Protein AF-A0A7X8VST1-F1 (afdb_monomer)

Foldseek 3Di:
DQDDPVVQADDPPAQADALQDKDFLVRHRAQFAAPQVVVVVVVVVVVVVVVVVVVVCVVVVVVVVVVLVVVCVVCVPDASWDWDDDDQWTWIWHDPPFKTKIKIWHWDQDVPPGIWIWMWIWIAGPVQRKIKIWTDTGPQWIKIWIDGPFKIKMWIGHRQFKIKIKIWGADPQRKIKMKMKMFGAPHPPHGPDIKMKIWIDDQFKIWIWIQDDPDDPPWRKIKIWIATPNHSGTQWIWIWTDPDPPDTWIKIKGFPVLKPFFTIKHWDCDPPVQASIFIDTPPDPDTQDWDAPDDDDPRHRPTQKDKAWHWGWGWHADPVVRDIDTRTHGTIMIMGGLVCPVCVQVRRCVRCVSTNMDRNRDPVRNVVNVVCCVPPHVVCVVVVVVPDPVVSDVVSDDPDDDDD

Solvent-accessible surface area (backbone atoms only — not comparable to full-atom values): 22001 Å² total; per-residue (Å²): 109,74,36,61,77,77,82,65,50,48,62,93,77,62,59,68,80,71,37,80,43,81,38,49,51,87,79,54,80,76,40,38,37,45,64,41,58,42,52,55,52,53,52,55,55,57,52,46,62,59,54,59,56,47,65,73,42,49,65,55,51,56,52,49,52,53,55,51,51,56,46,44,77,75,38,78,87,57,68,56,62,50,76,51,74,59,95,81,31,44,36,38,40,38,44,83,86,47,42,43,35,38,38,39,38,36,75,46,76,44,88,96,70,43,76,35,54,30,39,41,40,40,37,36,30,73,83,74,62,32,35,39,39,36,43,32,59,34,98,33,28,38,40,24,37,40,38,45,94,51,36,42,36,38,27,39,34,45,84,48,32,36,39,37,38,37,38,36,39,47,52,97,86,67,33,35,40,33,43,37,40,40,34,38,34,73,45,98,85,43,73,79,46,78,38,40,30,36,37,42,34,55,89,62,34,35,43,28,38,20,50,61,68,102,70,64,105,80,64,77,42,42,37,28,37,33,25,33,13,69,70,57,29,48,67,32,31,34,34,42,36,65,80,49,104,87,43,73,45,50,36,36,36,31,53,46,77,47,34,43,62,61,56,27,38,27,43,40,95,44,61,73,87,83,43,74,49,39,44,28,45,62,87,43,94,58,63,69,51,66,48,56,62,47,81,88,62,96,56,21,83,40,63,35,36,51,77,49,72,40,72,26,43,36,39,26,76,39,81,88,81,69,41,78,43,80,41,80,15,80,36,58,25,38,37,29,26,57,96,42,54,94,46,42,47,61,54,46,31,70,56,34,72,93,42,67,48,39,76,63,70,48,70,67,58,56,49,47,44,52,51,47,46,71,62,44,50,64,53,48,56,63,55,55,70,68,71,37,75,66,56,45,51,61,69,50,49,75,85,89,72,86,80,132

Nearest PDB structures (foldseek):
  7pge-assembly1_B  TM=2.251E-01  e=2.191E+00  Escherichia coli
  8b4i-assembly1_B  TM=2.015E-01  e=1.252E+00  Neurospora crassa
  7qi2-assembly1_A  TM=1.702E-01  e=7.925E-01  Homo sapiens
  7tt0-assembly1_A  TM=1.715E-01  e=5.470E+00  Escherichia coli

Secondary structure (DSSP, 8-state):
--S-GGGGBPPTTTT---TTS-EEGGGS----B-HHHHHHHHHHHHHHHHHHHHHTTHHHHHHHHHHHHHHHHH-TTS-SEEEEEETTEEEEEEE-SSEEEEEEEEEEEETTTEEEEEEEEEEEETTT--EEEEEEETTTEEEEEEE-SSEEEEEEEETTTEEEEEEEEE-TTS-EEEEEEEEEESSTT-EEEEEEEEEEE-SSEEEEEE---SS-TT--EEEEEEEETTT--EEEEEEEEEEETTEEEEEEEEEGGGEES--EEEEESS--SSSSSEEEETT-SSPPPPEE--SSSTTTTSEEEEEEEEEEEEEEEETTTTEEEEEEEEEEEEEEEGGGGGGHHHHHHHH-TT---EE-S-HHHHHHHHHHHHHHHHHHHHHHTTS-HHHHHHHH-SPP----

Mean predicted aligned error: 7.91 Å

pLDDT: mean 85.66, std 12.48, range [32.5, 98.25]

Radius of gyration: 26.21 Å; Cα contacts (8 Å, |Δi|>4): 813; chains: 1; bounding box: 67×49×72 Å

Structure (mmCIF, N/CA/C/O backbone):
data_AF-A0A7X8VST1-F1
#
_entry.id   AF-A0A7X8VST1-F1
#
loop_
_atom_site.group_PDB
_atom_site.id
_atom_site.type_symbol
_atom_site.label_atom_id
_atom_site.label_alt_id
_atom_site.label_comp_id
_atom_site.label_asym_id
_atom_site.label_entity_id
_atom_site.label_seq_id
_atom_site.pdbx_PDB_ins_code
_atom_site.Cartn_x
_atom_site.Cartn_y
_atom_site.Cartn_z
_atom_site.occupancy
_atom_site.B_iso_or_equiv
_atom_site.auth_seq_id
_atom_site.auth_comp_id
_atom_site.auth_asym_id
_atom_site.auth_atom_id
_atom_site.pdbx_PDB_model_num
ATOM 1 N N . MET A 1 1 ? -10.195 -2.634 -3.842 1.00 68.38 1 MET A N 1
ATOM 2 C CA . MET A 1 1 ? -9.823 -3.284 -5.120 1.00 68.38 1 MET A CA 1
ATOM 3 C C . MET A 1 1 ? -10.963 -4.196 -5.541 1.00 68.38 1 MET A C 1
ATOM 5 O O . MET A 1 1 ? -11.584 -4.788 -4.665 1.00 68.38 1 MET A O 1
ATOM 9 N N . LYS A 1 2 ? -11.270 -4.243 -6.840 1.00 70.31 2 LYS A N 1
ATOM 10 C CA . LYS A 1 2 ? -12.309 -5.103 -7.431 1.00 70.31 2 LYS A CA 1
ATOM 11 C C . LYS A 1 2 ? -11.784 -6.525 -7.667 1.00 70.31 2 LYS A C 1
ATOM 13 O O . LYS A 1 2 ? -12.559 -7.471 -7.572 1.00 70.31 2 LYS A O 1
ATOM 18 N N . ALA A 1 3 ? -10.482 -6.665 -7.928 1.00 68.50 3 ALA A N 1
ATOM 19 C CA . ALA A 1 3 ? -9.807 -7.958 -7.982 1.00 68.50 3 ALA A CA 1
ATOM 20 C C . ALA A 1 3 ? -9.914 -8.710 -6.645 1.00 68.50 3 ALA A C 1
ATOM 22 O O . ALA A 1 3 ? -9.731 -8.119 -5.576 1.00 68.50 3 ALA A O 1
ATOM 23 N N . ASP A 1 4 ? -10.180 -10.017 -6.716 1.00 70.38 4 ASP A N 1
ATOM 24 C CA . ASP A 1 4 ? -10.080 -10.908 -5.561 1.00 70.38 4 ASP A CA 1
ATOM 25 C C . ASP A 1 4 ? -8.600 -11.037 -5.172 1.00 70.38 4 ASP A C 1
ATOM 27 O O . ASP A 1 4 ? -7.744 -11.285 -6.014 1.00 70.38 4 ASP A O 1
ATOM 31 N N . PHE A 1 5 ? -8.279 -10.899 -3.887 1.00 71.50 5 PHE A N 1
ATOM 32 C CA . PHE A 1 5 ? -6.912 -11.074 -3.393 1.00 71.50 5 PHE A CA 1
ATOM 33 C C . PHE A 1 5 ? -6.309 -12.429 -3.807 1.00 71.50 5 PHE A C 1
ATOM 35 O O . PHE A 1 5 ? -5.109 -12.532 -4.059 1.00 71.50 5 PHE A O 1
ATOM 42 N N . ASN A 1 6 ? -7.147 -13.460 -3.951 1.00 73.62 6 ASN A N 1
ATOM 43 C CA . ASN A 1 6 ? -6.716 -14.797 -4.350 1.00 73.62 6 ASN A CA 1
ATOM 44 C C . ASN A 1 6 ? -6.180 -14.877 -5.789 1.00 73.62 6 ASN A C 1
ATOM 46 O O . ASN A 1 6 ? -5.450 -15.816 -6.097 1.00 73.62 6 ASN A O 1
ATOM 50 N N . THR A 1 7 ? -6.505 -13.928 -6.677 1.00 71.69 7 THR A N 1
ATOM 51 C CA . THR A 1 7 ? -6.050 -13.974 -8.082 1.00 71.69 7 THR A CA 1
ATOM 52 C C . THR A 1 7 ? -4.589 -13.578 -8.271 1.00 71.69 7 THR A C 1
ATOM 54 O O . THR A 1 7 ? -4.066 -13.725 -9.373 1.00 71.69 7 THR A O 1
ATOM 57 N N . HIS A 1 8 ? -3.926 -13.100 -7.216 1.00 79.62 8 HIS A N 1
ATOM 58 C CA . HIS A 1 8 ? -2.539 -12.619 -7.253 1.00 79.62 8 HIS A CA 1
ATOM 59 C C . HIS A 1 8 ? -1.607 -13.413 -6.345 1.00 79.62 8 HIS A C 1
ATOM 61 O O . HIS A 1 8 ? -0.487 -12.979 -6.072 1.00 79.62 8 HIS A O 1
ATOM 67 N N . LEU A 1 9 ? -2.078 -14.562 -5.860 1.00 88.12 9 LEU A N 1
ATOM 68 C CA . LEU A 1 9 ? -1.257 -15.434 -5.048 1.00 88.12 9 LEU A CA 1
ATOM 69 C C . LEU A 1 9 ? -0.239 -16.154 -5.923 1.00 88.12 9 LEU A C 1
ATOM 71 O O . LEU A 1 9 ? -0.590 -16.704 -6.965 1.00 88.12 9 LEU A O 1
ATOM 75 N N . ILE A 1 10 ? 1.002 -16.164 -5.458 1.00 91.81 10 ILE A N 1
ATOM 76 C CA . ILE A 1 10 ? 2.074 -16.953 -6.051 1.00 91.81 10 ILE A CA 1
ATOM 77 C C . ILE A 1 10 ? 2.121 -18.350 -5.425 1.00 91.81 10 ILE A C 1
ATOM 79 O O . ILE A 1 10 ? 1.656 -18.563 -4.296 1.00 91.81 10 ILE A O 1
ATOM 83 N N . GLU A 1 11 ? 2.695 -19.302 -6.150 1.00 89.62 11 GLU A N 1
ATOM 84 C CA . GLU A 1 11 ? 2.945 -20.654 -5.653 1.00 89.62 11 GLU A CA 1
ATOM 85 C C . GLU A 1 11 ? 4.188 -20.712 -4.745 1.00 89.62 11 GLU A C 1
ATOM 87 O O . GLU A 1 11 ? 4.996 -19.784 -4.648 1.00 89.62 11 GLU A O 1
ATOM 92 N N . GLU A 1 12 ? 4.347 -21.823 -4.025 1.00 85.94 12 GLU A N 1
ATOM 93 C CA . GLU A 1 12 ? 5.535 -22.040 -3.203 1.00 85.94 12 GLU A CA 1
ATOM 94 C C . GLU A 1 12 ? 6.796 -22.140 -4.079 1.00 85.94 12 GLU A C 1
ATOM 96 O O . GLU A 1 12 ? 6.865 -22.938 -5.010 1.00 85.94 12 GLU A O 1
ATOM 101 N N . GLY A 1 13 ? 7.813 -21.336 -3.757 1.00 82.25 13 GLY A N 1
ATOM 102 C CA . GLY A 1 13 ? 9.069 -21.265 -4.511 1.00 82.25 13 GLY A CA 1
ATOM 103 C C . GLY A 1 13 ? 9.094 -20.197 -5.609 1.00 82.25 13 GLY A C 1
ATOM 104 O O . GLY A 1 13 ? 10.175 -19.889 -6.110 1.00 82.25 13 GLY A O 1
ATOM 105 N N . GLU A 1 14 ? 7.957 -19.585 -5.946 1.00 88.19 14 GLU A N 1
ATOM 106 C CA . GLU A 1 14 ? 7.918 -18.392 -6.798 1.00 88.19 14 GLU A CA 1
ATOM 107 C C . GLU A 1 14 ? 8.409 -17.142 -6.036 1.00 88.19 14 GLU A C 1
ATOM 109 O O . GLU A 1 14 ? 8.452 -17.112 -4.804 1.00 88.19 14 GLU A O 1
ATOM 114 N N . GLY A 1 15 ? 8.817 -16.094 -6.764 1.00 86.62 15 GLY A N 1
ATOM 115 C CA . GLY A 1 15 ? 9.317 -14.844 -6.171 1.00 86.62 15 GLY A CA 1
ATOM 116 C C . GLY A 1 15 ? 10.795 -14.857 -5.752 1.00 86.62 15 GLY A C 1
ATOM 117 O O . GLY A 1 15 ? 11.280 -13.874 -5.196 1.00 86.62 15 GLY A O 1
ATOM 118 N N . VAL A 1 16 ? 11.534 -15.939 -6.026 1.00 90.06 16 VAL A N 1
ATOM 119 C CA . VAL A 1 16 ? 12.986 -16.030 -5.793 1.00 90.06 16 VAL A CA 1
ATOM 120 C C . VAL A 1 16 ? 13.690 -16.388 -7.100 1.00 90.06 16 VAL A C 1
ATOM 122 O O . VAL A 1 16 ? 13.548 -17.497 -7.610 1.00 90.06 16 VAL A O 1
ATOM 125 N N . TYR A 1 17 ? 14.475 -15.453 -7.635 1.00 92.25 17 TYR A N 1
ATOM 126 C CA . TYR A 1 17 ? 15.098 -15.577 -8.955 1.00 92.25 17 TYR A CA 1
ATOM 127 C C . TYR A 1 17 ? 16.624 -15.491 -8.867 1.00 92.25 17 TYR A C 1
ATOM 129 O O . TYR A 1 17 ? 17.170 -14.555 -8.283 1.00 92.25 17 TYR A O 1
ATOM 137 N N . ASP A 1 18 ? 17.330 -16.439 -9.492 1.00 92.94 18 ASP A N 1
ATOM 138 C CA . ASP A 1 18 ? 18.784 -16.358 -9.661 1.00 92.94 18 ASP A CA 1
ATOM 139 C C . ASP A 1 18 ? 19.135 -15.572 -10.930 1.00 92.94 18 ASP A C 1
ATOM 141 O O . ASP A 1 18 ? 19.307 -16.129 -12.015 1.00 92.94 18 ASP A O 1
ATOM 145 N N . TYR A 1 19 ? 19.294 -14.258 -10.778 1.00 94.50 19 TYR A N 1
ATOM 146 C CA . TYR A 1 19 ? 19.702 -13.382 -11.876 1.00 94.50 19 TYR A CA 1
ATOM 147 C C . TYR A 1 19 ? 21.177 -13.529 -12.278 1.00 94.50 19 TYR A C 1
ATOM 149 O O . TYR A 1 19 ? 21.607 -12.856 -13.216 1.00 94.50 19 TYR A O 1
ATOM 157 N N . SER A 1 20 ? 21.982 -14.379 -11.625 1.00 92.38 20 SER A N 1
ATOM 158 C CA . SER A 1 20 ? 23.347 -14.668 -12.097 1.00 92.38 20 SER A CA 1
ATOM 159 C C . SER A 1 20 ? 23.345 -15.416 -13.436 1.00 92.38 20 SER A C 1
ATOM 161 O O . SER A 1 20 ? 24.331 -15.368 -14.184 1.00 92.38 20 SER A O 1
ATOM 163 N N . GLN A 1 21 ? 22.221 -16.055 -13.766 1.00 92.81 21 GLN A N 1
ATOM 164 C CA . GLN A 1 21 ? 21.909 -16.636 -15.066 1.00 92.81 21 GLN A CA 1
ATOM 165 C C . GLN A 1 21 ? 20.795 -15.838 -15.762 1.00 92.81 21 GLN A C 1
ATOM 167 O O . GLN A 1 21 ? 20.107 -15.046 -15.119 1.00 92.81 21 GLN A O 1
ATOM 172 N N . PRO A 1 22 ? 20.622 -15.997 -17.085 1.00 95.44 22 PRO A N 1
ATOM 173 C CA . PRO A 1 22 ? 19.469 -15.436 -17.777 1.00 95.44 22 PRO A CA 1
ATOM 174 C C . PRO A 1 22 ? 18.154 -15.988 -17.213 1.00 95.44 22 PRO A C 1
ATOM 176 O O . PRO A 1 22 ? 17.952 -17.200 -17.172 1.00 95.44 22 PRO A O 1
ATOM 179 N N . VAL A 1 23 ? 17.261 -15.085 -16.814 1.00 96.94 23 VAL A N 1
ATOM 180 C CA . VAL A 1 23 ? 15.889 -15.373 -16.372 1.00 96.94 23 VAL A CA 1
ATOM 181 C C . VAL A 1 23 ? 14.928 -14.808 -17.414 1.00 96.94 23 VAL A C 1
ATOM 183 O O . VAL A 1 23 ? 15.072 -13.645 -17.806 1.00 96.94 23 VAL A O 1
ATOM 186 N N . ASN A 1 24 ? 13.956 -15.595 -17.885 1.00 97.25 24 ASN A N 1
ATOM 187 C CA . ASN A 1 24 ? 12.942 -15.071 -18.802 1.00 97.25 24 ASN A CA 1
ATOM 188 C C . ASN A 1 24 ? 11.980 -14.159 -18.046 1.00 97.25 24 ASN A C 1
ATOM 190 O O . ASN A 1 24 ? 11.535 -14.485 -16.948 1.00 97.25 24 ASN A O 1
ATOM 194 N N . LEU A 1 25 ? 11.585 -13.047 -18.663 1.00 96.31 25 LEU A N 1
ATOM 195 C CA . LEU A 1 25 ? 10.613 -12.141 -18.055 1.00 96.31 25 LEU A CA 1
ATOM 196 C C . LEU A 1 25 ? 9.232 -12.790 -17.908 1.00 96.31 25 LEU A C 1
ATOM 198 O O . LEU A 1 25 ? 8.461 -12.374 -17.059 1.00 96.31 25 LEU A O 1
ATOM 202 N N . SER A 1 26 ? 8.899 -13.806 -18.707 1.00 95.12 26 SER A N 1
ATOM 203 C CA . SER A 1 26 ? 7.645 -14.552 -18.545 1.00 95.12 26 SER A CA 1
ATOM 204 C C . SER A 1 26 ? 7.572 -15.348 -17.244 1.00 95.12 26 SER A C 1
ATOM 206 O O . SER A 1 26 ? 6.472 -15.664 -16.807 1.00 95.12 26 SER A O 1
ATOM 208 N N . ASP A 1 27 ? 8.724 -15.678 -16.658 1.00 94.06 27 ASP A N 1
ATOM 209 C CA . ASP A 1 27 ? 8.832 -16.572 -15.502 1.00 94.06 27 ASP A CA 1
ATOM 210 C C . ASP A 1 27 ? 8.889 -15.775 -14.184 1.00 94.06 27 ASP A C 1
ATOM 212 O O . ASP A 1 27 ? 8.868 -16.342 -13.093 1.00 94.06 27 ASP A O 1
ATOM 216 N N . ILE A 1 28 ? 8.971 -14.443 -14.280 1.00 95.12 28 ILE A N 1
ATOM 217 C CA . ILE A 1 28 ? 9.007 -13.534 -13.139 1.00 95.12 28 ILE A CA 1
ATOM 218 C C . ILE A 1 28 ? 7.575 -13.128 -12.786 1.00 95.12 28 ILE A C 1
ATOM 220 O O . ILE A 1 28 ? 6.812 -12.662 -13.632 1.00 95.12 28 ILE A O 1
ATOM 224 N N . ALA A 1 29 ? 7.223 -13.255 -11.512 1.00 93.75 29 ALA A N 1
ATOM 225 C CA . ALA A 1 29 ? 5.984 -12.743 -10.963 1.00 93.75 29 ALA A CA 1
ATOM 226 C C . ALA A 1 29 ? 6.091 -11.218 -10.837 1.00 93.75 29 ALA A C 1
ATOM 228 O O . ALA A 1 29 ? 6.987 -10.686 -10.177 1.00 93.75 29 ALA A O 1
ATOM 229 N N . TYR A 1 30 ? 5.173 -10.514 -11.494 1.00 92.56 30 TYR A N 1
ATOM 230 C CA . TYR A 1 30 ? 5.122 -9.054 -11.538 1.00 92.56 30 TYR A CA 1
ATOM 231 C C . TYR A 1 30 ? 3.827 -8.519 -10.949 1.00 92.56 30 TYR A C 1
ATOM 233 O O . TYR A 1 30 ? 2.811 -9.207 -10.901 1.00 92.56 30 TYR A O 1
ATOM 241 N N . GLY A 1 31 ? 3.856 -7.230 -10.613 1.00 85.12 31 GLY A N 1
ATOM 242 C CA . GLY A 1 31 ? 2.669 -6.501 -10.183 1.00 85.12 31 GLY A CA 1
ATOM 243 C C . GLY A 1 31 ? 2.318 -6.744 -8.719 1.00 85.12 31 GLY A C 1
ATOM 244 O O . GLY A 1 31 ? 1.178 -6.498 -8.337 1.00 85.12 31 GLY A O 1
ATOM 245 N N . GLY A 1 32 ? 3.292 -7.189 -7.919 1.00 92.25 32 GLY A N 1
ATOM 246 C CA . GLY A 1 32 ? 3.181 -7.206 -6.465 1.00 92.25 32 GLY A CA 1
ATOM 247 C C . GLY A 1 32 ? 3.090 -5.797 -5.884 1.00 92.25 32 GLY A C 1
ATOM 248 O O . GLY A 1 32 ? 3.130 -4.793 -6.601 1.00 92.25 32 GLY A O 1
ATOM 249 N N . PHE A 1 33 ? 2.982 -5.716 -4.564 1.00 93.62 33 PHE A N 1
ATOM 250 C CA . PHE A 1 33 ? 2.877 -4.432 -3.883 1.00 93.62 33 PHE A CA 1
ATOM 251 C C . PHE A 1 33 ? 4.249 -3.778 -3.723 1.00 93.62 33 PHE A C 1
ATOM 253 O O . PHE A 1 33 ? 5.232 -4.440 -3.396 1.00 93.62 33 PHE A O 1
ATOM 260 N N . GLY A 1 34 ? 4.317 -2.473 -3.961 1.00 92.94 34 GLY A N 1
ATOM 261 C CA . GLY A 1 34 ? 5.448 -1.640 -3.576 1.00 92.94 34 GLY A CA 1
ATOM 262 C C . GLY A 1 34 ? 5.482 -1.394 -2.065 1.00 92.94 34 GLY A C 1
ATOM 263 O O . GLY A 1 34 ? 4.613 -1.840 -1.311 1.00 92.94 34 GLY A O 1
ATOM 264 N N . GLU A 1 35 ? 6.521 -0.702 -1.606 1.00 89.88 35 GLU A N 1
ATOM 265 C CA . GLU A 1 35 ? 6.776 -0.464 -0.185 1.00 89.88 35 GLU A CA 1
ATOM 266 C C . GLU A 1 35 ? 5.663 0.335 0.509 1.00 89.88 35 GLU A C 1
ATOM 268 O O . GLU A 1 35 ? 5.359 0.056 1.676 1.00 89.88 35 GLU A O 1
ATOM 273 N N . GLN A 1 36 ? 5.039 1.302 -0.181 1.00 92.94 36 GLN A N 1
ATOM 274 C CA . GLN A 1 36 ? 4.037 2.168 0.451 1.00 92.94 36 GLN A CA 1
ATOM 275 C C . GLN A 1 36 ? 2.761 1.383 0.737 1.00 92.94 36 GLN A C 1
ATOM 277 O O . GLN A 1 36 ? 2.276 1.371 1.871 1.00 92.94 36 GLN A O 1
ATOM 282 N N . TRP A 1 37 ? 2.242 0.665 -0.261 1.00 93.50 37 TRP A N 1
ATOM 283 C CA . TRP A 1 37 ? 1.055 -0.162 -0.061 1.00 93.50 37 TRP A CA 1
ATOM 284 C C . TRP A 1 37 ? 1.325 -1.349 0.866 1.00 93.50 37 TRP A C 1
ATOM 286 O O . TRP A 1 37 ? 0.483 -1.694 1.698 1.00 93.50 37 TRP A O 1
ATOM 296 N N . ASN A 1 38 ? 2.523 -1.936 0.806 1.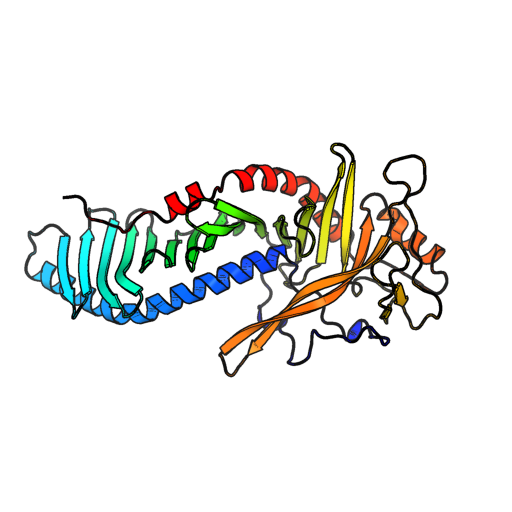00 91.00 38 ASN A N 1
ATOM 297 C CA . ASN A 1 38 ? 2.881 -3.021 1.711 1.00 91.00 38 ASN A CA 1
ATOM 298 C C . ASN A 1 38 ? 2.888 -2.582 3.185 1.00 91.00 38 ASN A C 1
ATOM 300 O O . ASN A 1 38 ? 2.470 -3.339 4.060 1.00 91.00 38 ASN A O 1
ATOM 304 N N . MET A 1 39 ? 3.295 -1.343 3.487 1.00 88.00 39 MET A N 1
ATOM 305 C CA . MET A 1 39 ? 3.188 -0.790 4.843 1.00 88.00 39 MET A CA 1
ATOM 306 C C . MET A 1 39 ? 1.737 -0.723 5.333 1.00 88.00 39 MET A C 1
ATOM 308 O O . MET A 1 39 ? 1.474 -1.058 6.492 1.00 88.00 39 MET A O 1
ATOM 312 N N . VAL A 1 40 ? 0.802 -0.323 4.465 1.00 90.62 40 VAL A N 1
ATOM 313 C CA . VAL A 1 40 ? -0.636 -0.302 4.776 1.00 90.62 40 VAL A CA 1
ATOM 314 C C . VAL A 1 40 ? -1.112 -1.714 5.132 1.00 90.62 40 VAL A C 1
ATOM 316 O O . VAL A 1 40 ? -1.681 -1.930 6.205 1.00 90.62 40 VAL A O 1
ATOM 319 N N . LEU A 1 41 ? -0.817 -2.698 4.276 1.00 88.00 41 LEU A N 1
ATOM 320 C CA . LEU A 1 41 ? -1.231 -4.091 4.476 1.00 88.00 41 LEU A CA 1
ATOM 321 C C . LEU A 1 41 ? -0.619 -4.718 5.732 1.00 88.00 41 LEU A C 1
ATOM 323 O O . LEU A 1 41 ? -1.321 -5.385 6.494 1.00 88.00 41 LEU A O 1
ATOM 327 N N . ASN A 1 42 ? 0.667 -4.478 5.988 1.00 82.56 42 ASN A N 1
ATOM 328 C CA . ASN A 1 42 ? 1.363 -5.044 7.140 1.00 82.56 42 ASN A CA 1
ATOM 329 C C . ASN A 1 42 ? 0.811 -4.542 8.471 1.00 82.56 42 ASN A C 1
ATOM 331 O O . ASN A 1 42 ? 0.705 -5.314 9.425 1.00 82.56 42 ASN A O 1
ATOM 335 N N . ASN A 1 43 ? 0.425 -3.273 8.551 1.00 80.81 43 ASN A N 1
ATOM 336 C CA . ASN A 1 43 ? -0.183 -2.732 9.761 1.00 80.81 43 ASN A CA 1
ATOM 337 C C . ASN A 1 43 ? -1.634 -3.200 9.941 1.00 80.81 43 ASN A C 1
ATOM 339 O O . ASN A 1 43 ? -2.029 -3.539 11.057 1.00 80.81 43 ASN A O 1
ATOM 343 N N . LEU A 1 44 ? -2.408 -3.315 8.856 1.00 83.25 44 LEU A N 1
ATOM 344 C CA . LEU A 1 44 ? -3.733 -3.939 8.908 1.00 83.25 44 LEU A CA 1
ATOM 345 C C . LEU A 1 44 ? -3.642 -5.391 9.400 1.00 83.25 44 LEU A C 1
ATOM 347 O O . LEU A 1 44 ? -4.386 -5.785 10.297 1.00 83.25 44 LEU A O 1
ATOM 351 N N . ASN A 1 45 ? -2.695 -6.179 8.889 1.00 77.50 45 ASN A N 1
ATOM 352 C CA . ASN A 1 45 ? -2.473 -7.547 9.359 1.00 77.50 45 ASN A CA 1
ATOM 353 C C . ASN A 1 45 ? -1.991 -7.603 10.818 1.00 77.50 45 ASN A C 1
ATOM 355 O O . ASN A 1 45 ? -2.451 -8.461 11.565 1.00 77.50 45 ASN A O 1
ATOM 359 N N . GLN A 1 46 ? -1.143 -6.674 11.267 1.00 72.31 46 GLN A N 1
ATOM 360 C CA . GLN A 1 46 ? -0.763 -6.584 12.684 1.00 72.31 46 GLN A CA 1
ATOM 361 C C . GLN A 1 46 ? -1.967 -6.270 13.583 1.00 72.31 46 GLN A C 1
ATOM 363 O O . GLN A 1 46 ? -2.098 -6.865 14.651 1.00 72.31 46 GLN A O 1
ATOM 368 N N . SER A 1 47 ? -2.888 -5.402 13.146 1.00 71.88 47 SER A N 1
ATOM 369 C CA . SER A 1 47 ? -4.116 -5.123 13.905 1.00 71.88 47 SER A CA 1
ATOM 370 C C . SER A 1 47 ? -5.021 -6.355 14.057 1.00 71.88 47 SER A C 1
ATOM 372 O O . SER A 1 47 ? -5.643 -6.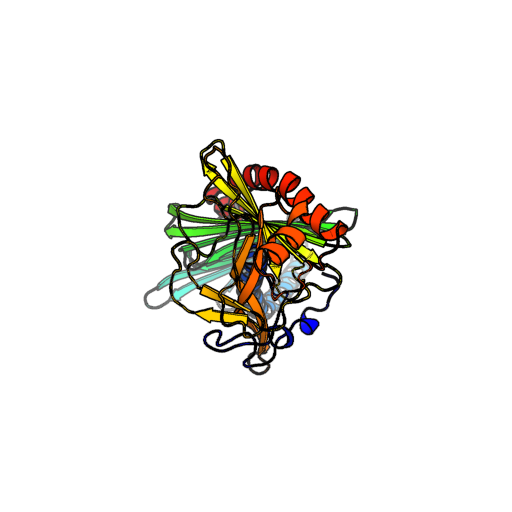516 15.106 1.00 71.88 47 SER A O 1
ATOM 374 N N . LYS A 1 48 ? -5.035 -7.281 13.081 1.00 72.50 48 LYS A N 1
ATOM 375 C CA . LYS A 1 48 ? -5.796 -8.549 13.163 1.00 72.50 48 LYS A CA 1
ATOM 376 C C . LYS A 1 48 ? -5.413 -9.403 14.368 1.00 72.50 48 LYS A C 1
ATOM 378 O O . LYS A 1 48 ? -6.298 -9.985 14.980 1.00 72.50 48 LYS A O 1
ATOM 383 N N . VAL A 1 49 ? -4.143 -9.393 14.779 1.00 66.75 49 VAL A N 1
ATOM 384 C CA . VAL A 1 49 ? -3.690 -10.124 15.977 1.00 66.75 49 VAL A CA 1
ATOM 385 C C . VAL A 1 49 ? -4.442 -9.669 17.235 1.00 66.75 49 VAL A C 1
ATOM 387 O O . VAL A 1 49 ? -4.736 -10.476 18.113 1.00 66.75 49 VAL A O 1
ATOM 390 N N . PHE A 1 50 ? -4.798 -8.384 17.326 1.00 65.00 50 PHE A N 1
ATOM 391 C CA . PHE A 1 50 ? -5.606 -7.877 18.434 1.00 65.00 50 PHE A CA 1
ATOM 392 C C . PHE A 1 50 ? -7.094 -8.204 18.284 1.00 65.00 50 PHE A C 1
ATOM 394 O O . PHE A 1 50 ? -7.770 -8.402 19.292 1.00 65.00 50 PHE A O 1
ATOM 401 N N . PHE A 1 51 ? -7.605 -8.297 17.053 1.00 66.75 51 PHE A N 1
ATOM 402 C CA . PHE A 1 51 ? -8.969 -8.770 16.818 1.00 66.75 51 PHE A CA 1
ATOM 403 C C . PHE A 1 51 ? -9.145 -10.227 17.260 1.00 66.75 51 PHE A C 1
ATOM 405 O O . PHE A 1 51 ? -10.140 -10.539 17.908 1.00 66.75 51 PHE A O 1
ATOM 412 N N . ASP A 1 52 ? -8.154 -11.091 17.034 1.00 65.88 52 ASP A N 1
ATOM 413 C CA . ASP A 1 52 ? -8.194 -12.481 17.512 1.00 65.88 52 ASP A CA 1
ATOM 414 C C . ASP A 1 52 ? -8.270 -12.568 19.050 1.00 65.88 52 ASP A C 1
ATOM 416 O O . ASP A 1 52 ? -8.895 -13.476 19.605 1.00 65.88 52 ASP A O 1
ATOM 420 N N . ALA A 1 53 ? -7.695 -11.592 19.767 1.00 61.50 53 ALA A N 1
ATOM 421 C CA . ALA A 1 53 ? -7.817 -11.506 21.223 1.00 61.50 53 ALA A CA 1
ATOM 422 C C . ALA A 1 53 ? -9.256 -11.203 21.687 1.00 61.50 53 ALA A C 1
ATOM 424 O O . ALA A 1 53 ? -9.647 -11.637 22.770 1.00 61.50 53 ALA A O 1
ATOM 425 N N . LEU A 1 54 ? -10.069 -10.513 20.879 1.00 62.62 54 LEU A N 1
ATOM 426 C CA . LEU A 1 54 ? -11.479 -10.256 21.202 1.00 62.62 54 LEU A CA 1
ATOM 427 C C . LEU A 1 54 ? -12.324 -11.521 21.127 1.00 62.62 54 LEU A C 1
ATOM 429 O O . LEU A 1 54 ? -13.213 -11.698 21.957 1.00 62.62 54 LEU A O 1
ATOM 433 N N . SER A 1 55 ? -12.023 -12.429 20.197 1.00 63.12 55 SER A N 1
ATOM 434 C CA . SER A 1 55 ? -12.746 -13.700 20.079 1.00 63.12 55 SER A CA 1
ATOM 435 C C . SER A 1 55 ? -12.627 -14.561 21.344 1.00 63.12 55 SER A C 1
ATOM 437 O O . SER A 1 55 ? -13.565 -15.269 21.699 1.00 63.12 55 SER A O 1
ATOM 439 N N . LEU A 1 56 ? -11.521 -14.459 22.093 1.00 59.47 56 LEU A N 1
ATOM 440 C CA . LEU A 1 56 ? -11.377 -15.105 23.410 1.00 59.47 56 LEU A CA 1
ATOM 441 C C . LEU A 1 56 ? -12.317 -14.510 24.475 1.00 59.47 56 LEU A C 1
ATOM 443 O O . LEU A 1 56 ? -12.667 -15.187 25.442 1.00 59.47 56 LEU A O 1
ATOM 447 N N . VAL A 1 57 ? -12.731 -13.256 24.305 1.00 63.41 57 VAL A N 1
ATOM 448 C CA . VAL A 1 57 ? -13.508 -12.481 25.283 1.00 63.41 57 VAL A CA 1
ATOM 449 C C . VAL A 1 57 ? -15.008 -12.512 24.960 1.00 63.41 57 VAL A C 1
ATOM 451 O O . VAL A 1 57 ? -15.826 -12.264 25.843 1.00 63.41 57 VAL A O 1
ATOM 454 N N . GLU A 1 58 ? -15.410 -12.913 23.750 1.00 66.25 58 GLU A N 1
ATOM 455 C CA . GLU A 1 58 ? -16.822 -13.059 23.348 1.00 66.25 58 GLU A CA 1
ATOM 456 C C . GLU A 1 58 ? -17.650 -13.922 24.320 1.00 66.25 58 GLU A C 1
ATOM 458 O O . GLU A 1 58 ? -18.803 -13.601 24.633 1.00 66.25 58 GLU A O 1
ATOM 463 N N . GLY A 1 59 ? -17.056 -14.994 24.859 1.00 66.88 59 GLY A N 1
ATOM 464 C CA . GLY A 1 59 ? -17.704 -15.839 25.868 1.00 66.88 59 GLY A CA 1
ATOM 465 C C . GLY A 1 59 ? -17.962 -15.109 27.193 1.00 66.88 59 GLY A C 1
ATOM 466 O O . GLY A 1 59 ? -19.014 -15.295 27.815 1.00 66.88 59 GLY A O 1
ATOM 467 N N . LEU A 1 60 ? -17.036 -14.235 27.602 1.00 70.56 60 LEU A N 1
ATOM 468 C CA . LEU A 1 60 ? -17.193 -13.386 28.785 1.00 70.56 60 LEU A CA 1
ATOM 469 C C . LEU A 1 60 ? -18.278 -12.337 28.539 1.00 70.56 60 LEU A C 1
ATOM 471 O O . LEU A 1 60 ? -19.182 -12.226 29.358 1.00 70.56 60 LEU A O 1
ATOM 475 N N . ILE A 1 61 ? -18.266 -11.666 27.382 1.00 72.00 61 ILE A N 1
ATOM 476 C CA . ILE A 1 61 ? -19.277 -10.660 27.009 1.00 72.00 61 ILE A CA 1
ATOM 477 C C . ILE A 1 61 ? -20.684 -11.258 27.047 1.00 72.00 61 ILE A C 1
ATOM 479 O O . ILE A 1 61 ? -21.585 -10.671 27.639 1.00 72.00 61 ILE A O 1
ATOM 483 N N . THR A 1 62 ? -20.883 -12.446 26.471 1.00 76.75 62 THR A N 1
ATOM 484 C CA . THR A 1 62 ? -22.200 -13.109 26.475 1.00 76.75 62 THR A CA 1
ATOM 485 C C . THR A 1 62 ? -22.697 -13.359 27.901 1.00 76.75 62 THR A C 1
ATOM 487 O O . THR A 1 62 ? -23.862 -13.107 28.213 1.00 76.75 62 THR A O 1
ATOM 490 N N . THR A 1 63 ? -21.806 -13.809 28.788 1.00 78.38 63 THR A N 1
ATOM 491 C CA . THR A 1 63 ? -22.122 -14.029 30.207 1.00 78.38 63 THR A CA 1
ATOM 492 C C . THR A 1 63 ? -22.446 -12.708 30.907 1.00 78.38 63 THR A C 1
ATOM 494 O O . THR A 1 63 ? -23.439 -12.623 31.628 1.00 78.38 63 THR A O 1
ATOM 497 N N . SER A 1 64 ? -21.669 -11.658 30.640 1.00 78.00 64 SER A N 1
ATOM 498 C CA . SER A 1 64 ? -21.885 -10.316 31.181 1.00 78.00 64 SER A CA 1
ATOM 499 C C . SER A 1 64 ? -23.229 -9.720 30.774 1.00 78.00 64 SER A C 1
ATOM 501 O O . SER A 1 64 ? -23.923 -9.158 31.615 1.00 78.00 64 SER A O 1
ATOM 503 N N . VAL A 1 65 ? -23.632 -9.876 29.509 1.00 75.62 65 VAL A N 1
ATOM 504 C CA . VAL A 1 65 ? -24.928 -9.391 29.003 1.00 75.62 65 VAL A CA 1
ATOM 505 C C . VAL A 1 65 ? -26.088 -10.082 29.718 1.00 75.62 65 VAL A C 1
ATOM 507 O O . VAL A 1 65 ? -27.057 -9.426 30.094 1.00 75.62 65 VAL A O 1
ATOM 510 N N . ILE A 1 66 ? -25.995 -11.395 29.947 1.00 80.81 66 ILE A N 1
ATOM 511 C CA . ILE A 1 66 ? -27.019 -12.138 30.696 1.00 80.81 66 ILE A CA 1
ATOM 512 C C . ILE A 1 66 ? -27.103 -11.621 32.136 1.00 80.81 66 ILE A C 1
ATOM 514 O O . ILE A 1 66 ? -28.202 -11.343 32.618 1.00 80.81 66 ILE A O 1
ATOM 518 N N . SER A 1 67 ? -25.962 -11.462 32.813 1.00 78.69 67 SER A N 1
ATOM 519 C CA . SER A 1 67 ? -25.908 -10.922 34.178 1.00 78.69 67 SER A CA 1
ATOM 520 C C . SER A 1 67 ? -26.512 -9.520 34.265 1.00 78.69 67 SER A C 1
ATOM 522 O O . SER A 1 67 ? -27.314 -9.255 35.158 1.00 78.69 67 SER A O 1
ATOM 524 N N . PHE A 1 68 ? -26.205 -8.654 33.300 1.00 78.88 68 PHE A N 1
ATOM 525 C CA . PHE A 1 68 ? -26.732 -7.295 33.239 1.00 78.88 68 PHE A CA 1
ATOM 526 C C . PHE A 1 68 ? -28.241 -7.245 32.996 1.00 78.88 68 PHE A C 1
ATOM 528 O O . PHE A 1 68 ? -28.952 -6.541 33.708 1.00 78.88 68 PHE A O 1
ATOM 535 N N . ASN A 1 69 ? -28.757 -8.029 32.046 1.00 79.75 69 ASN A N 1
ATOM 536 C CA . ASN A 1 69 ? -30.197 -8.087 31.786 1.00 79.75 69 ASN A CA 1
ATOM 537 C C . ASN A 1 69 ? -30.965 -8.614 33.006 1.00 79.75 69 ASN A C 1
ATOM 539 O O . ASN A 1 69 ? -31.963 -8.021 33.400 1.00 79.75 69 ASN A O 1
ATOM 543 N N . ASN A 1 70 ? -30.454 -9.660 33.667 1.00 82.25 70 ASN A N 1
ATOM 544 C CA . ASN A 1 70 ? -31.042 -10.160 34.914 1.00 82.25 70 ASN A CA 1
ATOM 545 C C . ASN A 1 70 ? -31.045 -9.090 36.020 1.00 82.25 70 ASN A C 1
ATOM 547 O O . ASN A 1 70 ? -31.986 -9.011 36.813 1.00 82.25 70 ASN A O 1
ATOM 551 N N . TYR A 1 71 ? -29.995 -8.267 36.094 1.00 80.06 71 TYR A N 1
ATOM 552 C CA . TYR A 1 71 ? -29.931 -7.151 37.031 1.00 80.06 71 TYR A CA 1
ATOM 553 C C . TYR A 1 71 ? -30.986 -6.082 36.718 1.00 80.06 71 TYR A C 1
ATOM 555 O O . TYR A 1 71 ? -31.709 -5.684 37.629 1.00 80.06 71 TYR A O 1
ATOM 563 N N . LEU A 1 72 ? -31.141 -5.670 35.456 1.00 79.62 72 LEU A N 1
ATOM 564 C CA . LEU A 1 72 ? -32.172 -4.706 35.050 1.00 79.62 72 LEU A CA 1
ATOM 565 C C . LEU A 1 72 ? -33.591 -5.232 35.308 1.00 79.62 72 LEU A C 1
ATOM 567 O O . LEU A 1 72 ? -34.419 -4.509 35.861 1.00 79.62 72 LEU A O 1
ATOM 571 N N . ASP A 1 73 ? -33.853 -6.504 34.994 1.00 81.75 73 ASP A N 1
ATOM 572 C CA . ASP A 1 73 ? -35.150 -7.153 35.231 1.00 81.75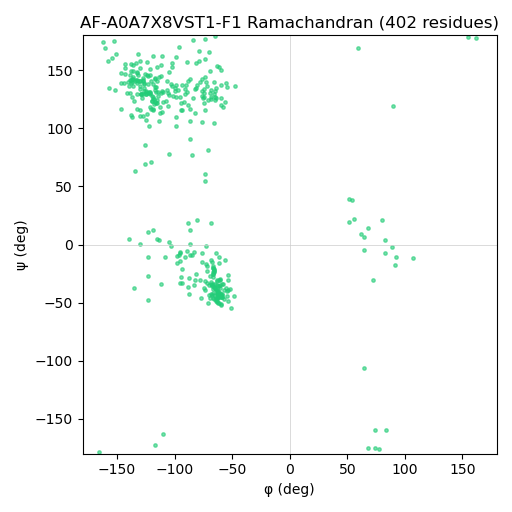 73 ASP A CA 1
ATOM 573 C C . ASP A 1 73 ? -35.531 -7.170 36.720 1.00 81.75 73 ASP A C 1
ATOM 575 O O . ASP A 1 73 ? -36.710 -7.129 37.079 1.00 81.75 73 ASP A O 1
ATOM 579 N N . THR A 1 74 ? -34.532 -7.230 37.604 1.00 81.69 74 THR A N 1
ATOM 580 C CA . THR A 1 74 ? -34.727 -7.258 39.061 1.00 81.69 74 THR A CA 1
ATOM 581 C C . THR A 1 74 ? -34.618 -5.883 39.722 1.00 81.69 74 THR A C 1
ATOM 583 O O . THR A 1 74 ? -35.060 -5.734 40.862 1.00 81.69 74 THR A O 1
ATOM 586 N N . ASN A 1 75 ? -34.098 -4.872 39.019 1.00 77.19 75 ASN A N 1
ATOM 587 C CA . ASN A 1 75 ? -33.884 -3.510 39.518 1.00 77.19 75 ASN A CA 1
ATOM 588 C C . ASN A 1 75 ? -34.376 -2.454 38.503 1.00 77.19 75 ASN A C 1
ATOM 590 O O . ASN A 1 75 ? -33.579 -1.641 38.035 1.00 77.19 75 ASN A O 1
ATOM 594 N N . PRO A 1 76 ? -35.684 -2.409 38.180 1.00 74.12 76 PRO A N 1
ATOM 595 C CA . PRO A 1 76 ? -36.219 -1.563 37.105 1.00 74.12 76 PRO A CA 1
ATOM 596 C C . PRO A 1 76 ? -36.106 -0.052 37.369 1.00 74.12 76 PRO A C 1
ATOM 598 O O . PRO A 1 76 ? -36.219 0.743 36.442 1.00 74.12 76 PRO A O 1
ATOM 601 N N . GLU A 1 77 ? -35.903 0.342 38.628 1.00 74.50 77 GLU A N 1
ATOM 602 C CA . GLU A 1 77 ? -35.736 1.739 39.049 1.00 74.50 77 GLU A CA 1
ATOM 603 C C . GLU A 1 77 ? -34.267 2.193 39.044 1.00 74.50 77 GLU A C 1
ATOM 605 O O . GLU A 1 77 ? -33.993 3.380 39.226 1.00 74.50 77 GLU A O 1
ATOM 610 N N . ASN A 1 78 ? -33.310 1.268 38.884 1.00 70.81 78 ASN A N 1
ATOM 611 C CA . ASN A 1 78 ? -31.902 1.638 38.843 1.00 70.81 78 ASN A CA 1
ATOM 612 C C . ASN A 1 78 ? -31.541 2.255 37.496 1.00 70.81 78 ASN A C 1
ATOM 614 O O . ASN A 1 78 ? -31.996 1.837 36.431 1.00 70.81 78 ASN A O 1
ATOM 618 N N . THR A 1 79 ? -30.668 3.256 37.569 1.00 64.69 79 THR A N 1
ATOM 619 C CA . THR A 1 79 ? -29.994 3.811 36.402 1.00 64.69 79 THR A CA 1
ATOM 620 C C . THR A 1 79 ? -29.153 2.722 35.754 1.00 64.69 79 THR A C 1
ATOM 622 O O . THR A 1 79 ? -28.726 1.784 36.426 1.00 64.69 79 THR A O 1
ATOM 625 N N . ALA A 1 80 ? -28.932 2.829 34.449 1.00 76.94 80 ALA A N 1
ATOM 626 C CA . ALA A 1 80 ? -28.291 1.801 33.648 1.00 76.94 80 ALA A CA 1
ATOM 627 C C . ALA A 1 80 ? -26.774 1.708 33.904 1.00 76.94 80 ALA A C 1
ATOM 629 O O . ALA A 1 80 ? -25.999 1.796 32.973 1.00 76.94 80 ALA A O 1
ATOM 630 N N . HIS A 1 81 ? -26.366 1.540 35.160 1.00 86.31 81 HIS A N 1
ATOM 631 C CA . HIS A 1 81 ? -25.008 1.340 35.640 1.00 86.31 81 HIS A CA 1
ATOM 632 C C . HIS A 1 81 ? -24.992 0.103 36.547 1.00 86.31 81 HIS A C 1
ATOM 634 O O . HIS A 1 81 ? -25.820 -0.016 37.460 1.00 86.31 81 HIS A O 1
ATOM 640 N N . HIS A 1 82 ? -24.079 -0.832 36.303 1.00 86.94 82 HIS A N 1
ATOM 641 C CA . HIS A 1 82 ? -23.946 -2.047 37.099 1.00 86.94 82 HIS A CA 1
ATOM 642 C C . HIS A 1 82 ? -22.511 -2.569 37.103 1.00 86.94 82 HIS A C 1
ATOM 644 O O . HIS A 1 82 ? -21.909 -2.724 36.041 1.00 86.94 82 HIS A O 1
ATOM 650 N N . GLU A 1 83 ? -22.018 -2.912 38.291 1.00 88.94 83 GLU A N 1
ATOM 651 C CA . GLU A 1 83 ? -20.710 -3.530 38.514 1.00 88.94 83 GLU A CA 1
ATOM 652 C C . GLU A 1 83 ? -20.878 -4.926 39.116 1.00 88.94 83 GLU A C 1
ATOM 654 O O . GLU A 1 83 ? -21.693 -5.128 40.023 1.00 88.94 83 GLU A O 1
ATOM 659 N N . PHE A 1 84 ? -20.121 -5.897 38.609 1.00 87.88 84 PHE A N 1
ATOM 660 C CA . PHE A 1 84 ? -20.155 -7.285 39.068 1.00 87.88 84 PHE A CA 1
ATOM 661 C C . PHE A 1 84 ? -18.886 -8.050 38.671 1.00 87.88 84 PHE A C 1
ATOM 663 O O . PHE A 1 84 ? -18.089 -7.601 37.853 1.00 87.88 84 PHE A O 1
ATOM 670 N N . GLU A 1 85 ? -18.712 -9.247 39.234 1.00 87.62 85 GLU A N 1
ATOM 671 C CA . GLU A 1 85 ? -17.577 -10.123 38.935 1.00 87.62 85 GLU A CA 1
ATOM 672 C C . GLU A 1 85 ? -17.996 -11.325 38.076 1.00 87.62 85 GLU A C 1
ATOM 674 O O . GLU A 1 85 ? -19.034 -11.954 38.310 1.00 87.62 85 GLU A O 1
ATOM 679 N N . ILE A 1 86 ? -17.146 -11.702 37.118 1.00 80.88 86 ILE A N 1
ATOM 680 C CA . ILE A 1 86 ? -17.201 -13.000 36.431 1.00 80.88 86 ILE A CA 1
ATOM 681 C C . ILE A 1 86 ? -15.857 -13.699 36.625 1.00 80.88 86 ILE A C 1
ATOM 683 O O . ILE A 1 86 ? -14.874 -13.413 35.942 1.00 80.88 86 ILE A O 1
ATOM 687 N N . GLY A 1 87 ? -15.811 -14.667 37.539 1.00 83.50 87 GLY A N 1
ATOM 688 C CA . GLY A 1 87 ? -14.588 -15.416 37.825 1.00 83.50 87 GLY A CA 1
ATOM 689 C C . GLY A 1 87 ? -13.502 -14.518 38.419 1.00 83.50 87 GLY A C 1
ATOM 690 O O . GLY A 1 87 ? -13.581 -14.168 39.587 1.00 83.50 87 GLY A O 1
ATOM 691 N N . ILE A 1 88 ? -12.481 -14.192 37.622 1.00 82.50 88 ILE A N 1
ATOM 692 C CA . ILE A 1 88 ? -11.361 -13.312 38.010 1.00 82.50 88 ILE A CA 1
ATOM 693 C C . ILE A 1 88 ? -11.464 -11.908 37.395 1.00 82.50 88 ILE A C 1
ATOM 695 O O . ILE A 1 88 ? -10.550 -11.105 37.563 1.00 82.50 88 ILE A O 1
ATOM 699 N N . TYR A 1 89 ? -12.532 -11.639 36.642 1.00 85.00 89 TYR A N 1
ATOM 700 C CA . TYR A 1 89 ? -12.743 -10.391 35.916 1.00 85.00 89 TYR A CA 1
ATOM 701 C C . TYR A 1 89 ? -13.730 -9.494 36.660 1.00 85.00 89 TYR A C 1
ATOM 703 O O . TYR A 1 89 ? -14.781 -9.974 37.095 1.00 85.00 89 TYR A O 1
ATOM 711 N N . SER A 1 90 ? -13.417 -8.202 36.737 1.00 89.44 90 SER A N 1
ATOM 712 C CA . SER A 1 90 ? -14.367 -7.159 37.130 1.00 89.44 90 SER A CA 1
ATOM 713 C C . SER A 1 90 ? -15.045 -6.620 35.879 1.00 89.44 90 SER A C 1
ATOM 715 O O . SER A 1 90 ? -14.372 -6.363 34.881 1.00 89.44 90 SER A O 1
ATOM 717 N N . VAL A 1 91 ? -16.366 -6.478 35.907 1.00 89.31 91 VAL A N 1
ATOM 718 C CA . VAL A 1 91 ? -17.160 -6.006 34.772 1.00 89.31 91 VAL A CA 1
ATOM 719 C C . VAL A 1 91 ? -18.037 -4.843 35.209 1.00 89.31 91 VAL A C 1
ATOM 721 O O . VAL A 1 91 ? -18.797 -4.968 36.168 1.00 89.31 91 VAL A O 1
ATOM 724 N N . THR A 1 92 ? -17.986 -3.754 34.446 1.00 91.06 92 THR A N 1
ATOM 725 C CA . THR A 1 92 ? -18.872 -2.597 34.600 1.00 91.06 92 THR A CA 1
ATOM 726 C C . THR A 1 92 ? -19.610 -2.335 33.294 1.00 91.06 92 THR A C 1
ATOM 728 O O . THR A 1 92 ? -19.003 -2.261 32.224 1.00 91.06 92 THR A O 1
ATOM 731 N N . ILE A 1 93 ? -20.932 -2.187 33.368 1.00 89.19 93 ILE A N 1
ATOM 732 C CA . ILE A 1 93 ? -21.791 -1.832 32.234 1.00 89.19 93 ILE A CA 1
ATOM 733 C C . ILE A 1 93 ? -22.531 -0.548 32.573 1.00 89.19 93 ILE A C 1
ATOM 735 O O . ILE A 1 93 ? -23.116 -0.448 33.648 1.00 89.19 93 ILE A O 1
ATOM 739 N N . ASP A 1 94 ? -22.511 0.411 31.652 1.00 89.25 94 ASP A N 1
ATOM 740 C CA . ASP A 1 94 ? -23.088 1.742 31.834 1.00 89.25 94 ASP A CA 1
ATOM 741 C C . ASP A 1 94 ? -23.843 2.200 30.577 1.00 89.25 94 ASP A C 1
ATOM 743 O O . ASP A 1 94 ? -23.402 1.956 29.457 1.00 89.25 94 ASP A O 1
ATOM 747 N N . PHE A 1 95 ? -24.973 2.880 30.737 1.00 86.94 95 PHE A N 1
ATOM 748 C CA . PHE A 1 95 ? -25.697 3.543 29.662 1.00 86.94 95 PHE A CA 1
ATOM 749 C C . PHE A 1 95 ? -26.171 4.920 30.122 1.00 86.94 95 PHE A C 1
ATOM 751 O O . PHE A 1 95 ? -27.100 5.058 30.919 1.00 86.94 95 PHE A O 1
ATOM 758 N N . ASP A 1 96 ? -25.553 5.955 29.558 1.00 85.56 96 ASP A N 1
ATOM 759 C CA . ASP A 1 96 ? -25.802 7.361 29.905 1.00 85.56 96 ASP A CA 1
ATOM 760 C C . ASP A 1 96 ? -26.966 7.995 29.113 1.00 85.56 96 ASP A C 1
ATOM 762 O O . ASP A 1 96 ? -27.146 9.213 29.100 1.00 85.56 96 ASP A O 1
ATOM 766 N N . GLY A 1 97 ? -27.765 7.171 28.429 1.00 84.56 97 GLY A N 1
ATOM 767 C CA . GLY A 1 97 ? -28.827 7.603 27.520 1.00 84.56 97 GLY A CA 1
ATOM 768 C C . GLY A 1 97 ? -28.376 7.760 26.067 1.00 84.56 97 GLY A C 1
ATOM 769 O O . GLY A 1 97 ? -29.225 7.749 25.178 1.00 84.56 97 GLY A O 1
ATOM 770 N N . THR A 1 98 ? -27.069 7.863 25.804 1.00 90.50 98 THR A N 1
ATOM 771 C CA . THR A 1 98 ? -26.512 7.941 24.441 1.00 90.50 98 THR A CA 1
ATOM 772 C C . THR A 1 98 ? -25.503 6.831 24.177 1.00 90.50 98 THR A C 1
ATOM 774 O O . THR A 1 98 ? -25.591 6.159 23.147 1.00 90.50 98 THR A O 1
ATOM 777 N N . ASN A 1 99 ? -24.566 6.612 25.094 1.00 91.06 99 ASN A N 1
ATOM 778 C CA . ASN A 1 99 ? -23.480 5.653 24.957 1.00 91.06 99 ASN A CA 1
ATOM 779 C C . ASN A 1 99 ? -23.726 4.455 25.862 1.00 91.06 99 ASN A C 1
ATOM 781 O O . ASN A 1 99 ? -23.858 4.615 27.073 1.00 91.06 99 ASN A O 1
ATOM 785 N N . LEU A 1 100 ? -23.745 3.264 25.272 1.00 90.56 100 LEU A N 1
ATOM 786 C CA . LEU A 1 100 ? -23.641 2.006 26.002 1.00 90.56 100 LEU A CA 1
ATOM 787 C C . LEU A 1 100 ? -22.161 1.666 26.146 1.00 90.56 100 LEU A C 1
ATOM 789 O O . LEU A 1 100 ? -21.483 1.493 25.138 1.00 90.56 100 LEU A O 1
ATOM 793 N N . LYS A 1 101 ? -21.675 1.549 27.376 1.00 92.56 101 LYS A N 1
ATOM 794 C CA . LYS A 1 101 ? -20.281 1.283 27.719 1.00 92.56 101 LYS A CA 1
ATOM 795 C C . LYS A 1 101 ? -20.169 -0.047 28.446 1.00 92.56 101 LYS A C 1
ATOM 797 O O . LYS A 1 101 ? -21.010 -0.401 29.270 1.00 92.56 101 LYS A O 1
ATOM 802 N N . TYR A 1 102 ? -19.100 -0.761 28.148 1.00 90.69 102 TYR A N 1
ATOM 803 C CA . TYR A 1 102 ? -18.735 -2.026 28.757 1.00 90.69 102 TYR A CA 1
ATOM 804 C C . TYR A 1 102 ? -17.249 -1.976 29.079 1.00 90.69 102 TYR A C 1
ATOM 806 O O . TYR A 1 102 ? -16.434 -1.753 28.186 1.00 90.69 102 TYR A O 1
ATOM 814 N N . VAL A 1 103 ? -16.897 -2.191 30.338 1.00 92.12 103 VAL A N 1
ATOM 815 C CA . VAL A 1 103 ? -15.513 -2.287 30.796 1.00 92.12 103 VAL A CA 1
ATOM 816 C C . VAL A 1 103 ? -15.328 -3.648 31.441 1.00 92.12 103 VAL A C 1
ATOM 818 O O . VAL A 1 103 ? -16.117 -4.051 32.291 1.00 92.12 103 VAL A O 1
ATOM 821 N N . LEU A 1 104 ? -14.291 -4.359 31.019 1.00 89.06 104 LEU A N 1
ATOM 822 C CA . LEU A 1 104 ? -13.821 -5.580 31.651 1.00 89.06 104 LEU A CA 1
ATOM 823 C C . LEU A 1 104 ? -12.376 -5.375 32.077 1.00 89.06 104 LEU A C 1
ATOM 825 O O . LEU A 1 104 ? -11.508 -5.175 31.227 1.00 89.06 104 LEU A O 1
ATOM 829 N N . ASP A 1 105 ? -12.132 -5.474 33.375 1.00 90.44 105 ASP A N 1
ATOM 830 C CA . ASP A 1 105 ? -10.820 -5.325 33.987 1.00 90.44 105 ASP A CA 1
ATOM 831 C C . ASP A 1 105 ? -10.324 -6.654 34.554 1.00 90.44 105 ASP A C 1
ATOM 833 O O . ASP A 1 105 ? -11.075 -7.477 35.091 1.00 90.44 105 ASP A O 1
ATOM 837 N N . TYR A 1 106 ? -9.015 -6.849 34.455 1.00 84.88 106 TYR A N 1
ATOM 838 C CA . TYR A 1 106 ? -8.295 -7.928 35.108 1.00 84.88 106 TYR A CA 1
ATOM 839 C C . TYR A 1 106 ? -6.952 -7.432 35.622 1.00 84.88 106 TYR A C 1
ATOM 841 O O . TYR A 1 106 ? -6.148 -6.880 34.867 1.00 84.88 106 TYR A O 1
ATOM 849 N N . THR A 1 107 ? -6.675 -7.736 36.884 1.00 83.31 107 THR A N 1
ATOM 850 C CA . THR A 1 107 ? -5.376 -7.498 37.507 1.00 83.31 107 THR A CA 1
ATOM 851 C C . THR A 1 107 ? -4.786 -8.833 37.924 1.00 83.31 107 THR A C 1
ATOM 853 O O . THR A 1 107 ? -5.379 -9.569 38.712 1.00 83.31 107 THR A O 1
ATOM 856 N N . GLY A 1 108 ? -3.606 -9.156 37.399 1.00 72.31 108 GLY A N 1
ATOM 857 C CA . GLY A 1 108 ? -2.918 -10.405 37.710 1.00 72.31 108 GLY A CA 1
ATOM 858 C C . GLY A 1 108 ? -1.411 -10.237 37.804 1.00 72.31 108 GLY A C 1
ATOM 859 O O . GLY A 1 108 ? -0.813 -9.451 37.076 1.00 72.31 108 GLY A O 1
ATOM 860 N N . THR A 1 109 ? -0.773 -11.012 38.677 1.00 70.75 109 THR A N 1
ATOM 861 C CA . THR A 1 109 ? 0.686 -10.988 38.838 1.00 70.75 109 THR A CA 1
ATOM 862 C C . THR A 1 109 ? 1.333 -12.057 37.968 1.00 70.75 109 THR A C 1
ATOM 864 O O . THR A 1 109 ? 1.154 -13.253 38.206 1.00 70.75 109 THR A O 1
ATOM 867 N N . LEU A 1 110 ? 2.129 -11.643 36.983 1.00 58.62 110 LEU A N 1
ATOM 868 C CA . LEU A 1 110 ? 2.940 -12.549 36.174 1.00 58.62 110 LEU A CA 1
ATOM 869 C C . LEU A 1 110 ? 4.360 -12.669 36.758 1.00 58.62 110 LEU A C 1
ATOM 871 O O . LEU A 1 110 ? 4.970 -11.654 37.117 1.00 58.62 110 LEU A O 1
ATOM 875 N N . PRO A 1 111 ? 4.941 -13.884 36.828 1.00 40.97 111 PRO A N 1
ATOM 876 C CA . PRO A 1 111 ? 6.346 -14.050 37.183 1.00 40.97 111 PRO A CA 1
ATOM 877 C C . PRO A 1 111 ? 7.233 -13.213 36.251 1.00 40.97 111 PRO A C 1
ATOM 879 O O . PRO A 1 111 ? 7.029 -13.219 35.042 1.00 40.97 111 PRO A O 1
ATOM 882 N N . VAL A 1 112 ? 8.223 -12.506 36.806 1.00 49.50 112 VAL A N 1
ATOM 883 C CA . VAL A 1 112 ? 9.164 -11.611 36.089 1.00 49.50 112 VAL A CA 1
ATOM 884 C C . VAL A 1 112 ? 8.558 -10.290 35.583 1.00 49.50 112 VAL A C 1
ATOM 886 O O . VAL A 1 112 ? 9.266 -9.288 35.576 1.00 49.50 112 VAL A O 1
ATOM 889 N N . LEU A 1 113 ? 7.271 -10.246 35.229 1.00 55.03 113 LEU A N 1
ATOM 890 C CA . LEU A 1 113 ? 6.612 -9.040 34.702 1.00 55.03 113 LEU A CA 1
ATOM 891 C C . LEU A 1 113 ? 5.848 -8.225 35.761 1.00 55.03 113 LEU A C 1
ATOM 893 O O . LEU A 1 113 ? 5.429 -7.108 35.477 1.00 55.03 113 LEU A O 1
ATOM 897 N N . GLY A 1 114 ? 5.688 -8.745 36.981 1.00 65.50 114 GLY A N 1
ATOM 898 C CA . GLY A 1 114 ? 4.988 -8.043 38.059 1.00 65.50 114 GLY A CA 1
ATOM 899 C C . GLY A 1 114 ? 3.471 -8.020 37.865 1.00 65.50 114 GLY A C 1
ATOM 900 O O . GLY A 1 114 ? 2.916 -8.870 37.167 1.00 65.50 114 GLY A O 1
ATOM 901 N N . GLU A 1 115 ? 2.798 -7.078 38.525 1.00 76.88 115 GLU A N 1
ATOM 902 C CA . GLU A 1 115 ? 1.359 -6.866 38.351 1.00 76.88 115 GLU A CA 1
ATOM 903 C C . GLU A 1 115 ? 1.080 -6.318 36.949 1.00 76.88 115 GLU A C 1
ATOM 905 O O . GLU A 1 115 ? 1.687 -5.342 36.508 1.00 76.88 115 GLU A O 1
ATOM 910 N N . GLN A 1 116 ? 0.180 -6.982 36.238 1.00 74.62 116 GLN A N 1
ATOM 911 C CA . GLN A 1 116 ? -0.269 -6.606 34.913 1.00 74.62 116 GLN A CA 1
ATOM 912 C C . GLN A 1 116 ? -1.758 -6.305 34.981 1.00 74.62 116 GLN A C 1
ATOM 914 O O . GLN A 1 116 ? -2.552 -7.144 35.409 1.00 74.62 116 GLN A O 1
ATOM 919 N N . GLN A 1 117 ? -2.115 -5.105 34.532 1.00 83.62 117 GLN A N 1
ATOM 920 C CA . GLN A 1 117 ? -3.497 -4.691 34.349 1.00 83.62 117 GLN A CA 1
ATOM 921 C C . GLN A 1 117 ? -3.871 -4.851 32.883 1.00 83.62 117 GLN A C 1
ATOM 923 O O . GLN A 1 117 ? -3.168 -4.374 31.984 1.00 83.62 117 GLN A O 1
ATOM 928 N N . SER A 1 118 ? -4.965 -5.560 32.652 1.00 84.69 118 SER A N 1
ATOM 929 C CA . SER A 1 118 ? -5.576 -5.718 31.341 1.00 84.69 118 SER A CA 1
ATOM 930 C C . SER A 1 118 ? -6.979 -5.139 31.383 1.00 84.69 118 SER A C 1
ATOM 932 O O . SER A 1 118 ? -7.696 -5.356 32.356 1.00 84.69 118 SER A O 1
ATOM 934 N N . GLN A 1 119 ? -7.357 -4.425 30.328 1.00 89.88 119 GLN A N 1
ATOM 935 C CA . GLN A 1 119 ? -8.679 -3.825 30.211 1.00 89.88 119 GLN A CA 1
ATOM 936 C C . GLN A 1 119 ? -9.216 -4.012 28.799 1.00 89.88 119 GLN A C 1
ATOM 938 O O . GLN A 1 119 ? -8.489 -3.830 27.820 1.00 89.88 119 GLN A O 1
ATOM 943 N N . ILE A 1 120 ? -10.503 -4.322 28.704 1.00 88.75 120 ILE A N 1
ATOM 944 C CA . ILE A 1 120 ? -11.277 -4.213 27.473 1.00 88.75 120 ILE A CA 1
ATOM 945 C C . ILE A 1 120 ? -12.393 -3.218 27.721 1.00 88.75 120 ILE A C 1
ATOM 947 O O . ILE A 1 120 ? -13.279 -3.458 28.534 1.00 88.75 120 ILE A O 1
ATOM 951 N N . TYR A 1 121 ? -12.341 -2.112 26.997 1.00 91.94 121 TYR A N 1
ATOM 952 C CA . TYR A 1 121 ? -13.397 -1.121 26.936 1.00 91.94 121 TYR A CA 1
ATOM 953 C C . TYR A 1 121 ? -14.101 -1.241 25.590 1.00 91.94 121 TYR A C 1
ATOM 955 O O . TYR A 1 121 ? -13.446 -1.317 24.550 1.00 91.94 121 TYR A O 1
ATOM 963 N N . LEU A 1 122 ? -15.427 -1.258 25.615 1.00 92.06 122 LEU A N 1
ATOM 964 C CA . LEU A 1 122 ? -16.292 -1.163 24.449 1.00 92.06 122 LEU A CA 1
ATOM 965 C C . LEU A 1 122 ? -17.283 -0.031 24.689 1.00 92.06 122 LEU A C 1
ATOM 967 O O . LEU A 1 122 ? -17.830 0.094 25.784 1.00 92.06 122 LEU A O 1
ATOM 971 N N . SER A 1 123 ? -17.552 0.756 23.658 1.00 94.00 123 SER A N 1
ATOM 972 C CA . SER A 1 123 ? -18.607 1.758 23.667 1.00 94.00 123 SER A CA 1
ATOM 973 C C . SER A 1 123 ? -19.379 1.732 22.360 1.00 94.00 123 SER A C 1
ATOM 975 O O . SER A 1 123 ? -18.818 1.524 21.284 1.00 94.00 123 SER A O 1
ATOM 977 N N . TYR A 1 124 ? -20.685 1.928 22.461 1.00 94.12 124 TYR A N 1
ATOM 978 C CA . TYR A 1 124 ? -21.584 2.061 21.332 1.00 94.12 124 TYR A CA 1
ATOM 979 C C . TYR A 1 124 ? -22.448 3.302 21.510 1.00 94.12 124 TYR A C 1
ATOM 981 O O . TYR A 1 124 ? -23.276 3.376 22.422 1.00 94.12 124 TYR A O 1
ATOM 989 N N . ASN A 1 125 ? -22.273 4.269 20.615 1.00 94.88 125 ASN A N 1
ATOM 990 C CA . ASN A 1 125 ? -23.109 5.452 20.563 1.00 94.88 125 ASN A CA 1
ATOM 991 C C . ASN A 1 125 ? -24.396 5.129 19.796 1.00 94.88 125 ASN A C 1
ATOM 993 O O . ASN A 1 125 ? -24.386 4.887 18.592 1.00 94.88 125 ASN A O 1
ATOM 997 N N . THR A 1 126 ? -25.527 5.140 20.490 1.00 92.44 126 THR A N 1
ATOM 998 C CA . THR A 1 126 ? -26.832 4.786 19.911 1.00 92.44 126 THR A CA 1
ATOM 999 C C . THR A 1 126 ? -27.379 5.836 18.939 1.00 92.44 126 THR A C 1
ATOM 1001 O O . THR A 1 126 ? -28.243 5.512 18.127 1.00 92.44 126 THR A O 1
ATOM 1004 N N . ALA A 1 127 ? -26.875 7.074 18.988 1.00 92.62 127 ALA A N 1
ATOM 1005 C CA . ALA A 1 127 ? -27.294 8.156 18.102 1.00 92.62 127 ALA A CA 1
ATOM 1006 C C . ALA A 1 127 ? -26.497 8.180 16.790 1.00 92.62 127 ALA A C 1
ATOM 1008 O O . ALA A 1 127 ? -27.083 8.371 15.728 1.00 92.62 127 ALA A O 1
ATOM 1009 N N . THR A 1 128 ? -25.176 7.985 16.852 1.00 93.75 128 THR A N 1
ATOM 1010 C CA . THR A 1 128 ? -24.282 8.015 15.677 1.00 93.75 128 THR A CA 1
ATOM 1011 C C . THR A 1 128 ? -23.946 6.630 15.129 1.00 93.75 128 THR A C 1
ATOM 1013 O O . THR A 1 128 ? -23.346 6.525 14.066 1.00 93.75 128 THR A O 1
ATOM 1016 N N . LEU A 1 129 ? -24.309 5.564 15.850 1.00 93.25 129 LEU A N 1
ATOM 1017 C CA . LEU A 1 129 ? -23.949 4.167 15.576 1.00 93.25 129 LEU A CA 1
ATOM 1018 C C . LEU A 1 129 ? -22.435 3.875 15.627 1.00 93.25 129 LEU A C 1
ATOM 1020 O O . LEU A 1 129 ? -22.014 2.765 15.271 1.00 93.25 129 LEU A O 1
ATOM 1024 N N . GLU A 1 130 ? -21.637 4.843 16.092 1.00 96.12 130 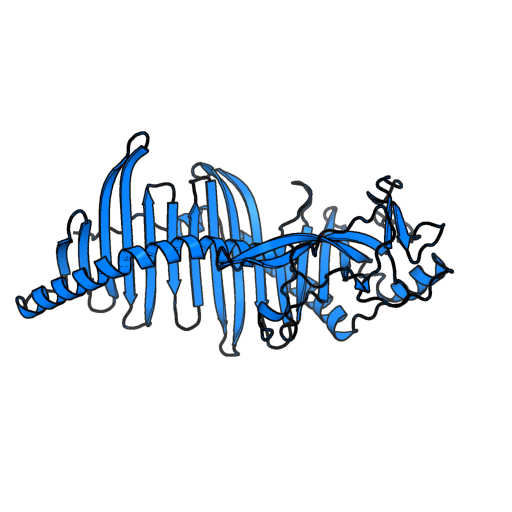GLU A N 1
ATOM 1025 C CA . GLU A 1 130 ? -20.194 4.712 16.274 1.00 96.12 130 GLU A CA 1
ATOM 1026 C C . GLU A 1 130 ? -19.891 3.654 17.340 1.00 96.12 130 GLU A C 1
ATOM 1028 O O . GLU A 1 130 ? -20.523 3.605 18.400 1.00 96.12 130 GLU A O 1
ATOM 1033 N N . LYS A 1 131 ? -18.928 2.785 17.039 1.00 94.62 131 LYS A N 1
ATOM 1034 C CA . LYS A 1 131 ? -18.423 1.750 17.940 1.00 94.62 131 LYS A CA 1
ATOM 1035 C C . LYS A 1 131 ? -16.980 2.069 18.269 1.00 94.62 131 LYS A C 1
ATOM 1037 O O . LYS A 1 131 ? -16.164 2.211 17.363 1.00 94.62 131 LYS A O 1
ATOM 1042 N N . GLU A 1 132 ? -16.659 2.115 19.546 1.00 95.06 132 GLU A N 1
ATOM 1043 C CA . GLU A 1 132 ? -15.300 2.256 20.043 1.00 95.06 132 GLU A CA 1
ATOM 1044 C C . GLU A 1 132 ? -14.917 0.995 20.809 1.00 95.06 132 GLU A C 1
ATOM 1046 O O . GLU A 1 132 ? -15.715 0.430 21.557 1.00 95.06 132 GLU A O 1
ATOM 1051 N N . CYS A 1 133 ? -13.678 0.560 20.642 1.00 91.31 133 CYS A N 1
ATOM 1052 C CA . CYS A 1 133 ? -13.083 -0.444 21.499 1.00 91.31 133 CYS A CA 1
ATOM 1053 C C . CYS A 1 133 ? -11.649 -0.070 21.815 1.00 91.31 133 CYS A C 1
ATOM 1055 O O . CYS A 1 133 ? -10.902 0.372 20.943 1.00 91.31 133 CYS A O 1
ATOM 1057 N N . ARG A 1 134 ? -11.249 -0.323 23.054 1.00 91.94 134 ARG A N 1
ATOM 1058 C CA . ARG A 1 134 ? -9.869 -0.245 23.499 1.00 91.94 134 ARG A CA 1
ATOM 1059 C C . ARG A 1 134 ? -9.508 -1.529 24.228 1.00 91.94 134 ARG A C 1
ATOM 1061 O O . ARG A 1 134 ? -10.211 -1.945 25.142 1.00 91.94 134 ARG A O 1
ATOM 1068 N N . ILE A 1 135 ? -8.398 -2.138 23.834 1.00 86.44 135 ILE A N 1
ATOM 1069 C CA . ILE A 1 135 ? -7.848 -3.339 24.459 1.00 86.44 135 ILE A CA 1
ATOM 1070 C C . ILE A 1 135 ? -6.462 -2.991 24.970 1.00 86.44 135 ILE A C 1
ATOM 1072 O O . ILE A 1 135 ? -5.613 -2.514 24.217 1.00 86.44 135 ILE A O 1
ATOM 1076 N N . GLN A 1 136 ? -6.223 -3.273 26.239 1.00 87.69 136 GLN A N 1
ATOM 1077 C CA . GLN A 1 136 ? -4.938 -3.104 26.885 1.00 87.69 136 GLN A CA 1
ATOM 1078 C C . GLN A 1 136 ? -4.495 -4.416 27.517 1.00 87.69 136 GLN A C 1
ATOM 1080 O O . GLN A 1 136 ? -5.249 -5.038 28.261 1.00 87.69 136 GLN A O 1
ATOM 1085 N N . LEU A 1 137 ? -3.247 -4.796 27.248 1.00 79.75 137 LEU A N 1
ATOM 1086 C CA . LEU A 1 137 ? -2.561 -5.948 27.826 1.00 79.75 137 LEU A CA 1
ATOM 1087 C C . LEU A 1 137 ? -1.245 -5.461 28.447 1.00 79.75 137 LEU A C 1
ATOM 1089 O O . LEU A 1 137 ? -0.190 -5.448 27.799 1.00 79.75 137 LEU A O 1
ATOM 1093 N N . GLY A 1 138 ? -1.322 -5.004 29.698 1.00 79.81 138 GLY A N 1
ATOM 1094 C CA . GLY A 1 138 ? -0.231 -4.277 30.348 1.00 79.81 138 GLY A CA 1
ATOM 1095 C C . GLY A 1 138 ? 0.015 -2.897 29.722 1.00 79.81 138 GLY A C 1
ATOM 1096 O O . GLY A 1 138 ? -0.691 -2.461 28.819 1.00 79.81 138 GLY A O 1
ATOM 1097 N N . SER A 1 139 ? 1.047 -2.186 30.176 1.00 79.25 139 SER A N 1
ATOM 1098 C CA . SER A 1 139 ? 1.352 -0.819 29.702 1.00 79.25 139 SER A CA 1
ATOM 1099 C C . SER A 1 139 ? 2.014 -0.754 28.314 1.00 79.25 139 SER A C 1
ATOM 1101 O O . SER A 1 139 ? 2.106 0.315 27.699 1.00 79.25 139 SER A O 1
ATOM 1103 N N . ALA A 1 140 ? 2.513 -1.892 27.824 1.00 80.00 140 ALA A N 1
ATOM 1104 C CA . ALA A 1 140 ? 3.300 -1.980 26.597 1.00 80.00 140 ALA A CA 1
ATOM 1105 C C . ALA A 1 140 ? 2.469 -2.300 25.347 1.00 80.00 140 ALA A C 1
ATOM 1107 O O . ALA A 1 140 ? 2.937 -2.020 24.241 1.00 80.00 140 ALA A O 1
ATOM 1108 N N . ASN A 1 141 ? 1.276 -2.883 25.514 1.00 81.06 141 ASN A N 1
ATOM 1109 C CA . ASN A 1 141 ? 0.435 -3.336 24.410 1.00 81.06 141 ASN A CA 1
ATOM 1110 C C . ASN A 1 141 ? -0.968 -2.759 24.555 1.00 81.06 141 ASN A C 1
ATOM 1112 O O . ASN A 1 141 ? -1.716 -3.143 25.455 1.00 81.06 141 ASN A O 1
ATOM 1116 N N . VAL A 1 142 ? -1.312 -1.838 23.662 1.00 86.69 142 VAL A N 1
ATOM 1117 C CA . VAL A 1 142 ? -2.621 -1.189 23.643 1.00 86.69 142 VAL A CA 1
ATOM 1118 C C . VAL A 1 142 ? -3.069 -1.048 22.203 1.00 86.69 142 VAL A C 1
ATOM 1120 O O . VAL A 1 142 ? -2.282 -0.637 21.355 1.00 86.69 142 VAL A O 1
ATOM 1123 N N . VAL A 1 143 ? -4.330 -1.342 21.929 1.00 88.75 143 VAL A N 1
ATOM 1124 C CA . VAL A 1 143 ? -4.987 -0.965 20.680 1.00 88.75 143 VAL A CA 1
ATOM 1125 C C . VAL A 1 143 ? -6.273 -0.229 21.008 1.00 88.75 143 VAL A C 1
ATOM 1127 O O . VAL A 1 143 ? -6.969 -0.571 21.964 1.00 88.75 143 VAL A O 1
ATOM 1130 N N . LYS A 1 144 ? -6.600 0.771 20.203 1.00 92.81 144 LYS A N 1
ATOM 1131 C CA . LYS A 1 144 ? -7.919 1.388 20.179 1.00 92.81 144 LYS A CA 1
ATOM 1132 C C . LYS A 1 144 ? -8.400 1.454 18.747 1.00 92.81 144 LYS A C 1
ATOM 1134 O O . LYS A 1 144 ? -7.627 1.841 17.877 1.00 92.81 144 LYS A O 1
ATOM 1139 N N . TYR A 1 145 ? -9.658 1.116 18.511 1.00 91.94 145 TYR A N 1
ATOM 1140 C CA . TYR A 1 145 ? -10.296 1.296 17.220 1.00 91.94 145 TYR A CA 1
ATOM 1141 C C . TYR A 1 145 ? -11.669 1.947 17.352 1.00 91.94 145 TYR A C 1
ATOM 1143 O O . TYR A 1 145 ? -12.377 1.756 18.340 1.00 91.94 145 TYR A O 1
ATOM 1151 N N . ILE A 1 146 ? -12.021 2.735 16.340 1.00 95.19 146 ILE A N 1
ATOM 1152 C CA . ILE A 1 146 ? -13.307 3.410 16.201 1.00 95.19 146 ILE A CA 1
ATOM 1153 C C . ILE A 1 146 ? -13.862 3.073 14.820 1.00 95.19 146 ILE A C 1
ATOM 1155 O O . ILE A 1 146 ? -13.182 3.264 13.811 1.00 95.19 146 ILE A O 1
ATOM 1159 N N . ILE A 1 147 ? -15.089 2.565 14.781 1.00 94.38 147 ILE A N 1
ATOM 1160 C CA . ILE A 1 147 ? -15.813 2.194 13.565 1.00 94.38 147 ILE A CA 1
ATOM 1161 C C . ILE A 1 147 ? -17.076 3.047 13.486 1.00 94.38 147 ILE A C 1
ATOM 1163 O O . ILE A 1 147 ? -17.896 3.022 14.406 1.00 94.38 147 ILE A O 1
ATOM 1167 N N . SER A 1 148 ? -17.258 3.747 12.374 1.00 94.62 148 SER A N 1
ATOM 1168 C CA . SER A 1 148 ? -18.505 4.425 12.017 1.00 94.62 148 SER A CA 1
ATOM 1169 C C . SER A 1 148 ? -19.088 3.823 10.730 1.00 94.62 148 SER A C 1
ATOM 1171 O O . SER A 1 148 ? -18.613 2.786 10.265 1.00 94.62 148 SER A O 1
ATOM 1173 N N . GLU A 1 149 ? -20.148 4.420 10.184 1.00 90.88 149 GLU A N 1
ATOM 1174 C CA . GLU A 1 149 ? -20.742 3.986 8.911 1.00 90.88 149 GLU A CA 1
ATOM 1175 C C . GLU A 1 149 ? -19.740 4.087 7.751 1.00 90.88 149 GLU A C 1
ATOM 1177 O O . GLU A 1 149 ? -19.563 3.127 7.001 1.00 90.88 149 GLU A O 1
ATOM 1182 N N . ASP A 1 150 ? -19.017 5.207 7.688 1.00 93.75 150 ASP A N 1
ATOM 1183 C CA . ASP A 1 150 ? -18.146 5.555 6.564 1.00 93.75 150 ASP A CA 1
ATOM 1184 C C . ASP A 1 150 ? -16.659 5.585 6.934 1.00 93.75 150 ASP A C 1
ATOM 1186 O O . ASP A 1 150 ? -15.820 5.940 6.109 1.00 93.75 150 ASP A O 1
ATOM 1190 N N . SER A 1 151 ? -16.293 5.229 8.169 1.00 94.94 151 SER A N 1
ATOM 1191 C CA . SER A 1 151 ? -14.899 5.306 8.608 1.00 94.94 151 SER A CA 1
ATOM 1192 C C . SER A 1 151 ? -14.460 4.185 9.532 1.00 94.94 151 SER A C 1
ATOM 1194 O O . SER A 1 151 ? -15.235 3.624 10.313 1.00 94.94 151 SER A O 1
ATOM 1196 N N . TYR A 1 152 ? -13.167 3.891 9.467 1.00 93.38 152 TYR A N 1
ATOM 1197 C CA . TYR A 1 152 ? -12.485 3.015 10.402 1.00 93.38 152 TYR A CA 1
ATOM 1198 C C . TYR A 1 152 ? -11.143 3.625 10.790 1.00 93.38 152 TYR A C 1
ATOM 1200 O O . TYR A 1 152 ? -10.328 3.982 9.942 1.00 93.38 152 TYR A O 1
ATOM 1208 N N . ARG A 1 153 ? -10.915 3.742 12.094 1.00 94.38 153 ARG A N 1
ATOM 1209 C CA . ARG A 1 153 ? -9.685 4.282 12.671 1.00 94.38 153 ARG A CA 1
ATOM 1210 C C . ARG A 1 153 ? -9.136 3.301 13.675 1.00 94.38 153 ARG A C 1
ATOM 1212 O O . A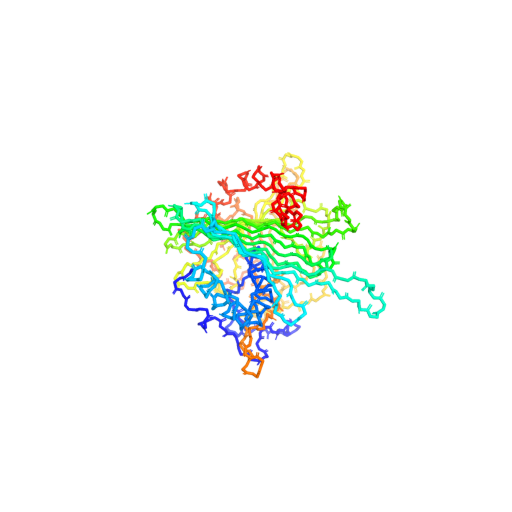RG A 1 153 ? -9.905 2.747 14.459 1.00 94.38 153 ARG A O 1
ATOM 1219 N N . PHE A 1 154 ? -7.823 3.140 13.717 1.00 92.69 154 PHE A N 1
ATOM 1220 C CA . PHE A 1 154 ? -7.179 2.488 14.843 1.00 92.69 154 PHE A CA 1
ATOM 1221 C C . PHE A 1 154 ? -5.845 3.127 15.185 1.00 92.69 154 PHE A C 1
ATOM 1223 O O . PHE A 1 154 ? -5.159 3.695 14.340 1.00 92.69 154 PHE A O 1
ATOM 1230 N N . ALA A 1 155 ? -5.453 2.964 16.439 1.00 92.81 155 ALA A N 1
ATOM 1231 C CA . ALA A 1 155 ? -4.106 3.216 16.894 1.00 92.81 155 ALA A CA 1
ATOM 1232 C C . ALA A 1 155 ? -3.618 2.042 17.729 1.00 92.81 155 ALA A C 1
ATOM 1234 O O . ALA A 1 155 ? -4.393 1.425 18.463 1.00 92.81 155 ALA A O 1
ATOM 1235 N N . VAL A 1 156 ? -2.330 1.746 17.632 1.00 88.50 156 VAL A N 1
ATOM 1236 C CA . VAL A 1 156 ? -1.705 0.627 18.332 1.00 88.50 156 VAL A CA 1
ATOM 1237 C C . VAL A 1 156 ? -0.364 1.039 18.923 1.00 88.50 156 VAL A C 1
ATOM 1239 O O . VAL A 1 156 ? 0.415 1.743 18.286 1.00 88.50 156 VAL A O 1
ATOM 1242 N N . LYS A 1 157 ? -0.089 0.563 20.137 1.00 87.12 157 LYS A N 1
ATOM 1243 C CA . LYS A 1 157 ? 1.217 0.535 20.802 1.00 87.12 157 LYS A CA 1
ATOM 1244 C C . LYS A 1 157 ? 1.585 -0.935 20.983 1.00 87.12 157 LYS A C 1
ATOM 1246 O O . LYS A 1 157 ? 0.827 -1.669 21.612 1.00 87.12 157 LYS A O 1
ATOM 1251 N N . TYR A 1 158 ? 2.718 -1.368 20.438 1.00 79.31 158 TYR A N 1
ATOM 1252 C CA . TYR A 1 158 ? 3.173 -2.760 20.502 1.00 79.31 158 TYR A CA 1
ATOM 1253 C C . TYR A 1 158 ? 4.580 -2.853 21.092 1.00 79.31 158 TYR A C 1
ATOM 1255 O O . TYR A 1 158 ? 5.496 -2.138 20.667 1.00 79.31 158 TYR A O 1
ATOM 1263 N N . LEU A 1 159 ? 4.746 -3.733 22.087 1.00 74.50 159 LEU A N 1
ATOM 1264 C CA . LEU A 1 159 ? 5.999 -3.964 22.823 1.00 74.50 159 LEU A CA 1
ATOM 1265 C C . LEU A 1 159 ? 6.651 -2.685 23.388 1.00 74.50 159 LEU A C 1
ATOM 1267 O O . LEU A 1 159 ? 7.845 -2.672 23.675 1.00 74.50 159 LEU A O 1
ATOM 1271 N N . GLY A 1 160 ? 5.893 -1.592 23.521 1.00 71.12 160 GLY A N 1
ATOM 1272 C CA . GLY A 1 160 ? 6.400 -0.280 23.936 1.00 71.12 160 GLY A CA 1
ATOM 1273 C C . GLY A 1 160 ? 7.392 0.396 22.977 1.00 71.12 160 GLY A C 1
ATOM 1274 O O . GLY A 1 160 ? 7.931 1.441 23.335 1.00 71.12 160 GLY A O 1
ATOM 1275 N N . VAL A 1 161 ? 7.635 -0.169 21.788 1.00 76.94 161 VAL A N 1
ATOM 1276 C CA . VAL A 1 161 ? 8.649 0.313 20.822 1.00 76.94 161 VAL A CA 1
ATOM 1277 C C . VAL A 1 161 ? 8.081 0.642 19.443 1.00 76.94 161 VAL A C 1
ATOM 1279 O O . VAL A 1 161 ? 8.782 1.200 18.602 1.00 76.94 161 VAL A O 1
ATOM 1282 N N . ARG A 1 162 ? 6.830 0.268 19.167 1.00 81.38 162 ARG A N 1
ATOM 1283 C CA . ARG A 1 162 ? 6.137 0.613 17.923 1.00 81.38 162 ARG A CA 1
ATOM 1284 C C . ARG A 1 162 ? 4.812 1.267 18.237 1.00 81.38 162 ARG A C 1
ATOM 1286 O O . ARG A 1 162 ? 4.052 0.743 19.050 1.00 81.38 162 ARG A O 1
ATOM 1293 N N . VAL A 1 163 ? 4.552 2.387 17.577 1.00 88.00 163 VAL A N 1
ATOM 1294 C CA . VAL A 1 163 ? 3.287 3.113 17.656 1.00 88.00 163 VAL A CA 1
ATOM 1295 C C . VAL A 1 163 ? 2.804 3.369 16.239 1.00 88.00 163 VAL A C 1
ATOM 1297 O O . VAL A 1 163 ? 3.579 3.857 15.422 1.00 88.00 163 VAL A O 1
ATOM 1300 N N . ALA A 1 164 ? 1.554 3.039 15.938 1.00 89.94 164 ALA A N 1
ATOM 1301 C CA . ALA A 1 164 ? 0.970 3.314 14.632 1.00 89.94 164 ALA A CA 1
ATOM 1302 C C . ALA A 1 164 ? -0.448 3.866 14.759 1.00 89.94 164 ALA A C 1
ATOM 1304 O O . ALA A 1 164 ? -1.166 3.522 15.698 1.00 89.94 164 ALA A O 1
ATOM 1305 N N . TYR A 1 165 ? -0.830 4.702 13.800 1.00 93.00 165 TYR A N 1
ATOM 1306 C CA . TYR A 1 165 ? -2.187 5.196 13.592 1.00 93.00 165 TYR A CA 1
ATOM 1307 C C . TYR A 1 165 ? -2.594 4.929 12.154 1.00 93.00 165 TYR A C 1
ATOM 1309 O O . TYR A 1 165 ? -1.802 5.136 11.235 1.00 93.00 165 TYR A O 1
ATOM 1317 N N . PHE A 1 166 ? -3.827 4.487 11.975 1.00 93.75 166 PHE A N 1
ATOM 1318 C CA . PHE A 1 166 ? -4.442 4.232 10.690 1.00 93.75 166 PHE A CA 1
ATOM 1319 C C . PHE A 1 166 ? -5.843 4.823 10.678 1.00 93.75 166 PHE A C 1
ATOM 1321 O O . PHE A 1 166 ? -6.601 4.684 11.640 1.00 93.75 166 PHE A O 1
ATOM 1328 N N . GLU A 1 167 ? -6.204 5.403 9.549 1.00 94.31 167 GLU A N 1
ATOM 1329 C CA . GLU A 1 167 ? -7.536 5.906 9.275 1.00 94.31 167 GLU A CA 1
ATOM 1330 C C . GLU A 1 167 ? -7.910 5.593 7.840 1.00 94.31 167 GLU A C 1
ATOM 1332 O O . GLU A 1 167 ? -7.092 5.708 6.929 1.00 94.31 167 GLU A O 1
ATOM 1337 N N . VAL A 1 168 ? -9.163 5.207 7.653 1.00 95.12 168 VAL A N 1
ATOM 1338 C CA . VAL A 1 168 ? -9.791 5.086 6.349 1.00 95.12 168 VAL A CA 1
ATOM 1339 C C . VAL A 1 168 ? -11.183 5.693 6.412 1.00 95.12 168 VAL A C 1
ATOM 1341 O O . VAL A 1 168 ? -11.923 5.483 7.377 1.00 95.12 168 VAL A O 1
ATOM 1344 N N . LEU A 1 169 ? -11.518 6.453 5.382 1.00 95.50 169 LEU A N 1
ATOM 1345 C CA . LEU A 1 169 ? -12.751 7.202 5.211 1.00 95.50 169 LEU A CA 1
ATOM 1346 C C . LEU A 1 169 ? -13.307 6.877 3.829 1.00 95.50 169 LEU A C 1
ATOM 1348 O O . LEU A 1 169 ? -12.554 6.756 2.862 1.00 95.50 169 LEU A O 1
ATOM 1352 N N . ARG A 1 170 ? -14.622 6.733 3.735 1.00 95.50 170 ARG A N 1
ATOM 1353 C CA . ARG A 1 170 ? -15.346 6.613 2.477 1.00 95.50 170 ARG A CA 1
ATOM 1354 C C . ARG A 1 170 ? -16.153 7.884 2.251 1.00 95.50 170 ARG A C 1
ATOM 1356 O O . ARG A 1 170 ? -16.852 8.329 3.156 1.00 95.50 170 ARG A O 1
ATOM 1363 N N . ASP A 1 171 ? -16.050 8.463 1.063 1.00 92.62 171 ASP A N 1
ATOM 1364 C CA . ASP A 1 171 ? -16.873 9.611 0.683 1.00 92.62 171 ASP A CA 1
ATOM 1365 C C . ASP A 1 171 ? -18.256 9.185 0.148 1.00 92.62 171 ASP A C 1
ATOM 1367 O O . ASP A 1 171 ? -18.568 7.998 0.003 1.00 92.62 171 ASP A O 1
ATOM 1371 N N . ALA A 1 172 ? -19.110 10.169 -0.145 1.00 90.69 172 ALA A N 1
ATOM 1372 C CA . ALA A 1 172 ? -20.466 9.928 -0.644 1.00 90.69 172 ALA A CA 1
ATOM 1373 C C . ALA A 1 172 ? -20.487 9.284 -2.046 1.00 90.69 172 ALA A C 1
ATOM 1375 O O . ALA A 1 172 ? -21.477 8.657 -2.436 1.00 90.69 172 ALA A O 1
ATOM 1376 N N . GLU A 1 173 ? -19.400 9.426 -2.799 1.00 90.69 173 GLU A N 1
ATOM 1377 C CA . GLU A 1 173 ? -19.171 8.837 -4.111 1.00 90.69 173 GLU A CA 1
ATOM 1378 C C . GLU A 1 173 ? -18.583 7.411 -4.038 1.00 90.69 173 GLU A C 1
ATOM 1380 O O . GLU A 1 173 ? -18.443 6.760 -5.072 1.00 90.69 173 GLU A O 1
ATOM 1385 N N . ASN A 1 174 ? -18.350 6.871 -2.836 1.00 88.94 174 ASN A N 1
ATOM 1386 C CA . ASN A 1 174 ? -17.668 5.600 -2.547 1.00 88.94 174 ASN A CA 1
ATOM 1387 C C . ASN A 1 174 ? -16.167 5.568 -2.867 1.00 88.94 174 ASN A C 1
ATOM 1389 O O . ASN A 1 174 ? -15.581 4.478 -2.854 1.00 88.94 174 ASN A O 1
ATOM 1393 N N . ASN A 1 175 ? -15.525 6.713 -3.093 1.00 93.62 175 ASN A N 1
ATOM 1394 C CA . ASN A 1 175 ? -14.070 6.762 -3.070 1.00 93.62 175 ASN A CA 1
ATOM 1395 C C . ASN A 1 175 ? -13.595 6.556 -1.635 1.00 93.62 175 ASN A C 1
ATOM 1397 O O . ASN A 1 175 ? -14.277 6.898 -0.665 1.00 93.62 175 ASN A O 1
ATOM 1401 N N . VAL A 1 176 ? -12.419 5.958 -1.500 1.00 95.31 176 VAL A N 1
ATOM 1402 C CA . VAL A 1 176 ? -11.828 5.663 -0.199 1.00 95.31 176 VAL A CA 1
ATOM 1403 C C . VAL A 1 176 ? -10.517 6.408 -0.071 1.00 95.31 176 VAL A C 1
ATOM 1405 O O . VAL A 1 176 ? -9.627 6.245 -0.901 1.00 95.31 176 VAL A O 1
ATOM 1408 N N . GLU A 1 177 ? -10.378 7.165 1.005 1.00 95.25 177 GLU A N 1
ATOM 1409 C CA . GLU A 1 177 ? -9.134 7.815 1.388 1.00 95.25 177 GLU A CA 1
ATOM 1410 C C . GLU A 1 177 ? -8.632 7.203 2.683 1.00 95.25 177 GLU A C 1
ATOM 1412 O O . GLU A 1 177 ? -9.415 6.853 3.568 1.00 95.25 177 GLU A O 1
ATOM 1417 N N . GLY A 1 178 ? -7.323 7.074 2.827 1.00 94.62 178 GLY A N 1
ATOM 1418 C CA . GLY A 1 178 ? -6.767 6.628 4.086 1.00 94.62 178 GLY A CA 1
ATOM 1419 C C . GLY A 1 178 ? -5.353 7.094 4.323 1.00 94.62 178 GLY A C 1
ATOM 1420 O O . GLY A 1 178 ? -4.628 7.486 3.412 1.00 94.62 178 GLY A O 1
ATOM 1421 N N . THR A 1 179 ? -4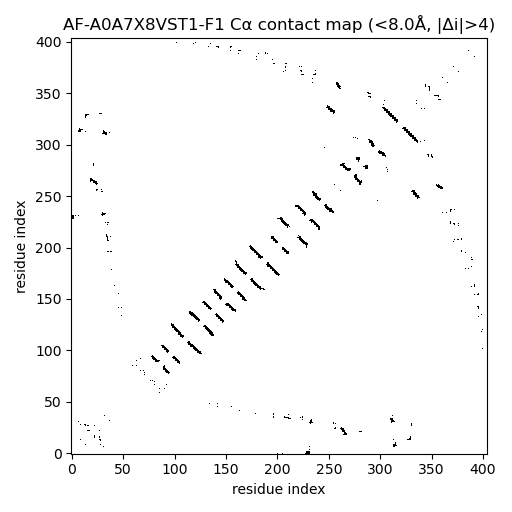.979 7.064 5.591 1.00 93.81 179 THR A N 1
ATOM 1422 C CA . THR A 1 179 ? -3.676 7.478 6.092 1.00 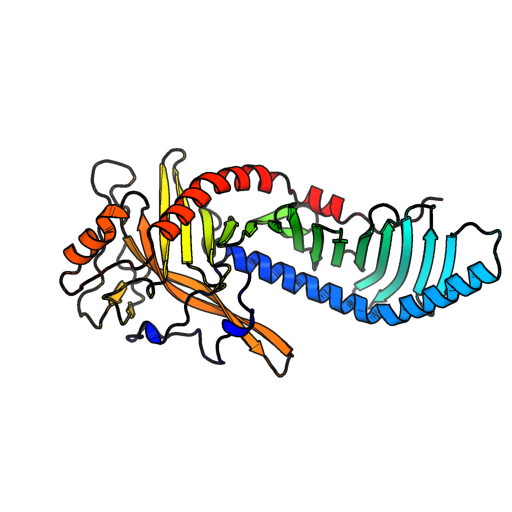93.81 179 THR A CA 1
ATOM 1423 C C . THR A 1 179 ? -3.164 6.421 7.049 1.00 93.81 179 THR A C 1
ATOM 1425 O O . THR A 1 179 ? -3.913 5.884 7.863 1.00 93.81 179 THR A O 1
ATOM 1428 N N . ILE A 1 180 ? -1.867 6.158 6.988 1.00 92.81 180 ILE A N 1
ATOM 1429 C CA . ILE A 1 180 ? -1.150 5.411 8.002 1.00 92.81 180 ILE A CA 1
ATOM 1430 C C . ILE A 1 180 ? 0.137 6.123 8.383 1.00 92.81 180 ILE A C 1
ATOM 1432 O O . ILE A 1 180 ? 0.863 6.622 7.524 1.00 92.81 180 ILE A O 1
ATOM 1436 N N . VAL A 1 181 ? 0.433 6.139 9.678 1.00 91.19 181 VAL A N 1
ATOM 1437 C CA . VAL A 1 181 ? 1.694 6.635 10.228 1.00 91.19 181 VAL A CA 1
ATOM 1438 C C . VAL A 1 181 ? 2.219 5.622 11.231 1.00 91.19 181 VAL A C 1
ATOM 1440 O O . VAL A 1 181 ? 1.489 5.210 12.129 1.00 91.19 181 VAL A O 1
ATOM 1443 N N . GLU A 1 182 ? 3.487 5.241 11.097 1.00 88.19 182 GLU A N 1
ATOM 1444 C CA . GLU A 1 182 ? 4.202 4.383 12.039 1.00 88.19 182 GLU A CA 1
ATOM 1445 C C . GLU A 1 182 ? 5.437 5.090 12.608 1.00 88.19 182 GLU A C 1
ATOM 1447 O O . GLU A 1 182 ? 6.184 5.783 11.910 1.00 88.19 182 GLU A O 1
ATOM 1452 N N . TYR A 1 183 ? 5.661 4.870 13.897 1.00 86.25 183 TYR A N 1
ATOM 1453 C CA . TYR A 1 183 ? 6.811 5.324 14.656 1.00 86.25 183 TYR A CA 1
ATOM 1454 C C . TYR A 1 183 ? 7.519 4.125 15.278 1.00 86.25 183 TYR A C 1
ATOM 1456 O O . TYR A 1 183 ? 6.901 3.303 15.962 1.00 86.25 183 TYR A O 1
ATOM 1464 N N . VAL A 1 184 ? 8.837 4.065 15.102 1.00 82.25 184 VAL A N 1
ATOM 1465 C CA . VAL A 1 184 ? 9.714 3.217 15.917 1.00 82.25 184 VAL A CA 1
ATOM 1466 C C . VAL A 1 184 ? 10.283 4.072 17.041 1.00 82.25 184 VAL A C 1
ATOM 1468 O O . VAL A 1 184 ? 10.850 5.133 16.778 1.00 82.25 184 VAL A O 1
ATOM 1471 N N . THR A 1 185 ? 10.145 3.624 18.287 1.00 74.75 185 THR A N 1
ATOM 1472 C CA . THR A 1 185 ? 10.489 4.395 19.486 1.00 74.75 185 THR A CA 1
ATOM 1473 C C . THR A 1 185 ? 11.542 3.696 20.350 1.00 74.75 185 THR A C 1
ATOM 1475 O O . THR A 1 185 ? 11.636 2.468 20.385 1.00 74.75 185 THR A O 1
ATOM 1478 N N . LEU A 1 186 ? 12.338 4.483 21.081 1.00 66.88 186 LEU A N 1
ATOM 1479 C CA . LEU A 1 186 ? 13.144 4.016 22.218 1.00 66.88 186 LEU A CA 1
ATOM 1480 C C . LEU A 1 186 ? 12.478 4.479 23.517 1.00 66.88 186 LEU A C 1
ATOM 1482 O O . LEU A 1 186 ? 12.901 5.459 24.125 1.00 66.88 186 LEU A O 1
ATOM 1486 N N . GLY A 1 187 ? 11.415 3.788 23.930 1.00 58.12 187 GLY A N 1
ATOM 1487 C CA . GLY A 1 187 ? 10.627 4.186 25.099 1.00 58.12 187 GLY A CA 1
ATOM 1488 C C . GLY A 1 187 ? 9.732 5.406 24.846 1.00 58.12 187 GLY A C 1
ATOM 1489 O O . GLY A 1 187 ? 9.588 5.875 23.715 1.00 58.12 187 GLY A O 1
ATOM 1490 N N . GLU A 1 188 ? 9.067 5.881 25.901 1.00 59.50 188 GLU A N 1
ATOM 1491 C CA . GLU A 1 188 ? 8.008 6.894 25.809 1.00 59.50 188 GLU A CA 1
ATOM 1492 C C . GLU A 1 188 ? 8.554 8.250 25.326 1.00 59.50 188 GLU A C 1
ATOM 1494 O O . GLU A 1 188 ? 9.212 8.977 26.065 1.00 59.50 188 GLU A O 1
ATOM 1499 N N . GLY A 1 189 ? 8.289 8.570 24.053 1.00 55.25 189 GLY A N 1
ATOM 1500 C CA . GLY A 1 189 ? 8.456 9.907 23.468 1.00 55.25 189 GLY A CA 1
ATOM 1501 C C . GLY A 1 189 ? 9.640 10.097 22.513 1.00 55.25 189 GLY A C 1
ATOM 1502 O O . GLY A 1 189 ? 9.679 11.097 21.801 1.00 55.25 189 GLY A O 1
ATOM 1503 N N . VAL A 1 190 ? 10.591 9.158 22.425 1.00 63.66 190 VAL A N 1
ATOM 1504 C CA . VAL A 1 190 ? 11.743 9.291 21.508 1.00 63.66 190 VAL A CA 1
ATOM 1505 C C . VAL A 1 190 ? 11.497 8.499 20.227 1.00 63.66 190 VAL A C 1
ATOM 1507 O O . VAL A 1 190 ? 11.656 7.279 20.210 1.00 63.66 190 VAL A O 1
ATOM 1510 N N . SER A 1 191 ? 11.134 9.198 19.148 1.00 63.53 191 SER A N 1
ATOM 1511 C CA . SER A 1 191 ? 11.052 8.621 17.801 1.00 63.53 191 SER A CA 1
ATOM 1512 C C . SER A 1 191 ? 12.448 8.426 17.205 1.00 63.53 191 SER A C 1
ATOM 1514 O O . SER A 1 191 ? 13.236 9.368 17.127 1.00 63.53 191 SER A O 1
ATOM 1516 N N . LEU A 1 192 ? 12.740 7.205 16.761 1.00 69.44 192 LEU A N 1
ATOM 1517 C CA . LEU A 1 192 ? 13.915 6.883 15.952 1.00 69.44 192 LEU A CA 1
ATOM 1518 C C . LEU A 1 192 ? 13.648 7.051 14.460 1.00 69.44 192 LEU A C 1
ATOM 1520 O O . LEU A 1 192 ? 14.544 7.430 13.709 1.00 69.44 192 LEU A O 1
ATOM 1524 N N . HIS A 1 193 ? 12.437 6.710 14.030 1.00 75.19 193 HIS A N 1
ATOM 1525 C CA . HIS A 1 193 ? 12.057 6.712 12.629 1.00 75.19 193 HIS A CA 1
ATOM 1526 C C . HIS A 1 193 ? 10.542 6.838 12.507 1.00 75.19 193 HIS A C 1
ATOM 1528 O O . HIS A 1 193 ? 9.799 6.146 13.206 1.00 75.19 193 HIS A O 1
ATOM 1534 N N . ARG A 1 194 ? 10.111 7.718 11.603 1.00 84.88 194 ARG A N 1
ATOM 1535 C CA . ARG A 1 194 ? 8.729 7.877 11.160 1.00 84.88 194 ARG A CA 1
ATOM 1536 C C . ARG A 1 194 ? 8.600 7.401 9.716 1.00 84.88 194 ARG A C 1
ATOM 1538 O O . ARG A 1 194 ? 9.385 7.852 8.882 1.00 84.88 194 ARG A O 1
ATOM 1545 N N . SER A 1 195 ? 7.598 6.576 9.441 1.00 87.94 195 SER A N 1
ATOM 1546 C CA . SER A 1 195 ? 7.139 6.278 8.080 1.00 87.94 195 SER A CA 1
ATOM 1547 C C . SER A 1 195 ? 5.644 6.560 7.979 1.00 87.94 195 SER A C 1
ATOM 1549 O O . SER A 1 195 ? 4.915 6.406 8.957 1.00 87.94 195 SER A O 1
ATOM 1551 N N . ALA A 1 196 ? 5.186 7.008 6.819 1.00 91.62 196 ALA A N 1
ATOM 1552 C CA . ALA A 1 196 ? 3.792 7.328 6.571 1.00 91.62 196 ALA A CA 1
ATOM 1553 C C . ALA A 1 196 ? 3.411 7.028 5.124 1.00 91.62 196 ALA A C 1
ATOM 1555 O O . ALA A 1 196 ? 4.237 7.157 4.217 1.00 91.62 196 ALA A O 1
ATOM 1556 N N . ALA A 1 197 ? 2.158 6.630 4.928 1.00 94.31 197 ALA A N 1
ATOM 1557 C CA . ALA A 1 197 ? 1.551 6.521 3.615 1.00 94.31 197 ALA A CA 1
ATOM 1558 C C . ALA A 1 197 ? 0.121 7.053 3.641 1.00 94.31 197 ALA A C 1
ATOM 1560 O O . ALA A 1 197 ? -0.580 6.953 4.646 1.00 94.31 197 ALA A O 1
ATOM 1561 N N . GLN A 1 198 ? -0.303 7.597 2.513 1.00 95.31 198 GLN A N 1
ATOM 1562 C CA . GLN A 1 198 ? -1.672 7.968 2.215 1.00 95.31 198 GLN A CA 1
ATOM 1563 C C . GLN A 1 198 ? -2.110 7.276 0.948 1.00 95.31 198 GLN A C 1
ATOM 1565 O O . GLN A 1 198 ? -1.304 7.058 0.045 1.00 95.31 198 GLN A O 1
ATOM 1570 N N . PHE A 1 199 ? -3.381 6.920 0.884 1.00 96.00 199 PHE A N 1
ATOM 1571 C CA . PHE A 1 199 ? -3.926 6.251 -0.275 1.00 96.00 199 PHE A CA 1
ATOM 1572 C C . PHE A 1 199 ? -5.298 6.781 -0.644 1.00 96.00 199 PHE A C 1
ATOM 1574 O O . PHE A 1 199 ? -6.103 7.102 0.225 1.00 96.00 199 PHE A O 1
ATOM 1581 N N . HIS A 1 200 ? -5.552 6.806 -1.947 1.00 95.69 200 HIS A N 1
ATOM 1582 C CA . HIS A 1 200 ? -6.837 7.135 -2.545 1.00 95.69 200 HIS A CA 1
ATOM 1583 C C . HIS A 1 200 ? -7.240 5.980 -3.457 1.00 95.69 200 HIS A C 1
ATOM 1585 O O . HIS A 1 200 ? -6.439 5.515 -4.270 1.00 95.69 200 HIS A O 1
ATOM 1591 N N . ILE A 1 201 ? -8.464 5.494 -3.301 1.00 95.56 201 ILE A N 1
ATOM 1592 C CA . ILE A 1 201 ? -9.043 4.417 -4.098 1.00 95.56 201 ILE A CA 1
ATOM 1593 C C . ILE A 1 201 ? -10.285 4.981 -4.767 1.00 95.56 201 ILE A C 1
ATOM 1595 O O . ILE A 1 201 ? -11.243 5.336 -4.080 1.00 95.56 201 ILE A O 1
ATOM 1599 N N . ASP A 1 202 ? -10.263 5.022 -6.091 1.00 93.94 202 ASP A N 1
ATOM 1600 C CA . ASP A 1 202 ? -11.430 5.328 -6.909 1.00 93.94 202 ASP A CA 1
ATOM 1601 C C . ASP A 1 202 ? -11.894 4.064 -7.655 1.00 93.94 202 ASP A C 1
ATOM 1603 O O . ASP A 1 202 ? -11.566 2.928 -7.286 1.00 93.94 202 ASP A O 1
ATOM 1607 N N . ASP A 1 203 ? -12.713 4.243 -8.685 1.00 93.00 203 ASP A N 1
ATOM 1608 C CA . ASP A 1 203 ? -13.220 3.139 -9.487 1.00 93.00 203 ASP A CA 1
ATOM 1609 C C . ASP A 1 203 ? -12.154 2.449 -10.346 1.00 93.00 203 ASP A C 1
ATOM 1611 O O . ASP A 1 203 ? -12.302 1.256 -10.628 1.00 93.00 203 ASP A O 1
ATOM 1615 N N . ASP A 1 204 ? -11.089 3.149 -10.730 1.00 94.75 204 ASP A N 1
ATOM 1616 C CA . ASP A 1 204 ? -10.104 2.736 -11.736 1.00 94.75 204 ASP A CA 1
ATOM 1617 C C . ASP A 1 204 ? -8.719 2.447 -11.127 1.00 94.75 204 ASP A C 1
ATOM 1619 O O . ASP A 1 204 ? -7.991 1.556 -11.592 1.00 94.75 204 ASP A O 1
ATOM 1623 N N . TYR A 1 205 ? -8.342 3.184 -10.081 1.00 96.81 205 TYR A N 1
ATOM 1624 C CA . TYR A 1 205 ? -7.000 3.188 -9.519 1.00 96.81 205 TYR A CA 1
ATOM 1625 C C . TYR A 1 205 ? -6.952 3.195 -7.990 1.00 96.81 205 TYR A C 1
ATOM 1627 O O . TYR A 1 205 ? -7.852 3.655 -7.290 1.00 96.81 205 TYR A O 1
ATOM 1635 N N . VAL A 1 206 ? -5.830 2.685 -7.484 1.00 96.38 206 VAL A N 1
ATOM 1636 C CA . VAL A 1 206 ? -5.343 2.957 -6.132 1.00 96.38 206 VAL A CA 1
ATOM 1637 C C . VAL A 1 206 ? -4.057 3.758 -6.268 1.00 96.38 206 VAL A C 1
ATOM 1639 O O . VAL A 1 206 ? -3.091 3.258 -6.847 1.00 96.38 206 VAL A O 1
ATOM 1642 N N . SER A 1 207 ? -4.041 4.975 -5.741 1.00 97.56 207 SER A N 1
ATOM 1643 C CA . SER A 1 207 ? -2.855 5.832 -5.674 1.00 97.56 207 SER A CA 1
ATOM 1644 C C . SER A 1 207 ? -2.341 5.831 -4.245 1.00 97.56 207 SER A C 1
ATOM 1646 O O . SER A 1 207 ? -3.127 6.051 -3.327 1.00 97.56 207 SER A O 1
ATOM 1648 N N . VAL A 1 208 ? -1.053 5.565 -4.040 1.00 97.06 208 VAL A N 1
ATOM 1649 C CA . VAL A 1 208 ? -0.454 5.428 -2.706 1.00 97.06 208 VAL A CA 1
ATOM 1650 C C . VAL A 1 208 ? 0.798 6.281 -2.624 1.00 97.06 208 VAL A C 1
ATOM 1652 O O . VAL A 1 208 ? 1.815 5.960 -3.235 1.00 97.06 208 VAL A O 1
ATOM 1655 N N . VAL A 1 209 ? 0.738 7.353 -1.844 1.00 95.44 209 VAL A N 1
ATOM 1656 C CA . VAL A 1 209 ? 1.878 8.229 -1.584 1.00 95.44 209 VAL A CA 1
ATOM 1657 C C . VAL A 1 209 ? 2.505 7.864 -0.254 1.00 95.44 209 VAL A C 1
ATOM 1659 O O . VAL A 1 209 ? 1.793 7.676 0.723 1.00 95.44 209 VAL A O 1
ATOM 1662 N N . GLY A 1 210 ? 3.827 7.813 -0.172 1.00 93.19 210 GLY A N 1
ATOM 1663 C CA . GLY A 1 210 ? 4.492 7.648 1.112 1.00 93.19 210 GLY A CA 1
ATOM 1664 C C . GLY A 1 210 ? 5.981 7.952 1.082 1.00 93.19 210 GLY A C 1
ATOM 1665 O O . GLY A 1 210 ? 6.539 8.369 0.063 1.00 93.19 210 GLY A O 1
ATOM 1666 N N . ASN A 1 211 ? 6.616 7.780 2.238 1.00 88.50 211 ASN A N 1
ATOM 1667 C CA . ASN A 1 211 ? 8.035 8.067 2.461 1.00 88.50 211 ASN A CA 1
ATOM 1668 C C . ASN A 1 211 ? 8.836 6.856 2.969 1.00 88.50 211 ASN A C 1
ATOM 1670 O O . ASN A 1 211 ? 9.980 7.020 3.403 1.00 88.50 211 ASN A O 1
ATOM 1674 N N . LYS A 1 212 ? 8.256 5.649 2.939 1.00 82.06 212 LYS A N 1
ATOM 1675 C CA . LYS A 1 212 ? 9.000 4.431 3.269 1.00 82.06 212 LYS A CA 1
ATOM 1676 C C . LYS A 1 212 ? 10.014 4.166 2.158 1.00 82.06 212 LYS A C 1
ATOM 1678 O O . LYS A 1 212 ? 9.660 4.263 0.987 1.00 82.06 212 LYS A O 1
ATOM 1683 N N . THR A 1 213 ? 11.273 3.927 2.521 1.00 65.75 213 THR A N 1
ATOM 1684 C CA . THR A 1 213 ? 12.324 3.583 1.553 1.00 65.75 213 THR A CA 1
ATOM 1685 C C . THR A 1 213 ? 13.209 2.473 2.123 1.00 65.75 213 THR A C 1
ATOM 1687 O O . THR A 1 213 ? 13.712 2.611 3.241 1.00 65.75 213 THR A O 1
ATOM 1690 N N . ASP A 1 214 ? 13.456 1.404 1.357 1.00 50.31 214 ASP A N 1
ATOM 1691 C CA . ASP A 1 214 ? 14.349 0.286 1.729 1.00 50.31 214 ASP A CA 1
ATOM 1692 C C . ASP A 1 214 ? 15.829 0.707 1.897 1.00 50.31 214 ASP A C 1
ATOM 1694 O O . ASP A 1 214 ? 16.673 -0.076 2.344 1.00 50.31 214 ASP A O 1
ATOM 1698 N N . SER A 1 215 ? 16.197 1.949 1.557 1.00 39.12 215 SER A N 1
ATOM 1699 C CA . SER A 1 215 ? 17.594 2.381 1.550 1.00 39.12 215 SER A CA 1
ATOM 1700 C C . SER A 1 215 ? 17.806 3.849 1.936 1.00 39.12 215 SER A C 1
ATOM 1702 O O . SER A 1 215 ? 17.494 4.752 1.165 1.00 39.12 215 SER A O 1
ATOM 1704 N N . LEU A 1 216 ? 18.520 4.014 3.058 1.00 32.69 216 LEU A N 1
ATOM 1705 C CA . LEU A 1 216 ? 19.207 5.198 3.599 1.00 32.69 216 LEU A CA 1
ATOM 1706 C C . LEU A 1 216 ? 18.385 6.117 4.531 1.00 32.69 216 LEU A C 1
ATOM 1708 O O . LEU A 1 216 ? 17.485 6.812 4.072 1.00 32.69 216 LEU A O 1
ATOM 1712 N N . PRO A 1 217 ? 18.814 6.291 5.802 1.00 36.28 217 PRO A N 1
ATOM 1713 C CA . PRO A 1 217 ? 18.241 7.263 6.748 1.00 36.28 217 PRO A CA 1
ATOM 1714 C C . PRO A 1 217 ? 18.505 8.741 6.374 1.00 36.28 217 PRO A C 1
ATOM 1716 O O . PRO A 1 217 ? 18.449 9.617 7.231 1.00 36.28 217 PRO A O 1
ATOM 1719 N N . VAL A 1 218 ? 18.857 9.036 5.115 1.00 32.50 218 VAL A N 1
ATOM 1720 C CA . VAL A 1 218 ? 19.356 10.351 4.673 1.00 32.50 218 VAL A CA 1
ATOM 1721 C C . VAL A 1 218 ? 18.805 10.809 3.314 1.00 32.50 218 VAL A C 1
ATOM 1723 O O . VAL A 1 218 ? 19.221 11.857 2.823 1.00 32.50 218 VAL A O 1
ATOM 1726 N N . SER A 1 219 ? 17.880 10.074 2.686 1.00 42.22 219 SER A N 1
ATOM 1727 C CA . SER A 1 219 ? 17.198 10.546 1.472 1.00 42.22 219 SER A CA 1
ATOM 1728 C C . SER A 1 219 ? 15.719 10.800 1.727 1.00 42.22 219 SER A C 1
ATOM 1730 O O . SER A 1 219 ? 14.956 9.864 1.931 1.00 42.22 219 SER A O 1
ATOM 1732 N N . TYR A 1 220 ? 15.323 12.072 1.654 1.00 56.91 220 TYR A N 1
ATOM 1733 C CA . TYR A 1 220 ? 13.930 12.512 1.587 1.00 56.91 220 TYR A CA 1
ATOM 1734 C C . TYR A 1 220 ? 13.366 12.144 0.208 1.00 56.91 220 TYR A C 1
ATOM 1736 O O . TYR A 1 220 ? 13.409 12.941 -0.732 1.00 56.91 220 TYR A O 1
ATOM 1744 N N . GLY A 1 221 ? 12.964 10.885 0.057 1.00 75.44 221 GLY A N 1
ATOM 1745 C CA . GLY A 1 221 ? 12.264 10.387 -1.119 1.00 75.44 221 GLY A CA 1
ATOM 1746 C C . GLY A 1 221 ? 10.769 10.312 -0.844 1.00 75.44 221 GLY A C 1
ATOM 1747 O O . GLY A 1 221 ? 10.374 9.814 0.206 1.00 75.44 221 GLY A O 1
ATOM 1748 N N . TYR A 1 222 ? 9.957 10.785 -1.783 1.00 88.00 222 TYR A N 1
ATOM 1749 C CA . TYR A 1 222 ? 8.510 10.561 -1.773 1.00 88.00 222 TYR A CA 1
ATOM 1750 C C . TYR A 1 222 ? 8.156 9.693 -2.970 1.00 88.00 222 TYR A C 1
ATOM 1752 O O . TYR A 1 222 ? 8.624 9.959 -4.079 1.00 88.00 222 TYR A O 1
ATOM 1760 N N . ILE A 1 223 ? 7.374 8.646 -2.737 1.00 92.00 223 ILE A N 1
ATOM 1761 C CA . ILE A 1 223 ? 6.983 7.669 -3.753 1.00 92.00 223 ILE A CA 1
ATOM 1762 C C . ILE A 1 223 ? 5.473 7.749 -3.919 1.00 92.00 223 ILE A C 1
ATOM 1764 O O . ILE A 1 223 ? 4.766 7.714 -2.919 1.00 92.00 223 ILE A O 1
ATOM 1768 N N . ASN A 1 224 ? 4.997 7.835 -5.160 1.00 95.75 224 ASN A N 1
ATOM 1769 C CA . ASN A 1 224 ? 3.589 7.681 -5.517 1.00 95.75 224 ASN A CA 1
ATOM 1770 C C . ASN A 1 224 ? 3.404 6.415 -6.365 1.00 95.75 224 ASN A C 1
ATOM 1772 O O . ASN A 1 224 ? 3.793 6.391 -7.536 1.00 95.75 224 ASN A O 1
ATOM 1776 N N . GLU A 1 225 ? 2.836 5.369 -5.772 1.00 97.44 225 GLU A N 1
ATOM 1777 C CA . GLU A 1 225 ? 2.526 4.088 -6.408 1.00 97.44 225 GLU A CA 1
ATOM 1778 C C . GLU A 1 225 ? 1.121 4.096 -7.007 1.00 97.44 225 GLU A C 1
ATOM 1780 O O . GLU A 1 225 ? 0.180 4.554 -6.367 1.00 97.44 225 GLU A O 1
ATOM 1785 N N . LEU A 1 226 ? 0.968 3.557 -8.219 1.00 98.00 226 LEU A N 1
ATOM 1786 C CA . LEU A 1 226 ? -0.326 3.443 -8.885 1.00 98.00 226 LEU A CA 1
ATOM 1787 C C . LEU A 1 226 ? -0.656 1.980 -9.179 1.00 98.00 226 LEU A C 1
ATOM 1789 O O . LEU A 1 226 ? 0.069 1.297 -9.909 1.00 98.00 226 LEU A O 1
ATOM 1793 N N . TYR A 1 227 ? -1.801 1.526 -8.687 1.00 97.00 227 TYR A N 1
ATOM 1794 C CA . TYR A 1 227 ? -2.354 0.198 -8.939 1.00 97.00 227 TYR A CA 1
ATOM 1795 C C . TYR A 1 227 ? -3.663 0.314 -9.706 1.00 97.00 227 TYR A C 1
ATOM 1797 O O . TYR A 1 227 ? -4.378 1.303 -9.585 1.00 97.00 227 TYR A O 1
ATOM 1805 N N . SER A 1 228 ? -4.001 -0.716 -10.474 1.00 95.19 228 SER A N 1
ATOM 1806 C CA . SER A 1 228 ? -5.329 -0.842 -11.080 1.00 95.19 228 SER A CA 1
ATOM 1807 C C . SER A 1 228 ? -6.302 -1.436 -10.062 1.00 95.19 228 SER A C 1
ATOM 1809 O O . SER A 1 228 ? -5.988 -2.438 -9.426 1.00 95.19 228 SER A O 1
ATOM 1811 N N . THR A 1 229 ? -7.499 -0.875 -9.917 1.00 93.50 229 THR A N 1
ATOM 1812 C CA . THR A 1 229 ? -8.548 -1.464 -9.059 1.00 93.50 229 THR A CA 1
ATOM 1813 C C . THR A 1 229 ? -9.088 -2.770 -9.632 1.00 93.50 229 THR A C 1
ATOM 1815 O O . THR A 1 229 ? -9.402 -3.677 -8.858 1.00 93.50 229 THR A O 1
ATOM 1818 N N . ASP A 1 230 ? -9.161 -2.869 -10.961 1.00 91.69 230 ASP A N 1
ATOM 1819 C CA . ASP A 1 230 ? -9.651 -4.035 -11.700 1.00 91.69 230 ASP A CA 1
ATOM 1820 C C . ASP A 1 230 ? -8.738 -5.247 -11.551 1.00 91.69 230 ASP A C 1
ATOM 1822 O O . ASP A 1 230 ? -9.225 -6.363 -11.396 1.00 91.69 230 ASP A O 1
ATOM 1826 N N . THR A 1 231 ? -7.421 -5.034 -11.608 1.00 91.31 231 THR A N 1
ATOM 1827 C CA . THR A 1 231 ? -6.440 -6.128 -11.546 1.00 91.31 231 THR A CA 1
ATOM 1828 C C . THR A 1 231 ? -5.669 -6.188 -10.238 1.00 91.31 231 THR A C 1
ATOM 1830 O O . THR A 1 231 ? -4.922 -7.126 -10.061 1.00 91.31 231 THR A O 1
ATOM 1833 N N . GLY A 1 232 ? -5.744 -5.196 -9.352 1.00 90.44 232 GLY A N 1
ATOM 1834 C CA . GLY A 1 232 ? -4.928 -5.134 -8.131 1.00 90.44 232 GLY A CA 1
ATOM 1835 C C . GLY A 1 232 ? -3.413 -4.988 -8.355 1.00 90.44 232 GLY A C 1
ATOM 1836 O O . GLY A 1 232 ? -2.675 -4.824 -7.388 1.00 90.44 232 GLY A O 1
ATOM 1837 N N . LEU A 1 233 ? -2.939 -5.018 -9.607 1.00 93.19 233 LEU A N 1
ATOM 1838 C CA . LEU A 1 233 ? -1.517 -5.036 -9.944 1.00 93.19 233 LEU A CA 1
ATOM 1839 C C . LEU A 1 233 ? -0.925 -3.628 -10.024 1.00 93.19 233 LEU A C 1
ATOM 1841 O O . LEU A 1 233 ? -1.536 -2.708 -10.590 1.00 93.19 233 LEU A O 1
ATOM 1845 N N . LEU A 1 234 ? 0.318 -3.502 -9.552 1.00 95.88 234 LEU A N 1
ATOM 1846 C CA . LEU A 1 234 ? 1.135 -2.298 -9.707 1.00 95.88 234 LEU A CA 1
ATOM 1847 C C . LEU A 1 234 ? 1.344 -1.973 -11.193 1.00 95.88 234 LEU A C 1
ATOM 1849 O O . LEU A 1 234 ? 1.931 -2.756 -11.944 1.00 95.88 234 LEU A O 1
ATOM 1853 N N . GLN A 1 235 ? 0.897 -0.790 -11.606 1.00 96.88 235 GLN A N 1
ATOM 1854 C CA . GLN A 1 235 ? 1.053 -0.275 -12.970 1.00 96.88 235 GLN A CA 1
ATOM 1855 C C . GLN A 1 235 ? 2.384 0.463 -13.159 1.00 96.88 235 GLN A C 1
ATOM 1857 O O . GLN A 1 235 ? 2.941 0.504 -14.259 1.00 96.88 235 GLN A O 1
ATOM 1862 N N . GLY A 1 236 ? 2.894 1.043 -12.077 1.00 96.81 236 GLY A N 1
ATOM 1863 C CA . GLY A 1 236 ? 4.128 1.810 -12.020 1.00 96.81 236 GLY A CA 1
ATOM 1864 C C . GLY A 1 236 ? 4.080 2.801 -10.867 1.00 96.81 236 GLY A C 1
ATOM 1865 O O . GLY A 1 236 ? 3.080 2.893 -10.155 1.00 96.81 236 GLY A O 1
ATOM 1866 N N . TYR A 1 237 ? 5.160 3.542 -10.679 1.00 96.38 237 TYR A N 1
ATOM 1867 C CA . TYR A 1 237 ? 5.231 4.571 -9.648 1.00 96.38 237 TYR A CA 1
ATOM 1868 C C . TYR A 1 237 ? 6.175 5.692 -10.050 1.00 96.38 237 TYR A C 1
ATOM 1870 O O . TYR A 1 237 ? 6.988 5.536 -10.963 1.00 96.38 237 TYR A O 1
ATOM 1878 N N . GLU A 1 238 ? 6.080 6.825 -9.372 1.00 94.75 238 GLU A N 1
ATOM 1879 C CA . GLU A 1 238 ? 7.009 7.936 -9.537 1.00 94.75 238 GLU A CA 1
ATOM 1880 C C . GLU A 1 238 ? 7.649 8.300 -8.204 1.00 94.75 238 GLU A C 1
ATOM 1882 O O . GLU A 1 238 ? 7.000 8.286 -7.160 1.00 94.75 238 GLU A O 1
ATOM 1887 N N . VAL A 1 239 ? 8.950 8.573 -8.247 1.00 90.81 239 VAL A N 1
ATOM 1888 C CA . VAL A 1 239 ? 9.757 8.916 -7.078 1.00 90.81 239 VAL A CA 1
ATOM 1889 C C . VAL A 1 239 ? 10.288 10.326 -7.245 1.00 90.81 239 VAL A C 1
ATOM 1891 O O . VAL A 1 239 ? 11.047 10.570 -8.190 1.00 90.81 239 VAL A O 1
ATOM 1894 N N . ARG A 1 240 ? 9.975 11.204 -6.288 1.00 86.81 240 ARG A N 1
ATOM 1895 C CA . ARG A 1 240 ? 10.639 12.496 -6.104 1.00 86.81 240 ARG A CA 1
ATOM 1896 C C . ARG A 1 240 ? 11.861 12.308 -5.224 1.00 86.81 240 ARG A C 1
ATOM 1898 O O . ARG A 1 240 ? 11.737 11.960 -4.050 1.00 86.81 240 ARG A O 1
ATOM 1905 N N . LYS A 1 241 ? 13.044 12.574 -5.771 1.00 75.69 241 LYS A N 1
ATOM 1906 C CA . LYS A 1 241 ? 14.304 12.595 -5.021 1.00 75.69 241 LYS A CA 1
ATOM 1907 C C . LYS A 1 241 ? 14.934 13.979 -5.075 1.00 75.69 241 LYS A C 1
ATOM 1909 O O . LYS A 1 241 ? 15.384 14.403 -6.142 1.00 75.69 241 LYS A O 1
ATOM 1914 N N . ALA A 1 242 ? 15.051 14.624 -3.919 1.00 68.56 242 ALA A N 1
ATOM 1915 C CA . ALA A 1 242 ? 15.778 15.881 -3.799 1.00 68.56 242 ALA A CA 1
ATOM 1916 C C . ALA A 1 242 ? 17.291 15.652 -3.933 1.00 68.56 242 ALA A C 1
ATOM 1918 O O . ALA A 1 242 ? 17.884 14.850 -3.207 1.00 68.56 242 ALA A O 1
ATOM 1919 N N . LEU A 1 243 ? 17.927 16.348 -4.877 1.00 63.50 243 LEU A N 1
ATOM 1920 C CA . LEU A 1 243 ? 19.389 16.421 -4.997 1.00 63.50 243 LEU A CA 1
ATOM 1921 C C . LEU A 1 243 ? 19.951 17.643 -4.261 1.00 63.50 243 LEU A C 1
ATOM 1923 O O . LEU A 1 243 ? 21.065 17.604 -3.742 1.00 63.50 243 LEU A O 1
ATOM 1927 N N . SER A 1 244 ? 19.183 18.727 -4.241 1.00 58.66 244 SER A N 1
ATOM 1928 C CA . SER A 1 244 ? 19.434 19.954 -3.489 1.00 58.66 244 SER A CA 1
ATOM 1929 C C . SER A 1 244 ? 18.096 20.624 -3.176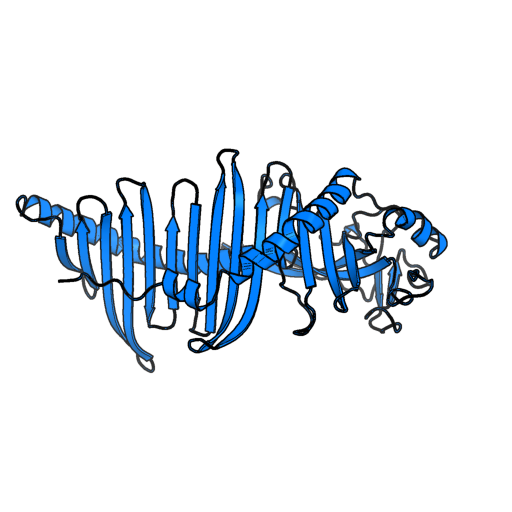 1.00 58.66 244 SER A C 1
ATOM 1931 O O . SER A 1 244 ? 17.070 20.214 -3.706 1.00 58.66 244 SER A O 1
ATOM 1933 N N . GLU A 1 245 ? 18.111 21.709 -2.398 1.00 57.81 245 GLU A N 1
ATOM 1934 C CA . GLU A 1 245 ? 16.915 22.520 -2.089 1.00 57.81 245 GLU A CA 1
ATOM 1935 C C . GLU A 1 245 ? 16.170 23.063 -3.329 1.00 57.81 245 GLU A C 1
ATOM 1937 O O . GLU A 1 245 ? 15.064 23.575 -3.213 1.00 57.81 245 GLU A O 1
ATOM 1942 N N . THR A 1 246 ? 16.782 22.998 -4.515 1.00 55.59 246 THR A N 1
ATOM 1943 C CA . THR A 1 246 ? 16.276 23.603 -5.758 1.00 55.59 246 THR A CA 1
ATOM 1944 C C . THR A 1 246 ? 16.245 22.645 -6.948 1.00 55.59 246 THR A C 1
ATOM 1946 O O . THR A 1 246 ? 15.884 23.061 -8.050 1.00 55.59 246 THR A O 1
ATOM 1949 N N . VAL A 1 247 ? 16.660 21.385 -6.771 1.00 62.81 247 VAL A N 1
ATOM 1950 C CA . VAL A 1 247 ? 16.744 20.406 -7.862 1.00 62.81 247 VAL A CA 1
ATOM 1951 C C . VAL A 1 247 ? 16.226 19.054 -7.399 1.00 62.81 247 VAL A C 1
ATOM 1953 O O . VAL A 1 247 ? 16.907 18.344 -6.659 1.00 62.81 247 VAL A O 1
ATOM 1956 N N . ASP A 1 248 ? 15.081 18.669 -7.956 1.00 72.75 248 ASP A N 1
ATOM 1957 C CA . ASP A 1 248 ? 14.495 17.343 -7.797 1.00 72.75 248 ASP A CA 1
ATOM 1958 C C . ASP A 1 248 ? 14.680 16.491 -9.059 1.00 72.75 248 ASP A C 1
ATOM 1960 O O . ASP A 1 248 ? 14.698 16.986 -10.198 1.00 72.75 248 ASP A O 1
ATOM 1964 N N . TYR A 1 249 ? 14.807 15.182 -8.852 1.00 78.25 249 TYR A N 1
ATOM 1965 C CA . TYR A 1 249 ? 14.619 14.174 -9.887 1.00 78.25 249 TYR A CA 1
ATOM 1966 C C . TYR A 1 249 ? 13.292 13.474 -9.666 1.00 78.25 249 TYR A C 1
ATOM 1968 O O . TYR A 1 249 ? 13.126 12.790 -8.658 1.00 78.25 249 TYR A O 1
ATOM 1976 N N . ASN A 1 250 ? 12.412 13.588 -10.654 1.00 89.06 250 ASN A N 1
ATOM 1977 C CA . ASN A 1 250 ? 11.241 12.737 -10.751 1.00 89.06 250 ASN A CA 1
ATOM 1978 C C . ASN A 1 250 ? 11.585 11.566 -11.667 1.00 89.06 250 ASN A C 1
ATOM 1980 O O . ASN A 1 250 ? 11.933 11.748 -12.842 1.00 89.06 250 ASN A O 1
ATOM 1984 N N . THR A 1 251 ? 11.570 10.364 -11.105 1.00 91.56 251 THR A N 1
ATOM 1985 C CA . THR A 1 251 ? 11.835 9.128 -11.845 1.00 91.56 251 THR A CA 1
ATOM 1986 C C . THR A 1 251 ? 10.600 8.260 -11.832 1.00 91.56 251 THR A C 1
ATOM 1988 O O . THR A 1 251 ? 10.123 7.898 -10.762 1.00 91.56 251 THR A O 1
ATOM 1991 N N . MET A 1 252 ? 10.104 7.922 -13.017 1.00 95.88 252 MET A N 1
ATOM 1992 C CA . MET A 1 252 ? 9.019 6.971 -13.194 1.00 95.88 252 MET A CA 1
ATOM 1993 C C . MET A 1 252 ? 9.590 5.564 -13.315 1.00 95.88 252 MET A C 1
ATOM 1995 O O . MET A 1 252 ? 10.597 5.366 -13.995 1.00 95.88 252 MET A O 1
ATOM 1999 N N . TRP A 1 253 ? 8.919 4.601 -12.703 1.00 96.62 253 TRP A N 1
ATOM 2000 C CA . TRP A 1 253 ? 9.319 3.208 -12.608 1.00 96.62 253 TRP A CA 1
ATOM 2001 C C . TRP A 1 253 ? 8.215 2.311 -13.142 1.00 96.62 253 TRP A C 1
ATOM 2003 O O . TRP A 1 253 ? 7.050 2.443 -12.767 1.00 96.62 253 TRP A O 1
ATOM 2013 N N . PHE A 1 254 ? 8.594 1.372 -14.003 1.00 97.88 254 PHE A N 1
ATOM 2014 C CA . PHE A 1 254 ? 7.683 0.419 -14.623 1.00 97.88 254 PHE A CA 1
ATOM 2015 C C . PHE A 1 254 ? 8.258 -0.989 -14.534 1.00 97.88 254 PHE A C 1
ATOM 2017 O O . PHE A 1 254 ? 9.460 -1.184 -14.723 1.00 97.88 254 PHE A O 1
ATOM 2024 N N . ASN A 1 255 ? 7.400 -1.978 -14.287 1.00 97.25 255 ASN A N 1
ATOM 2025 C CA . ASN A 1 255 ? 7.791 -3.383 -14.373 1.00 97.25 255 ASN A CA 1
ATOM 2026 C C . ASN A 1 255 ? 8.381 -3.680 -15.752 1.00 97.25 255 ASN A C 1
ATOM 2028 O O . ASN A 1 255 ? 7.878 -3.192 -16.767 1.00 97.25 255 ASN A O 1
ATOM 2032 N N . LEU A 1 256 ? 9.450 -4.476 -15.811 1.00 97.12 256 LEU A N 1
ATOM 2033 C CA . LEU A 1 256 ? 10.118 -4.732 -17.086 1.00 97.12 256 LEU A CA 1
ATOM 2034 C C . LEU A 1 256 ? 9.233 -5.527 -18.065 1.00 97.12 256 LEU A C 1
ATOM 2036 O O . LEU A 1 256 ? 9.370 -5.350 -19.275 1.00 97.12 256 LEU A O 1
ATOM 2040 N N . ASN A 1 257 ? 8.268 -6.315 -17.571 1.00 95.75 257 ASN A N 1
ATOM 2041 C CA . ASN A 1 257 ? 7.256 -6.967 -18.414 1.00 95.75 257 ASN A CA 1
ATOM 2042 C C . ASN A 1 257 ? 6.258 -5.986 -19.061 1.00 95.75 257 ASN A C 1
ATOM 2044 O O . ASN A 1 257 ? 5.574 -6.352 -20.013 1.00 95.75 257 ASN A O 1
ATOM 2048 N N . SER A 1 258 ? 6.215 -4.726 -18.622 1.00 96.38 258 SER A N 1
ATOM 2049 C CA . SER A 1 258 ? 5.460 -3.646 -19.270 1.00 96.38 258 SER A CA 1
ATOM 2050 C C . SER A 1 258 ? 6.205 -3.054 -20.473 1.00 96.38 258 SER A C 1
ATOM 2052 O O . SER A 1 258 ? 5.950 -1.918 -20.887 1.00 96.38 258 SER A O 1
ATOM 2054 N N . THR A 1 259 ? 7.149 -3.802 -21.042 1.00 96.94 259 THR A N 1
ATOM 2055 C CA . THR A 1 259 ? 7.947 -3.426 -22.208 1.00 96.94 259 THR A CA 1
ATOM 2056 C C . THR A 1 259 ? 7.920 -4.544 -23.249 1.00 96.94 259 THR A C 1
ATOM 2058 O O . THR A 1 259 ? 7.651 -5.699 -22.936 1.00 96.94 259 THR A O 1
ATOM 2061 N N . SER A 1 260 ? 8.186 -4.208 -24.508 1.00 97.56 260 SER A N 1
ATOM 2062 C CA . SER A 1 260 ? 8.450 -5.181 -25.567 1.00 97.56 260 SER A CA 1
ATOM 2063 C C . SER A 1 260 ? 9.899 -5.092 -26.019 1.00 97.56 260 SER A C 1
ATOM 2065 O O . SER A 1 260 ? 10.506 -4.022 -25.963 1.00 97.56 260 SER A O 1
ATOM 2067 N N . GLY A 1 261 ? 10.422 -6.193 -26.555 1.00 96.81 261 GLY A N 1
ATOM 2068 C CA . GLY A 1 261 ? 11.785 -6.257 -27.080 1.00 96.81 261 GLY A CA 1
ATOM 2069 C C . GLY A 1 261 ? 12.830 -6.651 -26.040 1.00 96.81 261 GLY A C 1
ATOM 2070 O O . GLY A 1 261 ? 13.983 -6.820 -26.418 1.00 96.81 261 GLY A O 1
ATOM 2071 N N . ILE A 1 262 ? 12.442 -6.847 -24.777 1.00 97.81 262 ILE A N 1
ATOM 2072 C CA . ILE A 1 262 ? 13.242 -7.488 -23.730 1.00 97.81 262 ILE A CA 1
ATOM 2073 C C . ILE A 1 262 ? 12.463 -8.719 -23.256 1.00 97.81 262 ILE A C 1
ATOM 2075 O O . ILE A 1 262 ? 11.310 -8.599 -22.864 1.00 97.81 262 ILE A O 1
ATOM 2079 N N . ASN A 1 263 ? 13.090 -9.889 -23.323 1.00 97.12 263 ASN A N 1
ATOM 2080 C CA . ASN A 1 263 ? 12.493 -11.196 -23.053 1.00 97.12 263 ASN A CA 1
ATOM 2081 C C . ASN A 1 263 ? 13.238 -11.958 -21.953 1.00 97.12 263 ASN A C 1
ATOM 2083 O O . ASN A 1 263 ? 12.625 -12.769 -21.268 1.00 97.12 263 ASN A O 1
ATOM 2087 N N . SER A 1 264 ? 14.534 -11.699 -21.771 1.00 97.69 264 SER A N 1
ATOM 2088 C CA . SER A 1 264 ? 15.329 -12.252 -20.673 1.00 97.69 264 SER A CA 1
ATOM 2089 C C . SER A 1 264 ? 16.214 -11.184 -20.042 1.00 97.69 264 SER A C 1
ATOM 2091 O O . SER A 1 264 ? 16.571 -10.193 -20.690 1.00 97.69 264 SER A O 1
ATOM 2093 N N . ILE A 1 265 ? 16.562 -11.382 -18.773 1.00 97.56 265 ILE A N 1
ATOM 2094 C CA . ILE A 1 265 ? 17.439 -10.501 -18.006 1.00 97.56 265 ILE A CA 1
ATOM 2095 C C . ILE A 1 265 ? 18.458 -11.304 -17.202 1.00 97.56 265 ILE A C 1
ATOM 2097 O O . ILE A 1 265 ? 18.161 -12.369 -16.668 1.00 97.56 265 ILE A O 1
ATOM 2101 N N . LYS A 1 266 ? 19.666 -10.759 -17.096 1.00 95.62 266 LYS A N 1
ATOM 2102 C CA . LYS A 1 266 ? 20.755 -11.265 -16.266 1.00 95.62 266 LYS A CA 1
ATOM 2103 C C . LYS A 1 266 ? 21.430 -10.104 -15.542 1.00 95.62 266 LYS A C 1
ATOM 2105 O O . LYS A 1 266 ? 21.630 -9.029 -16.109 1.00 95.62 266 LYS A O 1
ATOM 2110 N N . ARG A 1 267 ? 21.834 -10.340 -14.299 1.00 92.06 267 ARG A N 1
ATOM 2111 C CA . ARG A 1 267 ? 22.526 -9.409 -13.408 1.00 92.06 267 ARG A CA 1
ATOM 2112 C C . ARG A 1 267 ? 23.916 -9.936 -13.078 1.00 92.06 267 ARG A C 1
ATOM 2114 O O . ARG A 1 267 ? 24.095 -11.097 -12.731 1.00 92.06 267 ARG A O 1
ATOM 2121 N N . VAL A 1 268 ? 24.910 -9.058 -13.119 1.00 89.44 268 VAL A N 1
ATOM 2122 C CA . VAL A 1 268 ? 26.235 -9.320 -12.547 1.00 89.44 268 VAL A CA 1
ATOM 2123 C C . VAL A 1 268 ? 26.457 -8.353 -11.394 1.00 89.44 268 VAL A C 1
ATOM 2125 O O . VAL A 1 268 ? 26.383 -7.135 -11.576 1.00 89.44 268 VAL A O 1
ATOM 2128 N N . GLU A 1 269 ? 26.751 -8.896 -10.210 1.00 75.62 269 GLU A N 1
ATOM 2129 C CA . GLU A 1 269 ? 27.042 -8.159 -8.970 1.00 75.62 269 GLU A CA 1
ATOM 2130 C C . GLU A 1 269 ? 28.427 -7.503 -9.002 1.00 75.62 269 GLU A C 1
ATOM 2132 O O . GLU A 1 269 ? 29.333 -7.780 -8.219 1.00 75.62 269 GLU A O 1
ATOM 2137 N N . ARG A 1 270 ? 28.606 -6.617 -9.975 1.00 68.25 270 ARG A N 1
ATOM 2138 C CA . ARG A 1 270 ? 29.746 -5.723 -10.089 1.00 68.25 270 ARG A CA 1
ATOM 2139 C C . ARG A 1 270 ? 29.197 -4.335 -10.369 1.00 68.25 270 ARG A C 1
ATOM 2141 O O . ARG A 1 270 ? 28.617 -4.109 -11.433 1.00 68.25 270 ARG A O 1
ATOM 2148 N N . ALA A 1 271 ? 29.440 -3.418 -9.435 1.00 61.16 271 ALA A N 1
ATOM 2149 C CA . ALA A 1 271 ? 29.154 -2.009 -9.635 1.00 61.16 271 ALA A CA 1
ATOM 2150 C C . ALA A 1 271 ? 29.898 -1.525 -10.887 1.00 61.16 271 ALA A C 1
ATOM 2152 O O . ALA A 1 271 ? 31.123 -1.631 -10.976 1.00 61.16 271 ALA A O 1
ATOM 2153 N N . ASN A 1 272 ? 29.165 -0.993 -11.860 1.00 57.09 272 ASN A N 1
ATOM 2154 C CA . ASN A 1 272 ? 29.739 -0.444 -13.094 1.00 57.09 272 ASN A CA 1
ATOM 2155 C C . ASN A 1 272 ? 30.108 1.047 -12.948 1.00 57.09 272 ASN A C 1
ATOM 2157 O O . ASN A 1 272 ? 30.261 1.758 -13.937 1.00 57.09 272 ASN A O 1
ATOM 2161 N N . GLY A 1 273 ? 30.230 1.522 -11.703 1.00 54.78 273 GLY A N 1
ATOM 2162 C CA . GLY A 1 273 ? 30.479 2.920 -11.356 1.00 54.78 273 GLY A CA 1
ATOM 2163 C C . GLY A 1 273 ? 29.228 3.808 -11.321 1.00 54.78 273 GLY A C 1
ATOM 2164 O O . GLY A 1 273 ? 29.348 4.952 -10.893 1.00 54.78 273 GLY A O 1
ATOM 2165 N N . ILE A 1 274 ? 28.052 3.315 -11.743 1.00 56.50 274 ILE A N 1
ATOM 2166 C CA . ILE A 1 274 ? 26.811 4.110 -11.862 1.00 56.50 274 ILE A CA 1
ATOM 2167 C C . ILE A 1 274 ? 25.579 3.369 -11.300 1.00 56.50 274 ILE A C 1
ATOM 2169 O O . ILE A 1 274 ? 24.729 3.987 -10.664 1.00 56.50 274 ILE A O 1
ATOM 2173 N N . ASN A 1 275 ? 25.495 2.054 -11.499 1.00 60.25 275 ASN A N 1
ATOM 2174 C CA . ASN A 1 275 ? 24.460 1.151 -10.990 1.00 60.25 275 ASN A CA 1
ATOM 2175 C C . ASN A 1 275 ? 25.132 0.124 -10.051 1.00 60.25 275 ASN A C 1
ATOM 2177 O O . ASN A 1 275 ? 26.269 -0.286 -10.336 1.00 60.25 275 ASN A O 1
ATOM 2181 N N . PRO A 1 276 ? 24.491 -0.302 -8.941 1.00 68.19 276 PRO A N 1
ATOM 2182 C CA . PRO A 1 276 ? 25.000 -1.404 -8.117 1.00 68.19 276 PRO A CA 1
ATOM 2183 C C . PRO A 1 276 ? 25.270 -2.682 -8.924 1.00 68.19 276 PRO A C 1
ATOM 2185 O O . PRO A 1 276 ? 26.163 -3.453 -8.563 1.00 68.19 276 PRO A O 1
ATOM 2188 N N . HIS A 1 277 ? 24.573 -2.876 -10.049 1.00 80.06 277 HIS A N 1
ATOM 2189 C CA . HIS A 1 277 ? 24.717 -4.060 -10.883 1.00 80.06 277 HIS A CA 1
ATOM 2190 C C . HIS A 1 277 ? 24.931 -3.736 -12.362 1.00 80.06 277 HIS A C 1
ATOM 2192 O O . HIS A 1 277 ? 24.462 -2.730 -12.890 1.00 80.06 277 HIS A O 1
ATOM 2198 N N . THR A 1 278 ? 25.621 -4.640 -13.055 1.00 88.81 278 THR A N 1
ATOM 2199 C CA . THR A 1 278 ? 25.684 -4.638 -14.520 1.00 88.81 278 THR A CA 1
ATOM 2200 C C . THR A 1 278 ? 24.571 -5.534 -15.056 1.00 88.81 278 THR A C 1
ATOM 2202 O O . THR A 1 278 ? 24.522 -6.715 -14.710 1.00 88.81 278 THR A O 1
ATOM 2205 N N . VAL A 1 279 ? 23.690 -4.980 -15.888 1.00 93.69 279 VAL A N 1
ATOM 2206 C CA . VAL A 1 279 ? 22.524 -5.682 -16.442 1.00 93.69 279 VAL A CA 1
ATOM 2207 C C . VAL A 1 279 ? 22.788 -6.090 -17.888 1.00 93.69 279 VAL A C 1
ATOM 2209 O O . VAL A 1 279 ? 23.330 -5.310 -18.667 1.00 93.69 279 VAL A O 1
ATOM 2212 N N . PHE A 1 280 ? 22.380 -7.302 -18.246 1.00 95.75 280 PHE A N 1
ATOM 2213 C CA . PHE A 1 280 ? 22.359 -7.832 -19.607 1.00 95.75 280 PHE A CA 1
ATOM 2214 C C . PHE A 1 280 ? 20.933 -8.272 -19.931 1.00 95.75 280 PHE A C 1
ATOM 2216 O O . PHE A 1 280 ? 20.221 -8.757 -19.052 1.00 95.75 280 PHE A O 1
ATOM 2223 N N . VAL A 1 281 ? 20.515 -8.105 -21.183 1.00 97.50 281 VAL A N 1
ATOM 2224 C CA . VAL A 1 281 ? 19.167 -8.457 -21.642 1.00 97.50 281 VAL A CA 1
ATOM 2225 C C . VAL A 1 281 ? 19.231 -9.258 -22.937 1.00 97.50 281 VAL A C 1
ATOM 2227 O O . VAL A 1 281 ? 20.132 -9.036 -23.745 1.00 97.50 281 VAL A O 1
ATOM 2230 N N . ASN A 1 282 ? 18.279 -10.172 -23.142 1.00 96.69 282 ASN A N 1
ATOM 2231 C CA . ASN A 1 282 ? 18.185 -11.035 -24.332 1.00 96.69 282 ASN A CA 1
ATOM 2232 C C . ASN A 1 282 ? 19.480 -11.792 -24.659 1.00 96.69 282 ASN A C 1
ATOM 2234 O O . ASN A 1 282 ? 19.870 -11.870 -25.824 1.00 96.69 282 ASN A O 1
ATOM 2238 N N . ASP A 1 283 ? 20.174 -12.282 -23.630 1.00 93.25 283 ASP A N 1
ATOM 2239 C CA . ASP A 1 283 ? 21.449 -13.002 -23.761 1.00 93.25 283 ASP A CA 1
ATOM 2240 C C . ASP A 1 283 ? 22.550 -12.227 -24.509 1.00 93.25 283 ASP A C 1
ATOM 2242 O O . ASP A 1 283 ? 23.500 -12.816 -25.022 1.00 93.25 283 ASP A O 1
ATOM 2246 N N . ALA A 1 284 ? 22.446 -10.895 -24.574 1.00 94.00 284 ALA A N 1
ATOM 2247 C CA . ALA A 1 284 ? 23.452 -10.070 -25.224 1.00 94.00 284 ALA A CA 1
ATOM 2248 C C . ALA A 1 284 ? 24.791 -10.126 -24.470 1.00 94.00 284 ALA A C 1
ATOM 2250 O O . ALA A 1 284 ? 24.836 -10.033 -23.244 1.00 94.00 284 ALA A O 1
ATOM 2251 N N . ASP A 1 285 ? 25.898 -10.178 -25.215 1.00 90.69 285 ASP A N 1
ATOM 2252 C CA . ASP A 1 285 ? 27.256 -10.100 -24.653 1.00 90.69 285 ASP A CA 1
ATOM 2253 C C . ASP A 1 285 ? 27.619 -8.684 -24.167 1.00 90.69 285 ASP A C 1
ATOM 2255 O O . ASP A 1 285 ? 28.577 -8.481 -23.417 1.00 90.69 285 ASP A O 1
ATOM 2259 N N . THR A 1 286 ? 26.863 -7.678 -24.609 1.00 92.00 286 THR A N 1
ATOM 2260 C CA . THR A 1 286 ? 27.030 -6.277 -24.220 1.00 92.00 286 THR A CA 1
ATOM 2261 C C . THR A 1 286 ? 26.030 -5.899 -23.140 1.00 92.00 286 THR A C 1
ATOM 2263 O O . THR A 1 286 ? 24.835 -6.146 -23.290 1.00 92.00 286 THR A O 1
ATOM 2266 N N . ALA A 1 287 ? 26.512 -5.245 -22.082 1.00 92.81 287 ALA A N 1
ATOM 2267 C CA . ALA A 1 287 ? 25.649 -4.732 -21.025 1.00 92.81 287 ALA A CA 1
ATOM 2268 C C . ALA A 1 287 ? 24.630 -3.720 -21.574 1.00 92.81 287 ALA A C 1
ATOM 2270 O O . ALA A 1 287 ? 24.914 -2.990 -22.529 1.00 92.81 287 ALA A O 1
ATOM 2271 N N . PHE A 1 288 ? 23.464 -3.658 -20.936 1.00 94.62 288 PHE A N 1
ATOM 2272 C CA . PHE A 1 288 ? 22.435 -2.670 -21.223 1.00 94.62 288 PHE A CA 1
ATOM 2273 C C . PHE A 1 288 ? 23.004 -1.259 -21.040 1.00 94.62 288 PHE A C 1
ATOM 2275 O O . PHE A 1 288 ? 23.465 -0.879 -19.961 1.00 94.62 288 PHE A O 1
ATOM 2282 N N . ALA A 1 289 ? 23.016 -0.494 -22.126 1.00 93.81 289 ALA A N 1
ATOM 2283 C CA . ALA A 1 289 ? 23.601 0.831 -22.174 1.00 93.81 289 ALA A CA 1
ATOM 2284 C C . ALA A 1 289 ? 22.574 1.899 -21.781 1.00 93.81 289 ALA A C 1
ATOM 2286 O O . ALA A 1 289 ? 21.456 1.960 -22.312 1.00 93.81 289 ALA A O 1
ATOM 2287 N N . THR A 1 290 ? 22.993 2.783 -20.879 1.00 92.12 290 THR A N 1
ATOM 2288 C CA . THR A 1 290 ? 22.218 3.938 -20.421 1.00 92.12 290 THR A CA 1
ATOM 2289 C C . THR A 1 290 ? 22.600 5.200 -21.187 1.00 92.12 290 THR A C 1
ATOM 2291 O O . THR A 1 290 ? 23.591 5.248 -21.919 1.00 92.12 290 THR A O 1
ATOM 2294 N N . LYS A 1 291 ? 21.814 6.260 -21.001 1.00 92.75 291 LYS A N 1
ATOM 2295 C CA . LYS A 1 291 ? 22.115 7.598 -21.512 1.00 92.75 291 LYS A CA 1
ATOM 2296 C C . LYS A 1 291 ? 22.052 8.597 -20.369 1.00 92.75 291 LYS A C 1
ATOM 2298 O O . LYS A 1 291 ? 21.088 8.584 -19.612 1.00 92.75 291 LYS A O 1
ATOM 2303 N N . ASN A 1 292 ? 23.024 9.498 -20.274 1.00 90.12 292 ASN A N 1
ATOM 2304 C CA . ASN A 1 292 ? 22.977 10.594 -19.304 1.00 90.12 292 ASN A CA 1
ATOM 2305 C C . ASN A 1 292 ? 22.107 11.756 -19.808 1.00 90.12 292 ASN A C 1
ATOM 2307 O O . ASN A 1 292 ? 21.924 11.937 -21.017 1.00 90.12 292 ASN A O 1
ATOM 2311 N N . VAL A 1 293 ? 21.574 12.569 -18.892 1.00 85.88 293 VAL A N 1
ATOM 2312 C CA . VAL A 1 293 ? 20.814 13.790 -19.222 1.00 85.88 293 VAL A CA 1
ATOM 2313 C C . VAL A 1 293 ? 21.654 14.701 -20.125 1.00 85.88 293 VAL A C 1
ATOM 2315 O O . VAL A 1 293 ? 21.166 15.133 -21.174 1.00 85.88 293 VAL A O 1
ATOM 2318 N N . GLY A 1 294 ? 22.939 14.882 -19.795 1.00 82.75 294 GLY A N 1
ATOM 2319 C CA . GLY A 1 294 ? 23.873 15.730 -20.540 1.00 82.75 294 GLY A CA 1
ATOM 2320 C C . GLY A 1 294 ? 23.678 17.228 -20.268 1.00 82.75 294 GLY A C 1
ATOM 2321 O O . GLY A 1 294 ? 22.876 17.619 -19.427 1.00 82.75 294 GLY A O 1
ATOM 2322 N N . GLY A 1 295 ? 24.430 18.083 -20.971 1.00 80.81 295 GLY A N 1
ATOM 2323 C CA . GLY A 1 295 ? 24.322 19.546 -20.853 1.00 80.81 295 GLY A CA 1
ATOM 2324 C C . GLY A 1 295 ? 25.118 20.161 -19.692 1.00 80.81 295 GLY A C 1
ATOM 2325 O O . GLY A 1 295 ? 26.071 19.563 -19.197 1.00 80.81 295 GLY A O 1
ATOM 2326 N N . ILE A 1 296 ? 24.744 21.378 -19.282 1.00 72.62 296 ILE A N 1
ATOM 2327 C CA . ILE A 1 296 ? 25.370 22.136 -18.185 1.00 72.62 296 ILE A CA 1
ATOM 2328 C C . ILE A 1 296 ? 24.372 22.204 -17.022 1.00 72.62 296 ILE A C 1
ATOM 2330 O O . ILE A 1 296 ? 23.327 22.834 -17.157 1.00 72.62 296 ILE A O 1
ATOM 2334 N N . GLY A 1 297 ? 24.680 21.573 -15.888 1.00 75.44 297 GLY A N 1
ATOM 2335 C CA . GLY A 1 297 ? 23.856 21.641 -14.679 1.00 75.44 297 GLY A CA 1
ATOM 2336 C C . GLY A 1 297 ? 24.147 20.517 -13.683 1.00 75.44 297 GLY A C 1
ATOM 2337 O O . GLY A 1 297 ? 24.938 19.616 -13.951 1.00 75.44 297 GLY A O 1
ATOM 2338 N N . LEU A 1 298 ? 23.468 20.545 -12.531 1.00 77.25 298 LEU A N 1
ATOM 2339 C CA . LEU A 1 298 ? 23.596 19.503 -11.500 1.00 77.25 298 LEU A CA 1
ATOM 2340 C C . LEU A 1 298 ? 23.075 18.131 -11.972 1.00 77.25 298 LEU A C 1
ATOM 2342 O O . LEU A 1 298 ? 23.496 17.104 -11.446 1.00 77.25 298 LEU A O 1
ATOM 2346 N N . LYS A 1 299 ? 22.216 18.110 -13.005 1.00 77.19 299 LYS A N 1
ATOM 2347 C CA . LYS A 1 299 ? 21.654 16.888 -13.599 1.00 77.19 299 LYS A CA 1
ATOM 2348 C C . LYS A 1 299 ? 22.518 16.216 -14.663 1.00 77.19 299 LYS A C 1
ATOM 2350 O O . LYS A 1 299 ? 22.210 15.094 -15.052 1.00 77.19 299 LYS A O 1
ATOM 2355 N N . THR A 1 300 ? 23.607 16.840 -15.116 1.00 82.44 300 THR A N 1
ATOM 2356 C CA . THR A 1 300 ? 24.363 16.394 -16.303 1.00 82.44 300 THR A CA 1
ATOM 2357 C C . THR A 1 300 ? 24.828 14.936 -16.237 1.00 82.44 300 THR A C 1
ATOM 2359 O O . THR A 1 300 ? 24.809 14.248 -17.259 1.00 82.44 300 THR A O 1
ATOM 2362 N N . LEU A 1 301 ? 25.239 14.463 -15.056 1.00 81.31 301 LEU A N 1
ATOM 2363 C CA . LEU A 1 301 ? 25.735 13.096 -14.842 1.00 81.31 301 LEU A CA 1
ATOM 2364 C C . LEU A 1 301 ? 24.632 12.088 -14.494 1.00 81.31 301 LEU A C 1
ATOM 2366 O O . LEU A 1 301 ? 24.914 10.898 -14.382 1.00 81.31 301 LEU A O 1
ATOM 2370 N N . SER A 1 302 ? 23.393 12.543 -14.315 1.00 82.94 302 SER A N 1
ATOM 2371 C CA . SER A 1 302 ? 22.280 11.660 -13.991 1.00 82.94 302 SER A CA 1
ATOM 2372 C C . SER A 1 302 ? 21.851 10.852 -15.217 1.00 82.94 302 SER A C 1
ATOM 2374 O O . SER A 1 302 ? 21.869 11.355 -16.344 1.00 82.94 302 SER A O 1
ATOM 2376 N N . ARG A 1 303 ? 21.448 9.598 -14.999 1.00 87.69 303 ARG A N 1
ATOM 2377 C CA . ARG A 1 303 ? 20.936 8.699 -16.043 1.00 87.69 303 ARG A CA 1
ATOM 2378 C C . ARG A 1 303 ? 19.507 9.091 -16.406 1.00 87.69 303 ARG A C 1
ATOM 2380 O O . ARG A 1 303 ? 18.672 9.232 -15.517 1.00 87.69 303 ARG A O 1
ATOM 2387 N N . ARG A 1 304 ? 19.207 9.208 -17.699 1.00 92.38 304 ARG A N 1
ATOM 2388 C CA . ARG A 1 304 ? 17.843 9.404 -18.215 1.00 92.38 304 ARG A CA 1
ATOM 2389 C C . ARG A 1 304 ? 16.964 8.186 -17.974 1.00 92.38 304 ARG A C 1
ATOM 2391 O O . ARG A 1 304 ? 15.769 8.348 -17.788 1.00 92.38 304 ARG A O 1
ATOM 2398 N N . TYR A 1 305 ? 17.552 6.994 -18.029 1.00 94.50 305 TYR A N 1
ATOM 2399 C CA . TYR A 1 305 ? 16.895 5.713 -17.799 1.00 94.50 305 TYR A CA 1
ATOM 2400 C C . TYR A 1 305 ? 17.933 4.657 -17.397 1.00 94.50 305 TYR A C 1
ATOM 2402 O O . TYR A 1 305 ? 19.117 4.796 -17.727 1.00 94.50 305 TYR A O 1
ATOM 2410 N N . ASP A 1 306 ? 17.482 3.601 -16.729 1.00 93.62 306 ASP A N 1
ATOM 2411 C CA . ASP A 1 306 ? 18.209 2.339 -16.550 1.00 93.62 306 ASP A CA 1
ATOM 2412 C C . ASP A 1 306 ? 17.238 1.229 -16.125 1.00 93.62 306 ASP A C 1
ATOM 2414 O O . ASP A 1 306 ? 16.069 1.489 -15.836 1.00 93.62 306 ASP A O 1
ATOM 2418 N N . ILE A 1 307 ? 17.739 0.001 -16.046 1.00 94.50 307 ILE A N 1
ATOM 2419 C CA . ILE A 1 307 ? 17.067 -1.121 -15.400 1.00 94.50 307 ILE A CA 1
ATOM 2420 C C . ILE A 1 307 ? 17.694 -1.331 -14.018 1.00 94.50 307 ILE A C 1
ATOM 2422 O O . ILE A 1 307 ? 18.914 -1.454 -13.880 1.00 94.50 307 ILE A O 1
ATOM 2426 N N . GLU A 1 308 ? 16.860 -1.388 -12.984 1.00 91.69 308 GLU A N 1
ATOM 2427 C CA . GLU A 1 308 ? 17.271 -1.765 -11.628 1.00 91.69 308 GLU A CA 1
ATOM 2428 C C . GLU A 1 308 ? 16.318 -2.810 -11.053 1.00 91.69 308 GLU A C 1
ATOM 2430 O O . GLU A 1 308 ? 15.215 -3.011 -11.554 1.00 91.69 308 GLU A O 1
ATOM 2435 N N . PHE A 1 309 ? 16.751 -3.475 -9.988 1.00 91.56 309 PHE A N 1
ATOM 2436 C CA . PHE A 1 309 ? 15.937 -4.435 -9.253 1.00 91.56 309 PHE A CA 1
ATOM 2437 C C . PHE A 1 309 ? 15.328 -3.726 -8.049 1.00 91.56 309 PHE A C 1
ATOM 2439 O O . PHE A 1 309 ? 16.014 -2.965 -7.360 1.00 91.56 309 PHE A O 1
ATOM 2446 N N . LYS A 1 310 ? 14.029 -3.921 -7.843 1.00 90.31 310 LYS A N 1
ATOM 2447 C CA . LYS A 1 310 ? 13.258 -3.300 -6.768 1.00 90.31 310 LYS A CA 1
ATOM 2448 C C . LYS A 1 310 ? 12.521 -4.372 -5.997 1.00 90.31 310 LYS A C 1
ATOM 2450 O O . LYS A 1 310 ? 12.022 -5.320 -6.600 1.00 90.31 310 LYS A O 1
ATOM 2455 N N . THR A 1 311 ? 12.452 -4.206 -4.685 1.00 91.94 311 THR A N 1
ATOM 2456 C CA . THR A 1 311 ? 11.641 -5.068 -3.837 1.00 91.94 311 THR A CA 1
ATOM 2457 C C . THR A 1 311 ? 10.172 -4.866 -4.197 1.00 91.94 311 THR A C 1
ATOM 2459 O O . THR A 1 311 ? 9.670 -3.742 -4.186 1.00 91.94 311 THR A O 1
ATOM 2462 N N . GLN A 1 312 ? 9.483 -5.951 -4.530 1.00 94.06 312 GLN A N 1
ATOM 2463 C CA . GLN A 1 312 ? 8.025 -6.016 -4.520 1.00 94.06 312 GLN A CA 1
ATOM 2464 C C . GLN A 1 312 ? 7.594 -7.129 -3.580 1.00 94.06 312 GLN A C 1
ATOM 2466 O O . GLN A 1 312 ? 8.257 -8.161 -3.464 1.00 94.06 312 GLN A O 1
ATOM 2471 N N . TYR A 1 313 ? 6.467 -6.916 -2.923 1.00 93.81 313 TYR A N 1
ATOM 2472 C CA . TYR A 1 313 ? 5.896 -7.835 -1.959 1.00 93.81 313 TYR A CA 1
ATOM 2473 C C . TYR A 1 313 ? 4.800 -8.647 -2.645 1.00 93.81 313 TYR A C 1
ATOM 2475 O O . TYR A 1 313 ? 3.746 -8.125 -3.020 1.00 93.81 313 TYR A O 1
ATOM 2483 N N . LEU A 1 314 ? 5.093 -9.927 -2.850 1.00 93.69 314 LEU A N 1
ATOM 2484 C CA . LEU A 1 314 ? 4.177 -10.935 -3.370 1.00 93.69 314 LEU A CA 1
ATOM 2485 C C . LEU A 1 314 ? 3.603 -11.737 -2.202 1.00 93.69 314 LEU A C 1
ATOM 2487 O O . LEU A 1 314 ? 4.150 -11.721 -1.101 1.00 93.69 314 LEU A O 1
ATOM 2491 N N . TYR A 1 315 ? 2.490 -12.428 -2.420 1.00 91.62 315 TYR A N 1
ATOM 2492 C CA . TYR A 1 315 ? 1.795 -13.145 -1.355 1.00 91.62 315 TYR A CA 1
ATOM 2493 C C . TYR A 1 315 ? 1.472 -14.560 -1.803 1.00 91.62 315 TYR A C 1
ATOM 2495 O O . TYR A 1 315 ? 1.056 -14.773 -2.934 1.00 91.62 315 TYR A O 1
ATOM 2503 N N . ARG A 1 316 ? 1.616 -15.525 -0.902 1.00 91.38 316 ARG A N 1
ATOM 2504 C CA . ARG A 1 316 ? 1.115 -16.894 -1.079 1.00 91.38 316 ARG A CA 1
ATOM 2505 C C . ARG A 1 316 ? 0.203 -17.265 0.075 1.00 91.38 316 ARG A C 1
ATOM 2507 O O . ARG A 1 316 ? 0.321 -16.700 1.162 1.00 91.38 316 ARG A O 1
ATOM 2514 N N . TYR A 1 317 ? -0.686 -18.226 -0.130 1.00 89.12 317 TYR A N 1
ATOM 2515 C CA . TYR A 1 317 ? -1.511 -18.754 0.954 1.00 89.12 317 TYR A CA 1
ATOM 2516 C C . TYR A 1 317 ? -0.868 -20.002 1.561 1.00 89.12 317 TYR A C 1
ATOM 2518 O O . TYR A 1 317 ? -0.630 -20.991 0.870 1.00 89.12 317 TYR A O 1
ATOM 2526 N N . ASP A 1 318 ? -0.591 -19.963 2.861 1.00 87.19 318 ASP A N 1
ATOM 2527 C CA . ASP A 1 318 ? -0.200 -21.130 3.644 1.00 87.19 318 ASP A CA 1
ATOM 2528 C C . ASP A 1 318 ? -1.463 -21.841 4.139 1.00 87.19 318 ASP A C 1
ATOM 2530 O O . ASP A 1 318 ? -2.166 -21.359 5.030 1.00 87.19 318 ASP A O 1
ATOM 2534 N N . SER A 1 319 ? -1.768 -22.990 3.535 1.00 86.62 319 SER A N 1
ATOM 2535 C CA . SER A 1 319 ? -2.973 -23.756 3.865 1.00 86.62 319 SER A CA 1
ATOM 2536 C C . SER A 1 319 ? -2.920 -24.450 5.231 1.00 86.62 319 SER A C 1
ATOM 2538 O O . SER A 1 319 ? -3.976 -24.722 5.809 1.00 86.62 319 SER A O 1
ATOM 2540 N N . GLU A 1 320 ? -1.724 -24.712 5.770 1.00 86.88 320 GLU A N 1
ATOM 2541 C CA . GLU A 1 320 ? -1.554 -25.361 7.074 1.00 86.88 320 GLU A CA 1
ATOM 2542 C C . GLU A 1 320 ? -1.810 -24.361 8.201 1.00 86.88 320 GLU A C 1
ATOM 2544 O O . GLU A 1 320 ? -2.566 -24.640 9.134 1.00 86.88 320 GLU A O 1
ATOM 2549 N N . GLN A 1 321 ? -1.227 -23.168 8.076 1.00 81.12 321 GLN A N 1
ATOM 2550 C CA . GLN A 1 321 ? -1.374 -22.074 9.039 1.00 81.12 321 GLN A CA 1
ATOM 2551 C C . GLN A 1 321 ? -2.611 -21.206 8.766 1.00 81.12 321 GLN A C 1
ATOM 2553 O O . GLN A 1 321 ? -2.981 -20.376 9.593 1.00 81.12 321 GLN A O 1
ATOM 2558 N N . LYS A 1 322 ? -3.276 -21.421 7.623 1.00 81.75 322 LYS A N 1
ATOM 2559 C CA . LYS A 1 322 ? -4.436 -20.663 7.131 1.00 81.75 322 LYS A CA 1
ATOM 2560 C C . LYS A 1 322 ? -4.183 -19.159 7.058 1.00 81.75 322 LYS A C 1
ATOM 2562 O O . LYS A 1 322 ? -5.079 -18.361 7.334 1.00 81.75 322 LYS A O 1
ATOM 2567 N N . MET A 1 323 ? -2.976 -18.774 6.664 1.00 82.25 323 MET A N 1
ATOM 2568 C CA . MET A 1 323 ? -2.548 -17.380 6.627 1.00 82.25 323 MET A CA 1
ATOM 2569 C C . MET A 1 323 ? -1.849 -17.035 5.319 1.00 82.25 323 MET A C 1
ATOM 2571 O O . MET A 1 323 ? -1.294 -17.896 4.641 1.00 82.25 323 MET A O 1
ATOM 2575 N N . PHE A 1 324 ? -1.863 -15.753 4.971 1.00 85.44 324 PHE A N 1
ATOM 2576 C CA . PHE A 1 324 ? -1.071 -15.254 3.857 1.00 85.44 324 PHE A CA 1
ATOM 2577 C C . PHE A 1 324 ? 0.370 -15.025 4.305 1.00 85.44 324 PHE A C 1
ATOM 2579 O O . PHE A 1 324 ? 0.611 -14.446 5.365 1.00 85.44 324 PHE A O 1
ATOM 2586 N N . VAL A 1 325 ? 1.314 -15.474 3.486 1.00 88.50 325 VAL A N 1
ATOM 2587 C CA . VAL A 1 325 ? 2.749 -15.308 3.701 1.00 88.50 325 VAL A CA 1
ATOM 2588 C C . VAL A 1 325 ? 3.278 -14.331 2.665 1.00 88.50 325 VAL A C 1
ATOM 2590 O O . VAL A 1 325 ? 3.127 -14.551 1.463 1.00 88.50 325 VAL A O 1
ATOM 2593 N N . GLU A 1 326 ? 3.888 -13.257 3.155 1.00 91.00 326 GLU A N 1
ATOM 2594 C CA . GLU A 1 326 ? 4.589 -12.265 2.345 1.00 91.00 326 GLU A CA 1
ATOM 2595 C C . GLU A 1 326 ? 5.908 -12.855 1.814 1.00 91.00 326 GLU A C 1
ATOM 2597 O O . GLU A 1 326 ? 6.656 -13.511 2.544 1.00 91.00 326 GLU A O 1
ATOM 2602 N N . VAL A 1 327 ? 6.194 -12.613 0.538 1.00 93.00 327 VAL A N 1
ATOM 2603 C CA . VAL A 1 327 ? 7.433 -12.975 -0.150 1.00 93.00 327 VAL A CA 1
ATOM 2604 C C . VAL A 1 327 ? 8.011 -11.706 -0.770 1.00 93.00 327 VAL A C 1
ATOM 2606 O O . VAL A 1 327 ? 7.490 -11.187 -1.758 1.00 93.00 327 VAL A O 1
ATOM 2609 N N . ALA A 1 328 ? 9.091 -11.195 -0.178 1.00 93.19 328 ALA A N 1
ATOM 2610 C CA . ALA A 1 328 ? 9.852 -10.086 -0.740 1.00 93.19 328 ALA A CA 1
ATOM 2611 C C . ALA A 1 328 ? 10.669 -10.581 -1.945 1.00 93.19 328 ALA A C 1
ATOM 2613 O O . ALA A 1 328 ? 11.558 -11.420 -1.796 1.00 93.19 328 ALA A O 1
ATOM 2614 N N . SER A 1 329 ? 10.358 -10.061 -3.131 1.00 93.75 329 SER A N 1
ATOM 2615 C CA . SER A 1 329 ? 10.948 -10.467 -4.407 1.00 93.75 329 SER A CA 1
ATOM 2616 C C . SER A 1 329 ? 11.712 -9.310 -5.045 1.00 93.75 329 SER A C 1
ATOM 2618 O O . SER A 1 329 ? 11.193 -8.198 -5.160 1.00 93.75 329 SER A O 1
ATOM 2620 N N . GLU A 1 330 ? 12.935 -9.570 -5.511 1.00 92.75 330 GLU A N 1
ATOM 2621 C CA . GLU A 1 330 ? 13.672 -8.632 -6.361 1.00 92.75 330 GLU A CA 1
ATOM 2622 C C . GLU A 1 330 ? 13.101 -8.674 -7.786 1.00 92.75 330 GLU A C 1
ATOM 2624 O O . GLU A 1 330 ? 13.362 -9.607 -8.549 1.00 92.75 330 GLU A O 1
ATOM 2629 N N . VAL A 1 331 ? 12.343 -7.649 -8.171 1.00 95.00 331 VAL A N 1
ATOM 2630 C CA . VAL A 1 331 ? 11.692 -7.540 -9.483 1.00 95.00 331 VAL A CA 1
ATOM 2631 C C . VAL A 1 331 ? 12.433 -6.520 -10.355 1.00 95.00 331 VAL A C 1
ATOM 2633 O O . VAL A 1 331 ? 12.683 -5.398 -9.907 1.00 95.00 331 VAL A O 1
ATOM 2636 N N . PRO A 1 332 ? 12.794 -6.849 -11.610 1.00 96.06 332 PRO A N 1
ATOM 2637 C CA . PRO A 1 332 ? 13.453 -5.903 -12.492 1.00 96.06 332 PRO A CA 1
ATOM 2638 C C . PRO A 1 332 ? 12.454 -4.865 -13.001 1.00 96.06 332 PRO A C 1
ATOM 2640 O O . PRO A 1 332 ? 11.384 -5.185 -13.531 1.00 96.06 332 PRO A O 1
ATOM 2643 N N . MET A 1 333 ? 12.837 -3.603 -12.880 1.00 96.38 333 MET A N 1
ATOM 2644 C CA . MET A 1 333 ? 12.049 -2.452 -13.284 1.00 96.38 333 MET A CA 1
ATOM 2645 C C . MET A 1 333 ? 12.885 -1.516 -14.150 1.00 96.38 333 MET A C 1
ATOM 2647 O O . MET A 1 333 ? 14.062 -1.270 -13.887 1.00 96.38 333 MET A O 1
ATOM 2651 N N . LEU A 1 334 ? 12.253 -0.969 -15.182 1.00 97.00 334 LEU A N 1
ATOM 2652 C CA . LEU A 1 334 ? 12.794 0.131 -15.962 1.00 97.00 334 LEU A CA 1
ATOM 2653 C C . LEU A 1 334 ? 12.453 1.438 -15.251 1.00 97.00 334 LEU A C 1
ATOM 2655 O O . LEU A 1 334 ? 11.271 1.716 -15.036 1.00 97.00 334 LEU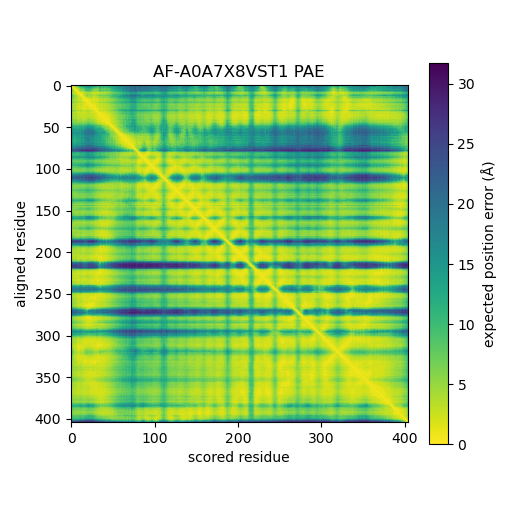 A O 1
ATOM 2659 N N . PHE A 1 335 ? 13.455 2.267 -14.966 1.00 93.94 335 PHE A N 1
ATOM 2660 C CA . PHE A 1 335 ? 13.211 3.661 -14.613 1.00 93.94 335 PHE A CA 1
ATOM 2661 C C . PHE A 1 335 ? 13.502 4.601 -15.772 1.00 93.94 335 PHE A C 1
ATOM 2663 O O . PHE A 1 335 ? 14.363 4.341 -16.614 1.00 93.94 335 PHE A O 1
ATOM 2670 N N . VAL A 1 336 ? 12.818 5.739 -15.774 1.00 95.44 336 VAL A N 1
ATOM 2671 C CA . VAL A 1 336 ? 13.050 6.860 -16.682 1.00 95.44 336 VAL A CA 1
ATOM 2672 C C . VAL A 1 336 ? 12.820 8.174 -15.941 1.00 95.44 336 VAL A C 1
ATOM 2674 O O . VAL A 1 336 ? 11.880 8.295 -15.161 1.00 95.44 336 VAL A O 1
ATOM 2677 N N . GLN A 1 337 ? 13.659 9.182 -16.168 1.00 92.88 337 GLN A N 1
ATOM 2678 C CA . GLN A 1 337 ? 13.366 10.534 -15.693 1.00 92.88 337 GLN A CA 1
ATOM 2679 C C . GLN A 1 337 ? 12.133 11.069 -16.420 1.00 92.88 337 GLN A C 1
ATOM 2681 O O . GLN A 1 337 ? 12.094 11.037 -17.652 1.00 92.88 337 GLN A O 1
ATOM 2686 N N . GLN A 1 338 ? 11.154 11.590 -15.678 1.00 93.62 338 GLN A N 1
ATOM 2687 C CA . GLN A 1 338 ? 9.872 12.080 -16.207 1.00 93.62 338 GLN A CA 1
ATOM 2688 C C . GLN A 1 338 ? 10.068 13.015 -17.419 1.00 93.62 338 GLN A C 1
ATOM 2690 O O . GLN A 1 338 ? 9.452 12.835 -18.471 1.00 93.62 338 GLN A O 1
ATOM 2695 N N . GLU A 1 339 ? 11.026 13.945 -17.323 1.00 92.00 339 GLU A N 1
ATOM 2696 C CA . GLU A 1 339 ? 11.403 14.908 -18.373 1.00 92.00 339 GLU A CA 1
ATOM 2697 C C . GLU A 1 339 ? 11.932 14.268 -19.674 1.00 92.00 339 GLU A C 1
ATOM 2699 O O . GLU A 1 339 ? 12.016 14.923 -20.716 1.00 92.00 339 GLU A O 1
ATOM 2704 N N . ASN A 1 340 ? 12.306 12.989 -19.651 1.00 94.81 340 ASN A N 1
ATOM 2705 C CA . ASN A 1 340 ? 12.836 12.249 -20.798 1.00 94.81 340 ASN A CA 1
ATOM 2706 C C . ASN A 1 340 ? 11.923 11.103 -21.256 1.00 94.81 340 ASN A C 1
ATOM 2708 O O . ASN A 1 340 ? 12.264 10.396 -22.205 1.00 94.81 340 ASN A O 1
ATOM 2712 N N . LEU A 1 341 ? 10.737 10.948 -20.658 1.00 95.69 341 LEU A N 1
ATOM 2713 C CA . LEU A 1 341 ? 9.779 9.897 -21.012 1.00 95.69 341 LEU A CA 1
ATOM 2714 C C . LEU A 1 341 ? 9.431 9.897 -22.510 1.00 95.69 341 LEU A C 1
ATOM 2716 O O . LEU A 1 341 ? 9.361 8.843 -23.140 1.00 95.69 341 LEU A O 1
ATOM 2720 N N . ASN A 1 342 ? 9.273 11.082 -23.106 1.00 96.19 342 ASN A N 1
ATOM 2721 C CA . ASN A 1 342 ? 8.906 11.227 -24.519 1.00 96.19 342 ASN A CA 1
ATOM 2722 C C . ASN A 1 342 ? 9.990 10.737 -25.493 1.00 96.19 342 ASN A C 1
ATOM 2724 O O . ASN A 1 342 ? 9.666 10.396 -26.630 1.00 96.19 342 ASN A O 1
ATOM 2728 N N . THR A 1 343 ? 11.260 10.698 -25.076 1.00 96.94 343 THR A N 1
ATOM 2729 C CA . THR A 1 343 ? 12.378 10.221 -25.910 1.00 96.94 343 THR A CA 1
ATOM 2730 C C . THR A 1 343 ? 12.847 8.820 -25.534 1.00 96.94 343 THR A C 1
ATOM 2732 O O . THR A 1 343 ? 13.730 8.294 -26.205 1.00 96.94 343 THR A O 1
ATOM 2735 N N . LEU A 1 344 ? 12.249 8.189 -24.516 1.00 97.75 344 LEU A N 1
ATOM 2736 C CA . LEU A 1 344 ? 12.694 6.918 -23.937 1.00 97.75 344 LEU A CA 1
ATOM 2737 C C . LEU A 1 344 ? 12.913 5.818 -24.980 1.00 97.75 344 LEU A C 1
ATOM 2739 O O . LEU A 1 344 ? 14.007 5.264 -25.067 1.00 97.75 344 LEU A O 1
ATOM 2743 N N . ASN A 1 345 ? 11.897 5.527 -25.801 1.00 97.75 345 ASN A N 1
ATOM 2744 C CA . ASN A 1 345 ? 11.987 4.456 -26.797 1.00 97.75 345 ASN A CA 1
ATOM 2745 C C . ASN A 1 345 ? 13.131 4.706 -27.791 1.00 97.75 345 ASN A C 1
ATOM 2747 O O . ASN A 1 345 ? 13.880 3.793 -28.132 1.00 97.75 345 ASN A O 1
ATOM 2751 N N . GLN A 1 346 ? 13.276 5.948 -28.258 1.00 97.81 346 GLN A N 1
ATOM 2752 C CA . GLN A 1 346 ? 14.342 6.323 -29.183 1.00 97.81 346 GLN A CA 1
ATOM 2753 C C . GLN A 1 346 ? 15.714 6.234 -28.507 1.00 97.81 346 GLN A C 1
ATOM 2755 O O . GLN A 1 346 ? 16.667 5.741 -29.106 1.00 97.81 346 GLN A O 1
ATOM 2760 N N . ASP A 1 347 ? 15.821 6.712 -27.270 1.00 97.56 347 ASP A N 1
ATOM 2761 C CA . ASP A 1 347 ? 17.070 6.719 -26.522 1.00 97.56 347 ASP A CA 1
ATOM 2762 C C . ASP A 1 347 ? 17.569 5.286 -26.266 1.00 97.56 347 ASP A C 1
ATOM 2764 O O . ASP A 1 347 ? 18.728 5.004 -26.577 1.00 97.56 347 ASP A O 1
ATOM 2768 N N . ILE A 1 348 ? 16.700 4.364 -25.824 1.00 98.06 348 ILE A N 1
ATOM 2769 C CA . ILE A 1 348 ? 17.065 2.953 -25.600 1.00 98.06 348 ILE A CA 1
ATOM 2770 C C . ILE A 1 348 ? 17.490 2.273 -26.901 1.00 98.06 348 ILE A C 1
ATOM 2772 O O . ILE A 1 348 ? 18.565 1.678 -26.932 1.00 98.06 348 ILE A O 1
ATOM 2776 N N . ASN A 1 349 ? 16.702 2.392 -27.975 1.00 97.81 349 ASN A N 1
ATOM 2777 C CA . ASN A 1 349 ? 17.017 1.752 -29.260 1.00 97.81 349 ASN A CA 1
ATOM 2778 C C . ASN A 1 349 ? 18.317 2.288 -29.885 1.00 97.81 349 ASN A C 1
ATOM 2780 O O . ASN A 1 349 ? 19.037 1.551 -30.553 1.00 97.81 349 ASN A O 1
ATOM 2784 N N . ASN A 1 350 ? 18.660 3.558 -29.642 1.00 97.06 350 ASN A N 1
ATOM 2785 C CA . ASN A 1 350 ? 19.915 4.137 -30.120 1.00 97.06 350 ASN A CA 1
ATOM 2786 C C . ASN A 1 350 ? 21.138 3.650 -29.334 1.00 97.06 350 ASN A C 1
ATOM 2788 O O . ASN A 1 350 ? 22.200 3.473 -29.927 1.00 97.06 350 ASN A O 1
ATOM 2792 N N . GLN A 1 351 ? 21.024 3.489 -28.011 1.00 96.56 351 GLN A N 1
ATOM 2793 C CA . GLN A 1 351 ? 22.137 3.002 -27.181 1.00 96.56 351 GLN A CA 1
ATOM 2794 C C . GLN A 1 351 ? 22.279 1.475 -27.224 1.00 96.56 351 GLN A C 1
ATOM 2796 O O . GLN A 1 351 ? 23.375 0.957 -27.036 1.00 96.56 351 GLN A O 1
ATOM 2801 N N . ASN A 1 352 ? 21.189 0.760 -27.504 1.00 96.88 352 ASN A N 1
ATOM 2802 C CA . ASN A 1 352 ? 21.109 -0.697 -27.518 1.00 96.88 352 ASN A CA 1
ATOM 2803 C C . ASN A 1 352 ? 20.569 -1.159 -28.876 1.00 96.88 352 ASN A C 1
ATOM 2805 O O . ASN A 1 352 ? 19.448 -1.645 -28.981 1.00 96.88 352 ASN A O 1
ATOM 2809 N N . ASN A 1 353 ? 21.370 -0.990 -29.929 1.00 94.31 353 ASN A N 1
ATOM 2810 C CA . ASN A 1 353 ? 20.978 -1.261 -31.321 1.00 94.31 353 ASN A CA 1
ATOM 2811 C C . ASN A 1 353 ? 20.596 -2.727 -31.623 1.00 94.31 353 ASN A C 1
ATOM 2813 O O . ASN A 1 353 ? 20.080 -3.014 -32.700 1.00 94.31 353 ASN A O 1
ATOM 2817 N N . TYR A 1 354 ? 20.861 -3.642 -30.690 1.00 94.50 354 TYR A N 1
ATOM 2818 C CA . TYR A 1 354 ? 20.444 -5.042 -30.738 1.00 94.50 354 TYR A CA 1
ATOM 2819 C C . TYR A 1 354 ? 19.005 -5.264 -30.231 1.00 94.50 354 TYR A C 1
ATOM 2821 O O . TYR A 1 354 ? 18.491 -6.377 -30.329 1.00 94.50 354 TYR A O 1
ATOM 2829 N N . LEU A 1 355 ? 18.348 -4.230 -29.695 1.00 96.25 355 LEU A N 1
ATOM 2830 C CA . LEU A 1 355 ? 16.969 -4.272 -29.211 1.00 96.25 355 LEU A CA 1
ATOM 2831 C C . LEU A 1 355 ? 15.991 -3.634 -30.206 1.00 96.25 355 LEU A C 1
ATOM 2833 O O . LEU A 1 355 ? 16.340 -2.752 -30.988 1.00 96.25 355 LEU A O 1
ATOM 2837 N N . ASN A 1 356 ? 14.730 -4.056 -30.108 1.00 96.25 356 ASN A N 1
ATOM 2838 C CA . ASN A 1 356 ? 13.572 -3.347 -30.654 1.00 96.25 356 ASN A CA 1
ATOM 2839 C C . ASN A 1 356 ? 12.618 -3.007 -29.502 1.00 96.25 356 ASN A C 1
ATOM 2841 O O . ASN A 1 356 ? 11.585 -3.649 -29.303 1.00 96.25 356 ASN A O 1
ATOM 2845 N N . PHE A 1 357 ? 13.044 -2.059 -28.677 1.00 98.25 357 PHE A N 1
ATOM 2846 C CA . PHE A 1 357 ? 12.403 -1.698 -27.425 1.00 98.25 357 PHE A CA 1
ATOM 2847 C C . PHE A 1 357 ? 11.158 -0.823 -27.628 1.00 98.25 357 PHE A C 1
ATOM 2849 O O . PHE A 1 357 ? 11.183 0.145 -28.398 1.00 98.25 357 PHE A O 1
ATOM 2856 N N . SER A 1 358 ? 10.110 -1.093 -26.843 1.00 98.12 358 SER A N 1
ATOM 2857 C CA . SER A 1 358 ? 9.005 -0.155 -26.613 1.00 98.12 358 SER A CA 1
ATOM 2858 C C . SER A 1 358 ? 8.434 -0.282 -25.202 1.00 98.12 358 SER A C 1
ATOM 2860 O O . SER A 1 358 ? 8.195 -1.387 -24.727 1.00 98.12 358 SER A O 1
ATOM 2862 N N . LEU A 1 359 ? 8.119 0.848 -24.564 1.00 98.06 359 LEU A N 1
ATOM 2863 C CA . LEU A 1 359 ? 7.276 0.879 -23.367 1.00 98.06 359 LEU A CA 1
ATOM 2864 C C . LEU A 1 359 ? 5.804 0.635 -23.747 1.00 98.06 359 LEU A C 1
ATOM 2866 O O . LEU A 1 359 ? 5.269 1.340 -24.607 1.00 98.06 359 LEU A O 1
ATOM 2870 N N . LEU A 1 360 ? 5.152 -0.337 -23.106 1.00 97.38 360 LEU A N 1
ATOM 2871 C CA . LEU A 1 360 ? 3.764 -0.741 -23.385 1.00 97.38 360 LEU A CA 1
ATOM 2872 C C . LEU A 1 360 ? 2.735 -0.075 -22.461 1.00 97.38 360 LEU A C 1
ATOM 2874 O O . LEU A 1 360 ? 1.534 -0.181 -22.697 1.00 97.38 360 LEU A O 1
ATOM 2878 N N . VAL A 1 361 ? 3.189 0.652 -21.438 1.00 96.75 361 VAL A N 1
ATOM 2879 C CA . VAL A 1 361 ? 2.309 1.386 -20.521 1.00 96.75 361 VAL A CA 1
ATOM 2880 C C . VAL A 1 361 ? 1.558 2.485 -21.275 1.00 96.75 361 VAL A C 1
ATOM 2882 O O . VAL A 1 361 ? 2.161 3.333 -21.948 1.00 96.75 361 VAL A O 1
ATOM 2885 N N . SER A 1 362 ? 0.228 2.472 -21.157 1.00 96.62 362 SER A N 1
ATOM 2886 C CA . SER A 1 362 ? -0.651 3.387 -21.883 1.00 96.62 362 SER A CA 1
ATOM 2887 C C . SER A 1 362 ? -0.402 4.847 -21.493 1.00 96.62 362 SER A C 1
ATOM 2889 O O . SER A 1 362 ? 0.027 5.167 -20.384 1.00 96.62 362 SER A O 1
ATOM 2891 N N . LYS A 1 363 ? -0.707 5.778 -22.406 1.00 96.19 363 LYS A N 1
ATOM 2892 C CA . LYS A 1 363 ? -0.588 7.214 -22.111 1.00 96.19 363 LYS A CA 1
ATOM 2893 C C . LYS A 1 363 ? -1.485 7.636 -20.940 1.00 96.19 363 LYS A C 1
ATOM 2895 O O . LYS A 1 363 ? -1.063 8.482 -20.164 1.00 96.19 363 LYS A O 1
ATOM 2900 N N . THR A 1 364 ? -2.666 7.034 -20.804 1.00 97.06 364 THR A N 1
ATOM 2901 C CA . THR A 1 364 ? -3.592 7.289 -19.692 1.00 97.06 364 THR A CA 1
ATOM 2902 C C . THR A 1 364 ? -2.947 6.958 -18.351 1.00 97.06 364 THR A C 1
ATOM 2904 O O . THR A 1 364 ? -2.879 7.827 -17.491 1.00 97.06 364 THR A O 1
ATOM 2907 N N . VAL A 1 365 ? -2.382 5.755 -18.214 1.00 97.44 365 VAL A N 1
ATOM 2908 C CA . VAL A 1 365 ? -1.710 5.320 -16.979 1.00 97.44 365 VAL A CA 1
ATOM 2909 C C . VAL A 1 365 ? -0.503 6.207 -16.674 1.00 97.44 365 VAL A C 1
ATOM 2911 O O . VAL A 1 365 ? -0.363 6.689 -15.557 1.00 97.44 365 VAL A O 1
ATOM 2914 N N . ARG A 1 366 ? 0.339 6.508 -17.674 1.00 97.38 366 ARG A N 1
ATOM 2915 C CA . ARG A 1 366 ? 1.504 7.393 -17.474 1.00 97.38 366 ARG A CA 1
ATOM 2916 C C . ARG A 1 366 ? 1.097 8.789 -17.007 1.00 97.38 366 ARG A C 1
ATOM 2918 O O . ARG A 1 366 ? 1.725 9.333 -16.110 1.00 97.38 366 ARG A O 1
ATOM 2925 N N . ASN A 1 367 ? 0.046 9.354 -17.598 1.00 97.44 367 ASN A N 1
ATOM 2926 C CA . ASN A 1 367 ? -0.466 10.658 -17.195 1.00 97.44 367 ASN A CA 1
ATOM 2927 C C . ASN A 1 367 ? -1.077 10.631 -15.787 1.00 97.44 367 ASN A C 1
ATOM 2929 O O . ASN A 1 367 ? -0.934 11.618 -15.076 1.00 97.44 367 ASN A O 1
ATOM 2933 N N . LYS A 1 368 ? -1.730 9.531 -15.383 1.00 97.69 368 LYS A N 1
ATOM 2934 C CA . LYS A 1 368 ? -2.269 9.373 -14.023 1.00 97.69 368 LYS A CA 1
ATOM 2935 C C . LYS A 1 368 ? -1.151 9.353 -12.985 1.00 97.69 368 LYS A C 1
ATOM 2937 O O . LYS A 1 368 ? -1.221 10.129 -12.046 1.00 97.69 368 LYS A O 1
ATOM 2942 N N . ILE A 1 369 ? -0.090 8.567 -13.210 1.00 97.25 369 ILE A N 1
ATOM 2943 C CA . ILE A 1 369 ? 1.086 8.530 -12.319 1.00 97.25 369 ILE A CA 1
ATOM 2944 C C . ILE A 1 369 ? 1.653 9.942 -12.113 1.00 97.25 369 ILE A C 1
ATOM 2946 O O . ILE A 1 369 ? 1.835 10.355 -10.972 1.00 97.25 369 ILE A O 1
ATOM 2950 N N . ILE A 1 370 ? 1.856 10.683 -13.211 1.00 96.06 370 ILE A N 1
ATOM 2951 C CA . ILE A 1 370 ? 2.383 12.057 -13.181 1.00 96.06 370 ILE A CA 1
ATOM 2952 C C . ILE A 1 370 ? 1.438 12.997 -12.426 1.00 96.06 370 ILE A C 1
ATOM 2954 O O . ILE A 1 370 ? 1.863 13.723 -11.534 1.00 96.06 370 ILE A O 1
ATOM 2958 N N . SER A 1 371 ? 0.148 12.978 -12.770 1.00 96.56 371 SER A N 1
ATOM 2959 C CA . SER A 1 371 ? -0.851 13.869 -12.173 1.00 96.56 371 SER A CA 1
ATOM 2960 C C . SER A 1 371 ? -1.007 13.629 -10.674 1.00 96.56 371 SER A C 1
ATOM 2962 O O . SER A 1 371 ? -1.109 14.579 -9.901 1.00 96.56 371 SER A O 1
ATOM 2964 N N . ASP A 1 372 ? -1.029 12.369 -10.254 1.00 96.31 372 ASP A N 1
ATOM 2965 C CA . ASP A 1 372 ? -1.141 11.999 -8.846 1.00 96.31 372 ASP A CA 1
ATOM 2966 C C . ASP A 1 372 ? 0.124 12.380 -8.085 1.00 96.31 372 ASP A C 1
ATOM 2968 O O . ASP A 1 372 ? 0.047 12.958 -7.009 1.00 96.31 372 ASP A O 1
ATOM 2972 N N . HIS A 1 373 ? 1.298 12.140 -8.668 1.00 93.38 373 HIS A N 1
ATOM 2973 C CA . HIS A 1 373 ? 2.563 12.546 -8.068 1.00 93.38 373 HIS A CA 1
ATOM 2974 C C . HIS A 1 373 ? 2.624 14.071 -7.862 1.00 93.38 373 HIS A C 1
ATOM 2976 O O . HIS A 1 373 ? 3.005 14.537 -6.789 1.00 93.38 373 HIS A O 1
ATOM 2982 N N . GLU A 1 374 ? 2.217 14.855 -8.864 1.00 92.06 374 GLU A N 1
ATOM 2983 C CA . GLU A 1 374 ? 2.201 16.323 -8.804 1.00 92.06 374 GLU A CA 1
ATOM 2984 C C . GLU A 1 374 ? 1.163 16.883 -7.819 1.00 92.06 374 GLU A C 1
ATOM 2986 O O . GLU A 1 374 ? 1.401 17.932 -7.225 1.00 92.06 374 GLU A O 1
ATOM 2991 N N . SER A 1 375 ? 0.023 16.211 -7.638 1.00 93.88 375 SER A N 1
ATOM 2992 C CA . SER A 1 375 ? -1.077 16.717 -6.803 1.00 93.88 375 SER A CA 1
ATOM 2993 C C . SER A 1 375 ? -1.061 16.202 -5.365 1.00 93.88 375 SER A C 1
ATOM 2995 O O . SER A 1 375 ? -1.442 16.941 -4.460 1.00 93.88 375 SER A O 1
ATOM 2997 N N . LEU A 1 376 ? -0.612 14.968 -5.132 1.00 93.44 376 LEU A N 1
ATOM 2998 C CA . LEU A 1 376 ? -0.754 14.303 -3.838 1.00 93.44 376 LEU A CA 1
ATOM 2999 C C . LEU A 1 376 ? 0.472 14.457 -2.935 1.00 93.44 376 LEU A C 1
ATOM 3001 O O . LEU A 1 376 ? 0.324 14.440 -1.718 1.00 93.44 376 LEU A O 1
ATOM 3005 N N . ILE A 1 377 ? 1.683 14.627 -3.479 1.00 89.69 377 ILE A N 1
ATOM 3006 C CA . ILE A 1 377 ? 2.899 14.615 -2.646 1.00 89.69 377 ILE A CA 1
ATOM 3007 C C . ILE A 1 377 ? 2.944 15.769 -1.646 1.00 89.69 377 ILE A C 1
ATOM 3009 O O . ILE A 1 377 ? 3.275 15.555 -0.481 1.00 89.69 377 ILE A O 1
ATOM 3013 N N . ASP A 1 378 ? 2.635 16.990 -2.073 1.00 87.69 378 ASP A N 1
ATOM 3014 C CA . ASP A 1 378 ? 2.718 18.138 -1.168 1.00 87.69 378 ASP A CA 1
ATOM 3015 C C . ASP A 1 378 ? 1.588 18.107 -0.124 1.00 87.69 378 ASP A C 1
ATOM 3017 O O . ASP A 1 378 ? 1.823 18.453 1.034 1.00 87.69 378 ASP A O 1
ATOM 3021 N N . ILE A 1 379 ? 0.408 17.590 -0.497 1.00 90.06 379 ILE A N 1
ATOM 3022 C CA . ILE A 1 379 ? -0.702 17.312 0.430 1.00 90.06 379 ILE A CA 1
ATOM 3023 C C . ILE A 1 379 ? -0.276 16.269 1.469 1.00 90.06 379 ILE A C 1
ATOM 3025 O O . ILE A 1 379 ? -0.495 16.464 2.670 1.00 90.06 379 ILE A O 1
ATOM 3029 N N . PHE A 1 380 ? 0.376 15.193 1.026 1.00 91.31 380 PHE A N 1
ATOM 3030 C CA . PHE A 1 380 ? 0.910 14.150 1.896 1.00 91.31 380 PHE A CA 1
ATOM 3031 C C . PHE A 1 380 ? 1.919 14.709 2.891 1.00 91.31 380 PHE A C 1
ATOM 3033 O O . PHE A 1 380 ? 1.840 14.421 4.084 1.00 91.31 380 PHE A O 1
ATOM 3040 N N . ILE A 1 381 ? 2.839 15.558 2.441 1.00 85.75 381 ILE A N 1
ATOM 3041 C CA . ILE A 1 381 ? 3.820 16.180 3.334 1.00 85.75 381 ILE A CA 1
ATOM 3042 C C . ILE A 1 381 ? 3.121 17.026 4.389 1.00 85.75 381 ILE A C 1
ATOM 3044 O O . ILE A 1 381 ? 3.369 16.819 5.574 1.00 85.75 381 ILE A O 1
ATOM 3048 N N . SER A 1 382 ? 2.208 17.916 3.983 1.00 84.38 382 SER A N 1
ATOM 3049 C CA . SER A 1 382 ? 1.536 18.802 4.935 1.00 84.38 382 SER A CA 1
ATOM 3050 C C . SER A 1 382 ? 0.678 18.052 5.951 1.00 84.38 382 SER A C 1
ATOM 3052 O O . SER A 1 382 ? 0.691 18.400 7.125 1.00 84.38 382 SER A O 1
ATOM 3054 N N . SER A 1 383 ? -0.050 17.023 5.515 1.00 82.56 383 SER A N 1
ATOM 3055 C CA . SER A 1 383 ? -1.001 16.302 6.370 1.00 82.56 383 SER A CA 1
ATOM 3056 C C . SER A 1 383 ? -0.329 15.233 7.225 1.00 82.56 383 SER A C 1
ATOM 3058 O O . SER A 1 383 ? -0.713 15.017 8.373 1.00 82.56 383 SER A O 1
ATOM 3060 N N . SER A 1 384 ? 0.709 14.570 6.709 1.00 78.56 384 SER A N 1
ATOM 3061 C CA . SER A 1 384 ? 1.392 13.534 7.474 1.00 78.56 384 SER A CA 1
ATOM 3062 C C . SER A 1 384 ? 2.076 14.133 8.713 1.00 78.56 384 SER A C 1
ATOM 3064 O O . SER A 1 384 ? 2.070 13.498 9.765 1.00 78.56 384 SER A O 1
ATOM 3066 N N . ASP A 1 385 ? 2.585 15.363 8.646 1.00 76.38 385 ASP A N 1
ATOM 3067 C CA . ASP A 1 385 ? 3.230 16.029 9.784 1.00 76.38 385 ASP A CA 1
ATOM 3068 C C . ASP A 1 385 ? 2.266 16.378 10.939 1.00 76.38 385 ASP A C 1
ATOM 3070 O O . ASP A 1 385 ? 2.720 16.604 12.063 1.00 76.38 385 ASP A O 1
ATOM 3074 N N . GLU A 1 386 ? 0.947 16.356 10.716 1.00 81.31 386 GLU A N 1
ATOM 3075 C CA . GLU A 1 386 ? -0.058 16.588 11.767 1.00 81.31 386 GLU A CA 1
ATOM 3076 C C . GLU A 1 386 ? -0.190 15.394 12.727 1.00 81.31 386 GLU A C 1
ATOM 3078 O O . GLU A 1 386 ? -0.440 15.564 13.924 1.00 81.31 386 GLU A O 1
ATOM 3083 N N . GLN A 1 387 ? 0.030 14.176 12.224 1.00 86.56 387 GLN A N 1
ATOM 3084 C CA . GLN A 1 387 ? -0.091 12.932 12.987 1.00 86.56 387 GLN A CA 1
ATOM 3085 C C . GLN A 1 387 ? 1.205 12.631 13.743 1.00 86.56 387 GLN A C 1
ATOM 3087 O O . GLN A 1 387 ? 2.021 11.800 13.335 1.00 86.56 387 GLN A O 1
ATOM 3092 N N . THR A 1 388 ? 1.399 13.347 14.849 1.00 88.50 388 THR A N 1
ATOM 3093 C CA . THR A 1 388 ? 2.543 13.210 15.765 1.00 88.50 388 THR A CA 1
ATOM 3094 C C . THR A 1 388 ? 2.401 12.010 16.700 1.00 88.50 388 THR A C 1
ATOM 3096 O O . THR A 1 388 ? 1.291 11.588 17.015 1.00 88.50 388 THR A O 1
ATOM 3099 N N . ILE A 1 389 ? 3.513 11.504 17.244 1.00 88.00 389 ILE A N 1
ATOM 3100 C CA . ILE A 1 389 ? 3.475 10.434 18.256 1.00 88.00 389 ILE A CA 1
ATOM 3101 C C . ILE A 1 389 ? 2.565 10.781 19.453 1.00 88.00 389 ILE A C 1
ATOM 3103 O O . ILE A 1 389 ? 1.810 9.928 19.915 1.00 88.00 389 ILE A O 1
ATOM 3107 N N . ASP A 1 390 ? 2.574 12.042 19.896 1.00 89.06 390 ASP A N 1
ATOM 3108 C CA . ASP A 1 390 ? 1.742 12.521 21.003 1.00 89.06 390 ASP A CA 1
ATOM 3109 C C . ASP A 1 390 ? 0.254 12.504 20.643 1.00 89.06 390 ASP A C 1
ATOM 3111 O O . ASP A 1 390 ? -0.573 12.113 21.465 1.00 89.06 390 ASP A O 1
ATOM 3115 N N . SER A 1 391 ? -0.096 12.855 19.400 1.00 91.06 391 SER A N 1
ATOM 3116 C CA . SER A 1 391 ? -1.480 12.751 18.918 1.00 91.06 391 SER A CA 1
ATOM 3117 C C . SER A 1 391 ? -1.979 11.303 18.897 1.00 91.06 391 SER A C 1
ATOM 3119 O O . SER A 1 391 ? -3.131 11.047 19.246 1.00 91.06 391 SER A O 1
ATOM 3121 N N . ILE A 1 392 ? -1.100 10.340 18.591 1.00 91.81 392 ILE A N 1
ATOM 3122 C CA . ILE A 1 392 ? -1.453 8.917 18.611 1.00 91.81 392 ILE A CA 1
ATOM 3123 C C . ILE A 1 392 ? -1.661 8.438 20.051 1.00 91.81 392 ILE A C 1
ATOM 3125 O O . ILE A 1 392 ? -2.643 7.749 20.328 1.00 91.81 392 ILE A O 1
ATOM 3129 N N . TYR A 1 393 ? -0.791 8.826 20.989 1.00 90.75 393 TYR A N 1
ATOM 3130 C CA . TYR A 1 393 ? -0.996 8.507 22.406 1.00 90.75 393 TYR A CA 1
ATOM 3131 C C . TYR A 1 393 ? -2.277 9.133 22.960 1.00 90.75 393 TYR A C 1
ATOM 3133 O O . TYR A 1 393 ? -3.012 8.461 23.684 1.00 90.75 393 TYR A O 1
ATOM 3141 N N . LEU A 1 394 ? -2.588 10.371 22.571 1.00 92.62 394 LEU A N 1
ATOM 3142 C CA . LEU A 1 394 ? -3.838 11.032 22.938 1.00 92.62 394 LEU A CA 1
ATOM 3143 C C . LEU A 1 394 ? -5.058 10.282 22.389 1.00 92.62 394 LEU A C 1
ATOM 3145 O O . LEU A 1 394 ? -6.046 10.125 23.102 1.00 92.62 394 LEU A O 1
ATOM 3149 N N . PHE A 1 395 ? -4.986 9.786 21.151 1.00 94.38 395 PHE A N 1
ATOM 3150 C CA . PHE A 1 395 ? -6.053 8.975 20.570 1.00 94.38 395 PHE A CA 1
ATOM 3151 C C . PHE A 1 395 ? -6.236 7.655 21.327 1.00 94.38 395 PHE A C 1
ATOM 3153 O O . PHE A 1 395 ? -7.370 7.327 21.683 1.00 94.38 395 PHE A O 1
ATOM 3160 N N . ILE A 1 396 ? -5.144 6.916 21.585 1.00 91.88 396 ILE A N 1
ATOM 3161 C CA . ILE A 1 396 ? -5.153 5.644 22.334 1.00 91.88 396 ILE A CA 1
ATOM 3162 C C . ILE A 1 396 ? -5.753 5.839 23.731 1.00 91.88 396 ILE A C 1
ATOM 3164 O O . ILE A 1 396 ? -6.518 4.981 24.179 1.00 91.88 396 ILE A O 1
ATOM 3168 N N . ALA A 1 397 ? -5.439 6.972 24.367 1.00 91.38 397 ALA A N 1
ATOM 3169 C CA . ALA A 1 397 ? -5.856 7.362 25.709 1.00 91.38 397 ALA A CA 1
ATOM 3170 C C . ALA A 1 397 ? -5.416 6.386 26.821 1.00 91.38 397 ALA A C 1
ATOM 3172 O O . ALA A 1 397 ? -4.930 5.274 26.580 1.00 91.38 397 ALA A O 1
ATOM 3173 N N . ASP A 1 398 ? -5.584 6.821 28.066 1.00 91.06 398 ASP A N 1
ATOM 3174 C CA . ASP A 1 398 ? -5.387 6.000 29.262 1.00 91.06 398 ASP A CA 1
ATOM 3175 C C . ASP A 1 398 ? -6.484 4.922 29.403 1.00 91.06 398 ASP A C 1
ATOM 3177 O O . ASP A 1 398 ? -7.495 4.978 28.693 1.00 91.06 398 ASP A O 1
ATOM 3181 N N . PRO A 1 399 ? -6.302 3.906 30.278 1.00 90.06 399 PRO A N 1
ATOM 3182 C CA . PRO A 1 399 ? -7.391 3.012 30.663 1.00 90.06 399 PRO A CA 1
ATOM 3183 C C . PRO A 1 399 ? -8.652 3.797 31.023 1.00 90.06 399 PRO A C 1
ATOM 3185 O O . PRO A 1 399 ? -8.586 4.801 31.734 1.00 90.06 399 PRO A O 1
ATOM 3188 N N . TYR A 1 400 ? -9.798 3.329 30.538 1.00 91.69 400 TYR A N 1
ATOM 3189 C CA . TYR A 1 400 ? -11.074 3.934 30.865 1.00 91.69 400 TYR A CA 1
ATOM 3190 C C . TYR A 1 400 ? -11.345 3.761 32.360 1.00 91.69 400 TYR A C 1
ATOM 3192 O O . TYR A 1 400 ? -11.226 2.661 32.900 1.00 91.69 400 TYR A O 1
ATOM 3200 N N . ALA A 1 401 ? -11.738 4.851 33.008 1.00 88.50 401 ALA A N 1
ATOM 3201 C CA . ALA A 1 401 ? -12.205 4.865 34.382 1.00 88.50 401 ALA A CA 1
ATOM 3202 C C . ALA A 1 401 ? -13.534 5.619 34.429 1.00 88.50 401 ALA A C 1
ATOM 3204 O O . ALA A 1 401 ? -13.661 6.700 33.849 1.00 88.50 401 ALA A O 1
ATOM 3205 N N . PHE A 1 402 ? -14.524 5.060 35.123 1.00 80.56 402 PHE A N 1
ATOM 3206 C CA . PHE A 1 402 ? -15.735 5.803 35.450 1.00 80.56 402 PHE A CA 1
ATOM 3207 C C . PHE A 1 402 ? -15.369 6.895 36.460 1.00 80.56 402 PHE A C 1
ATOM 3209 O O . PHE A 1 402 ? -14.748 6.621 37.483 1.00 80.56 402 PHE A O 1
ATOM 3216 N N . THR A 1 403 ? -15.694 8.149 36.150 1.00 67.81 403 THR A N 1
ATOM 3217 C CA . THR A 1 403 ? -15.562 9.247 37.113 1.00 67.81 403 THR A CA 1
ATOM 3218 C C . THR A 1 403 ? -16.713 9.174 38.111 1.00 67.81 403 THR A C 1
ATOM 3220 O O . THR A 1 403 ? -17.862 9.114 37.671 1.00 67.81 403 THR A O 1
ATOM 3223 N N . GLU A 1 404 ? -16.388 9.180 39.409 1.00 51.38 404 GLU A N 1
ATOM 3224 C CA . GLU A 1 404 ? -17.354 9.218 40.525 1.00 51.38 404 GLU A CA 1
ATOM 3225 C C . GLU A 1 404 ? -18.318 10.413 40.482 1.00 51.38 404 GLU A C 1
ATOM 3227 O O . GLU A 1 404 ? -17.885 11.530 40.097 1.00 51.38 404 GLU A O 1
#

Sequence (404 aa):
MKADFNTHLIEEGEGVYDYSQPVNLSDIAYGGFGEQWNMVLNNLNQSKVFFDALSLVEGLITTSVISFNNYLDTNPENTAHHEFEIGIYSVTIDFDGTNLKYVLDYTGTLPVLGEQQSQIYLSYNTATLEKECRIQLGSANVVKYIISEDSYRFAVKYLGVRVAYFEVLRDAENNVEGTIVEYVTLGEGVSLHRSAAQFHIDDDYVSVVGNKTDSLPVSYGYINELYSTDTGLLQGYEVRKALSETVDYNTMWFNLNSTSGINSIKRVERANGINPHTVFVNDADTAFATKNVGGIGLKTLSRRYDIEFKTQYLYRYDSEQKMFVEVASEVPMLFVQQENLNTLNQDINNQNNYLNFSLLVSKTVRNKIISDHESLIDIFISSSDEQTIDSIYLFIADPYAFTE